Protein AF-0000000078040832 (afdb_homodimer)

Structure (mmCIF, N/CA/C/O backbone):
data_AF-0000000078040832-model_v1
#
loop_
_entity.id
_entity.type
_entity.pdbx_description
1 polymer 'Metal-dependent hydrolase'
#
loop_
_atom_site.group_PDB
_atom_site.id
_atom_site.type_symbol
_atom_site.label_atom_id
_atom_site.label_alt_id
_atom_site.label_comp_id
_atom_site.label_asym_id
_atom_site.label_entity_id
_atom_site.label_seq_id
_atom_site.pdbx_PDB_ins_code
_atom_site.Cartn_x
_atom_site.Cartn_y
_atom_site.Cartn_z
_atom_site.occupancy
_atom_site.B_iso_or_equiv
_atom_site.auth_seq_id
_atom_site.auth_comp_id
_atom_site.auth_asym_id
_atom_site.auth_atom_id
_atom_site.pdbx_PDB_model_num
ATOM 1 N N . MET A 1 1 ? -14.594 16.859 17 1 97.88 1 MET A N 1
ATOM 2 C CA . MET A 1 1 ? -13.758 16.312 15.93 1 97.88 1 MET A CA 1
ATOM 3 C C . MET A 1 1 ? -12.586 15.523 16.516 1 97.88 1 MET A C 1
ATOM 5 O O . MET A 1 1 ? -11.969 15.953 17.484 1 97.88 1 MET A O 1
ATOM 9 N N . LYS A 1 2 ? -12.367 14.258 15.984 1 98.75 2 LYS A N 1
ATOM 10 C CA . LYS A 1 2 ? -11.242 13.422 16.422 1 98.75 2 LYS A CA 1
ATOM 11 C C . LYS A 1 2 ? -10.328 13.078 15.258 1 98.75 2 LYS A C 1
ATOM 13 O O . LYS A 1 2 ? -10.797 12.672 14.188 1 98.75 2 LYS A O 1
ATOM 18 N N . LEU A 1 3 ? -9.039 13.305 15.453 1 98.94 3 LEU A N 1
ATOM 19 C CA . LEU A 1 3 ? -8.031 12.891 14.484 1 98.94 3 LEU A CA 1
ATOM 20 C C . LEU A 1 3 ? -7.305 11.641 14.961 1 98.94 3 LEU A C 1
ATOM 22 O O . LEU A 1 3 ? -6.785 11.609 16.078 1 98.94 3 LEU A O 1
ATOM 26 N N . THR A 1 4 ? -7.285 10.602 14.133 1 98.94 4 THR A N 1
ATOM 27 C CA . THR A 1 4 ? -6.57 9.359 14.438 1 98.94 4 THR A CA 1
ATOM 28 C C . THR A 1 4 ? -5.496 9.086 13.391 1 98.94 4 THR A C 1
ATOM 30 O O . THR A 1 4 ? -5.773 9.109 12.188 1 98.94 4 THR A O 1
ATOM 33 N N . THR A 1 5 ? -4.281 8.828 13.891 1 98.94 5 THR A N 1
ATOM 34 C CA . THR A 1 5 ? -3.176 8.508 13 1 98.94 5 THR A CA 1
ATOM 35 C C . THR A 1 5 ? -3.25 7.059 12.539 1 98.94 5 THR A C 1
ATOM 37 O O . THR A 1 5 ? -3.33 6.145 13.359 1 98.94 5 THR A O 1
ATOM 40 N N . LEU A 1 6 ? -3.234 6.852 11.258 1 98.94 6 LEU A N 1
ATOM 41 C CA . LEU A 1 6 ? -3.094 5.504 10.727 1 98.94 6 LEU A CA 1
ATOM 42 C C . LEU A 1 6 ? -1.659 5.238 10.281 1 98.94 6 LEU A C 1
ATOM 44 O O . LEU A 1 6 ? -1.121 4.156 10.523 1 98.94 6 LEU A O 1
ATOM 48 N N . GLY A 1 7 ? -1.072 6.156 9.664 1 98.88 7 GLY A N 1
ATOM 49 C CA . GLY A 1 7 ? 0.316 6.184 9.234 1 98.88 7 GLY A CA 1
ATOM 50 C C . GLY A 1 7 ? 0.909 7.582 9.219 1 98.88 7 GLY A C 1
ATOM 51 O O . GLY A 1 7 ? 0.211 8.555 8.93 1 98.88 7 GLY A O 1
ATOM 52 N N . CYS A 1 8 ? 2.258 7.648 9.453 1 98.88 8 CYS A N 1
ATOM 53 C CA . CYS A 1 8 ? 2.807 8.984 9.625 1 98.88 8 CYS A CA 1
ATOM 54 C C . CYS A 1 8 ? 4.211 9.078 9.039 1 98.88 8 CYS A C 1
ATOM 56 O O . CYS A 1 8 ? 4.863 10.125 9.133 1 98.88 8 CYS A O 1
ATOM 58 N N . TRP A 1 9 ? 4.73 7.953 8.438 1 98.94 9 TRP A N 1
ATOM 59 C CA . TRP A 1 9 ? 6.035 8.031 7.789 1 98.94 9 TRP A CA 1
ATOM 60 C C . TRP A 1 9 ? 5.949 8.844 6.5 1 98.94 9 TRP A C 1
ATOM 62 O O . TRP A 1 9 ? 4.945 8.789 5.785 1 98.94 9 TRP A O 1
ATOM 72 N N . GLY A 1 10 ? 6.961 9.586 6.254 1 98.75 10 GLY A N 1
ATOM 73 C CA . GLY A 1 10 ? 7.137 10.172 4.938 1 98.75 10 GLY A CA 1
ATOM 74 C C . GLY A 1 10 ? 7.863 9.258 3.969 1 98.75 10 GLY A C 1
ATOM 75 O O . GLY A 1 10 ? 8.727 8.477 4.375 1 98.75 10 GLY A O 1
ATOM 76 N N . ALA A 1 11 ? 7.547 9.289 2.787 1 98.12 11 ALA A N 1
ATOM 77 C CA . ALA A 1 11 ? 8.273 8.711 1.66 1 98.12 11 ALA A CA 1
ATOM 78 C C . ALA A 1 11 ? 7.977 7.219 1.527 1 98.12 11 ALA A C 1
ATOM 80 O O . ALA A 1 11 ? 7.406 6.781 0.526 1 98.12 11 ALA A O 1
ATOM 81 N N . TYR A 1 12 ? 8.359 6.441 2.561 1 98.88 12 TYR A N 1
ATOM 82 C CA . TYR A 1 12 ? 8.219 4.992 2.453 1 98.88 12 TYR A CA 1
ATOM 83 C C . TYR A 1 12 ? 7.898 4.371 3.807 1 98.88 12 TYR A C 1
ATOM 85 O O . TYR A 1 12 ? 8.219 4.945 4.852 1 98.88 12 TYR A O 1
ATOM 93 N N . PRO A 1 13 ? 7.125 3.256 3.77 1 98.88 13 PRO A N 1
ATOM 94 C CA . PRO A 1 13 ? 6.879 2.555 5.031 1 98.88 13 PRO A CA 1
ATOM 95 C C . PRO A 1 13 ? 8.148 1.964 5.637 1 98.88 13 PRO A C 1
ATOM 97 O O . PRO A 1 13 ? 9.117 1.695 4.918 1 98.88 13 PRO A O 1
ATOM 100 N N . TYR A 1 14 ? 8.117 1.817 6.902 1 98.69 14 TYR A N 1
ATOM 101 C CA . TYR A 1 14 ? 9.312 1.41 7.625 1 98.69 14 TYR A CA 1
ATOM 102 C C . TYR A 1 14 ? 8.961 0.733 8.945 1 98.69 14 TYR A C 1
ATOM 104 O O . TYR A 1 14 ? 8.156 1.253 9.719 1 98.69 14 TYR A O 1
ATOM 112 N N . GLN A 1 15 ? 9.492 -0.485 9.188 1 97.12 15 GLN A N 1
ATOM 113 C CA . GLN A 1 15 ? 9.352 -1.24 10.43 1 97.12 15 GLN A CA 1
ATOM 114 C C . GLN A 1 15 ? 7.891 -1.296 10.875 1 97.12 15 GLN A C 1
ATOM 116 O O . GLN A 1 15 ? 7.57 -0.928 12.008 1 97.12 15 GLN A O 1
ATOM 121 N N . ASP A 1 16 ? 7 -1.711 10.094 1 97.19 16 ASP A N 1
ATOM 122 C CA . ASP A 1 16 ? 5.594 -2.021 10.328 1 97.19 16 ASP A CA 1
ATOM 123 C C . ASP A 1 16 ? 4.762 -0.746 10.445 1 97.19 16 ASP A C 1
ATOM 125 O O . ASP A 1 16 ? 3.59 -0.795 10.836 1 97.19 16 ASP A O 1
ATOM 129 N N . GLY A 1 17 ? 5.398 0.371 10.195 1 98.62 17 GLY A N 1
ATOM 130 C CA . GLY A 1 17 ? 4.664 1.624 10.117 1 98.62 17 GLY A CA 1
ATOM 131 C C . GLY A 1 17 ? 4.379 2.055 8.688 1 98.62 17 GLY A C 1
ATOM 132 O O . GLY A 1 17 ? 5.219 1.88 7.805 1 98.62 17 GLY A O 1
ATOM 133 N N . GLY A 1 18 ? 3.213 2.547 8.461 1 98.81 18 GLY A N 1
ATOM 134 C CA . GLY A 1 18 ? 2.799 2.988 7.141 1 98.81 18 GLY A CA 1
ATOM 135 C C . GLY A 1 18 ? 3.059 4.465 6.895 1 98.81 18 GLY A C 1
ATOM 136 O O . GLY A 1 18 ? 3.59 5.156 7.766 1 98.81 18 GLY A O 1
ATOM 137 N N . THR A 1 19 ? 2.734 4.855 5.668 1 98.94 19 THR A N 1
ATOM 138 C CA . THR A 1 19 ? 2.934 6.25 5.285 1 98.94 19 THR A CA 1
ATOM 139 C C . THR A 1 19 ? 1.656 7.059 5.5 1 98.94 19 THR A C 1
ATOM 141 O O . THR A 1 19 ? 0.674 6.543 6.039 1 98.94 19 THR A O 1
ATOM 144 N N . THR A 1 20 ? 1.641 8.289 5.16 1 98.94 20 THR A N 1
ATOM 145 C CA . THR A 1 20 ? 0.707 9.328 5.578 1 98.94 20 THR A CA 1
ATOM 146 C C . THR A 1 20 ? -0.734 8.898 5.32 1 98.94 20 THR A C 1
ATOM 148 O O . THR A 1 20 ? -1.126 8.688 4.168 1 98.94 20 THR A O 1
ATOM 151 N N . SER A 1 21 ? -1.508 8.773 6.352 1 98.94 21 SER A N 1
ATOM 152 C CA . SER A 1 21 ? -2.938 8.477 6.352 1 98.94 21 SER A CA 1
ATOM 153 C C . SER A 1 21 ? -3.566 8.797 7.703 1 98.94 21 SER A C 1
ATOM 155 O O . SER A 1 21 ? -3.045 8.398 8.742 1 98.94 21 SER A O 1
ATOM 157 N N . TYR A 1 22 ? -4.688 9.484 7.734 1 98.94 22 TYR A N 1
ATOM 158 C CA . TYR A 1 22 ? -5.344 9.906 8.969 1 98.94 22 TYR A CA 1
ATOM 159 C C . TYR A 1 22 ? -6.855 9.75 8.859 1 98.94 22 TYR A C 1
ATOM 161 O O . TYR A 1 22 ? -7.434 9.984 7.797 1 98.94 22 TYR A O 1
ATOM 169 N N . LEU A 1 23 ? -7.484 9.375 9.898 1 99 23 LEU A N 1
ATOM 170 C CA . LEU A 1 23 ? -8.938 9.289 10.008 1 99 23 LEU A CA 1
ATOM 171 C C . LEU A 1 23 ? -9.492 10.445 10.828 1 99 23 LEU A C 1
ATOM 173 O O . LEU A 1 23 ? -9.078 10.656 11.977 1 99 23 LEU A O 1
ATOM 177 N N . VAL A 1 24 ? -10.305 11.258 10.234 1 98.94 24 VAL A N 1
ATOM 178 C CA . VAL A 1 24 ? -11.008 12.32 10.938 1 98.94 24 VAL A CA 1
ATOM 179 C C . VAL A 1 24 ? -12.438 11.883 11.242 1 98.94 24 VAL A C 1
ATOM 181 O O . VAL A 1 24 ? -13.195 11.539 10.336 1 98.94 24 VAL A O 1
ATOM 184 N N . THR A 1 25 ? -12.781 11.875 12.461 1 98.88 25 THR A N 1
ATOM 185 C CA . THR A 1 25 ? -14.133 11.531 12.891 1 98.88 25 THR A CA 1
ATOM 186 C C . THR A 1 25 ? -14.883 12.773 13.367 1 98.88 25 THR A C 1
ATOM 188 O O . THR A 1 25 ? -14.445 13.445 14.305 1 98.88 25 THR A O 1
ATOM 191 N N . GLY A 1 26 ? -15.984 13.094 12.711 1 98.69 26 GLY A N 1
ATOM 192 C CA . GLY A 1 26 ? -16.797 14.234 13.094 1 98.69 26 GLY A CA 1
ATOM 193 C C . GLY A 1 26 ? -17.578 14 14.375 1 98.69 26 GLY A C 1
ATOM 194 O O . GLY A 1 26 ? -17.703 12.859 14.836 1 98.69 26 GLY A O 1
ATOM 195 N N . HIS A 1 27 ? -18.156 15.086 14.906 1 97.38 27 HIS A N 1
ATOM 196 C CA . HIS A 1 27 ? -18.953 15.008 16.125 1 97.38 27 HIS A CA 1
ATOM 197 C C . HIS A 1 27 ? -20.156 14.094 15.938 1 97.38 27 HIS A C 1
ATOM 199 O O . HIS A 1 27 ? -20.641 13.5 16.906 1 97.38 27 HIS A O 1
ATOM 205 N N . ASP A 1 28 ? -20.609 13.938 14.727 1 98.25 28 ASP A N 1
ATOM 206 C CA . ASP A 1 28 ? -21.812 13.164 14.438 1 98.25 28 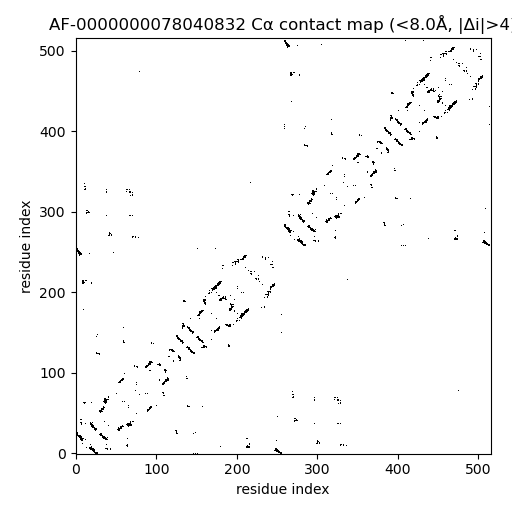ASP A CA 1
ATOM 207 C C . ASP A 1 28 ? -21.453 11.758 13.953 1 98.25 28 ASP A C 1
ATOM 209 O O . ASP A 1 28 ? -22.312 11.023 13.461 1 98.25 28 ASP A O 1
ATOM 213 N N . GLY A 1 29 ? -20.219 11.445 13.969 1 98.5 29 GLY A N 1
ATOM 214 C CA . GLY A 1 29 ? -19.797 10.102 13.594 1 98.5 29 GLY A CA 1
ATOM 215 C C . GLY A 1 29 ? -19.312 10.008 12.164 1 98.5 29 GLY A C 1
ATOM 216 O O . GLY A 1 29 ? -18.875 8.945 11.719 1 98.5 29 GLY A O 1
ATOM 217 N N . PHE A 1 30 ? -19.359 11.117 11.383 1 98.81 30 PHE A N 1
ATOM 218 C CA . PHE A 1 30 ? -18.859 11.148 10.008 1 98.81 30 PHE A CA 1
ATOM 219 C C . PHE A 1 30 ? -17.406 10.719 9.945 1 98.81 30 PHE A C 1
ATOM 221 O O . PHE A 1 30 ? -16.578 11.172 10.734 1 98.81 30 PHE A O 1
ATOM 228 N N . GLN A 1 31 ? -17.047 9.805 9.008 1 98.94 31 GLN A N 1
ATOM 229 C CA . GLN A 1 31 ? -15.703 9.258 8.875 1 98.94 31 GLN A CA 1
ATOM 230 C C . GLN A 1 31 ? -15.031 9.742 7.594 1 98.94 31 GLN A C 1
ATOM 232 O O . GLN A 1 31 ? -15.414 9.344 6.492 1 98.94 31 GLN A O 1
ATOM 237 N N . LEU A 1 32 ? -14.023 10.594 7.754 1 98.94 32 LEU A N 1
ATOM 238 C CA . LEU A 1 32 ? -13.258 11.141 6.637 1 98.94 32 LEU A CA 1
ATOM 239 C C . LEU A 1 32 ? -11.82 10.641 6.668 1 98.94 32 LEU A C 1
ATOM 241 O O . LEU A 1 32 ? -11.094 10.867 7.641 1 98.94 32 LEU A O 1
ATOM 245 N N . LEU A 1 33 ? -11.461 9.898 5.652 1 99 33 LEU A N 1
ATOM 246 C CA . LEU A 1 33 ? -10.062 9.492 5.512 1 99 33 LEU A CA 1
ATOM 247 C C . LEU A 1 33 ? -9.266 10.562 4.77 1 99 33 LEU A C 1
ATOM 249 O O . LEU A 1 33 ? -9.648 10.992 3.684 1 99 33 LEU A O 1
ATOM 253 N N . MET A 1 34 ? -8.203 11.047 5.367 1 98.94 34 MET A N 1
ATOM 254 C CA . MET A 1 34 ? -7.266 11.969 4.738 1 98.94 34 MET A CA 1
ATOM 255 C C . MET A 1 34 ? -6.012 11.242 4.27 1 98.94 34 MET A C 1
ATOM 257 O O . MET A 1 34 ? -5.262 10.703 5.082 1 98.94 34 MET A O 1
ATOM 261 N N . ASP A 1 35 ? -5.754 11.219 2.918 1 98.94 35 ASP A N 1
ATOM 262 C CA . ASP A 1 35 ? -4.711 10.445 2.262 1 98.94 35 ASP A CA 1
ATOM 263 C C . ASP A 1 35 ? -4.836 8.961 2.6 1 98.94 35 ASP A C 1
ATOM 265 O O . ASP A 1 35 ? -5.547 8.586 3.535 1 98.94 35 ASP A O 1
ATOM 269 N N . ALA A 1 36 ? -4.285 8.133 1.786 1 98.94 36 ALA A N 1
ATOM 270 C CA . ALA A 1 36 ? -4.344 6.676 1.899 1 98.94 36 ALA A CA 1
ATOM 271 C C . ALA A 1 36 ? -2.998 6.047 1.554 1 98.94 36 ALA A C 1
ATOM 273 O O . ALA A 1 36 ? -2.896 5.266 0.604 1 98.94 36 ALA A O 1
ATOM 274 N N . GLY A 1 37 ? -1.988 6.359 2.377 1 98.88 37 GLY A N 1
ATOM 275 C CA . GLY A 1 37 ? -0.644 5.859 2.137 1 98.88 37 GLY A CA 1
ATOM 276 C C . GLY A 1 37 ? -0.52 4.359 2.338 1 98.88 37 GLY A C 1
ATOM 277 O O . GLY A 1 37 ? -1.526 3.658 2.455 1 98.88 37 GLY A O 1
ATOM 278 N N . SER A 1 38 ? 0.698 3.871 2.311 1 98.88 38 SER A N 1
ATOM 279 C CA . SER A 1 38 ? 0.98 2.453 2.516 1 98.88 38 SER A CA 1
ATOM 280 C C . SER A 1 38 ? 0.481 1.982 3.877 1 98.88 38 SER A C 1
ATOM 282 O O . SER A 1 38 ? 0.633 2.686 4.879 1 98.88 38 SER A O 1
ATOM 284 N N . ARG A 1 39 ? -0.189 0.8 3.959 1 98.69 39 ARG A N 1
ATOM 285 C CA . ARG A 1 39 ? -0.707 0.109 5.137 1 98.69 39 ARG A CA 1
ATOM 286 C C . ARG A 1 39 ? -1.972 0.785 5.656 1 98.69 39 ARG A C 1
ATOM 288 O O . ARG A 1 39 ? -2.518 0.384 6.684 1 98.69 39 ARG A O 1
ATOM 295 N N . ALA A 1 40 ? -2.508 1.773 4.973 1 98.94 40 ALA A N 1
ATOM 296 C CA . ALA A 1 40 ? -3.627 2.574 5.465 1 98.94 40 ALA A CA 1
ATOM 297 C C . ALA A 1 40 ? -4.855 1.705 5.719 1 98.94 40 ALA A C 1
ATOM 299 O O . ALA A 1 40 ? -5.52 1.842 6.746 1 98.94 40 ALA A O 1
ATOM 300 N N . VAL A 1 41 ? -5.168 0.772 4.805 1 98.94 41 VAL A N 1
ATOM 301 C CA . VAL A 1 41 ? -6.426 0.035 4.855 1 98.94 41 VAL A CA 1
ATOM 302 C C . VAL A 1 41 ? -6.434 -0.89 6.07 1 98.94 41 VAL A C 1
ATOM 304 O O . VAL A 1 41 ? -7.406 -0.921 6.828 1 98.94 41 VAL A O 1
ATOM 307 N N . THR A 1 42 ? -5.332 -1.652 6.312 1 98.88 42 THR A N 1
ATOM 308 C CA . THR A 1 42 ? -5.309 -2.572 7.445 1 98.88 42 THR A CA 1
ATOM 309 C C . THR A 1 42 ? -5.246 -1.804 8.766 1 98.88 42 THR A C 1
ATOM 311 O O . THR A 1 42 ? -5.797 -2.248 9.773 1 98.88 42 THR A O 1
ATOM 314 N N . GLU A 1 43 ? -4.527 -0.657 8.766 1 98.88 43 GLU A N 1
ATOM 315 C CA . GLU A 1 43 ? -4.531 0.167 9.969 1 98.88 43 GLU A CA 1
ATOM 316 C C . GLU A 1 43 ? -5.918 0.75 10.234 1 98.88 43 GLU A C 1
ATOM 318 O O . GLU A 1 43 ? -6.34 0.866 11.383 1 98.88 43 GLU A O 1
ATOM 323 N N . LEU A 1 44 ? -6.625 1.147 9.172 1 98.94 44 LEU A N 1
ATOM 324 C CA . LEU A 1 44 ? -7.996 1.636 9.281 1 98.94 44 LEU A CA 1
ATOM 325 C C . LEU A 1 44 ? -8.906 0.573 9.891 1 98.94 44 LEU A C 1
ATOM 327 O O . LEU A 1 44 ? -9.75 0.882 10.734 1 98.94 44 LEU A O 1
ATOM 331 N N . GLU A 1 45 ? -8.734 -0.696 9.562 1 98.81 45 GLU A N 1
ATOM 332 C CA . GLU A 1 45 ? -9.523 -1.812 10.078 1 98.81 45 GLU A CA 1
ATOM 333 C C . GLU A 1 45 ? -9.461 -1.883 11.602 1 98.81 45 GLU A C 1
ATOM 335 O O . GLU A 1 45 ? -10.406 -2.342 12.242 1 98.81 45 GLU A O 1
ATOM 340 N N . LYS A 1 46 ? -8.32 -1.454 12.148 1 98.75 46 LYS A N 1
ATOM 341 C CA . LYS A 1 46 ? -8.148 -1.512 13.594 1 98.75 46 LYS A CA 1
ATOM 342 C C . LYS A 1 46 ? -8.969 -0.431 14.297 1 98.75 46 LYS A C 1
ATOM 344 O O . LYS A 1 46 ? -9.156 -0.477 15.508 1 98.75 46 LYS A O 1
ATOM 349 N N . GLU A 1 47 ? -9.398 0.533 13.555 1 98.81 47 GLU A N 1
ATOM 350 C CA . GLU A 1 47 ? -10.156 1.654 14.102 1 98.81 47 GLU A CA 1
ATOM 351 C C . GLU A 1 47 ? -11.633 1.554 13.75 1 98.81 47 GLU A C 1
ATOM 353 O O . GLU A 1 47 ? -12.5 1.726 14.609 1 98.81 47 GLU A O 1
ATOM 358 N N . ILE A 1 48 ? -11.953 1.3 12.477 1 98.81 48 ILE A N 1
ATOM 359 C CA . ILE A 1 48 ? -13.305 1.14 11.945 1 98.81 48 ILE A CA 1
ATOM 360 C C . ILE A 1 48 ? -13.281 0.172 10.758 1 98.81 48 ILE A C 1
ATOM 362 O O . ILE A 1 48 ? -12.219 -0.113 10.203 1 98.81 48 ILE A O 1
ATOM 366 N N . SER A 1 49 ? -14.516 -0.302 10.375 1 98.62 49 SER A N 1
ATOM 367 C CA . SER A 1 49 ? -14.594 -0.95 9.07 1 98.62 49 SER A CA 1
ATOM 368 C C . SER A 1 49 ? -14.305 0.037 7.945 1 98.62 49 SER A C 1
ATOM 370 O O . SER A 1 49 ? -14.852 1.142 7.922 1 98.62 49 SER A O 1
ATOM 372 N N . PRO A 1 50 ? -13.414 -0.347 7.023 1 98.88 50 PRO A N 1
ATOM 373 C CA . PRO A 1 50 ? -13.219 0.544 5.879 1 98.88 50 PRO A CA 1
ATOM 374 C C . PRO A 1 50 ? -14.531 0.91 5.184 1 98.88 50 PRO A C 1
ATOM 376 O O . PRO A 1 50 ? -14.648 1.998 4.617 1 98.88 50 PRO A O 1
ATOM 379 N N . LEU A 1 51 ? -15.484 0.043 5.309 1 98.75 51 LEU A N 1
ATOM 380 C CA . LEU A 1 51 ? -16.766 0.237 4.637 1 98.75 51 LEU A CA 1
ATOM 381 C C . LEU A 1 51 ? -17.578 1.33 5.32 1 98.75 51 LEU A C 1
ATOM 383 O O . LEU A 1 51 ? -18.578 1.804 4.77 1 98.75 51 LEU A O 1
ATOM 387 N N . ASP A 1 52 ? -17.141 1.729 6.473 1 98.75 52 ASP A N 1
ATOM 388 C CA . ASP A 1 52 ? -17.844 2.768 7.219 1 98.75 52 ASP A CA 1
ATOM 389 C C . ASP A 1 52 ? -17.359 4.16 6.816 1 98.75 52 ASP A C 1
ATOM 391 O O . ASP A 1 52 ? -17.922 5.168 7.246 1 98.75 52 ASP A O 1
ATOM 395 N N . LEU A 1 53 ? -16.359 4.25 5.953 1 98.94 53 LEU A N 1
ATOM 396 C CA . LEU A 1 53 ? -15.906 5.547 5.461 1 98.94 53 LEU A CA 1
ATOM 397 C C . LEU A 1 53 ? -17.031 6.281 4.738 1 98.94 53 LEU A C 1
ATOM 399 O O . LEU A 1 53 ? -17.766 5.676 3.951 1 98.94 53 LEU A O 1
ATOM 403 N N . ASP A 1 54 ? -17.125 7.543 5.062 1 98.94 54 ASP A N 1
ATOM 404 C CA . ASP A 1 54 ? -18.109 8.383 4.379 1 98.94 54 ASP A CA 1
ATOM 405 C C . ASP A 1 54 ? -17.469 9.117 3.201 1 98.94 54 ASP A C 1
ATOM 407 O O . ASP A 1 54 ? -18.156 9.422 2.217 1 98.94 54 ASP A O 1
ATOM 411 N N . ALA A 1 55 ? -16.203 9.438 3.301 1 98.94 55 ALA A N 1
ATOM 412 C CA . ALA A 1 55 ? -15.484 10.141 2.242 1 98.94 55 ALA A CA 1
ATOM 413 C C 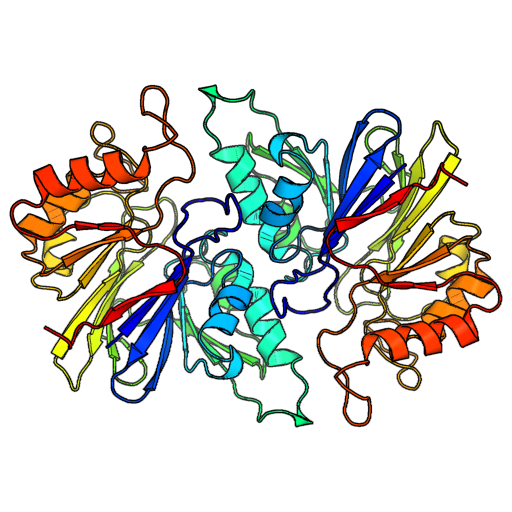. ALA A 1 55 ? -13.977 9.984 2.406 1 98.94 55 ALA A C 1
ATOM 415 O O . ALA A 1 55 ? -13.5 9.602 3.477 1 98.94 55 ALA A O 1
ATOM 416 N N . VAL A 1 56 ? -13.289 10.203 1.339 1 98.94 56 VAL A N 1
ATOM 417 C CA . VAL A 1 56 ? -11.836 10.297 1.305 1 98.94 56 VAL A CA 1
ATOM 418 C C . VAL A 1 56 ? -11.414 11.633 0.699 1 98.94 56 VAL A C 1
ATOM 420 O O . VAL A 1 56 ? -12.062 12.141 -0.219 1 98.94 56 VAL A O 1
ATOM 423 N N . ILE A 1 57 ? -10.391 12.258 1.236 1 98.94 57 ILE A N 1
ATOM 424 C CA . ILE A 1 57 ? -9.805 13.445 0.631 1 98.94 57 ILE A CA 1
ATOM 425 C C . ILE A 1 57 ? -8.297 13.273 0.503 1 98.94 57 ILE A C 1
ATOM 427 O O . ILE A 1 57 ? -7.629 12.852 1.45 1 98.94 57 ILE A O 1
ATOM 431 N N . ILE A 1 58 ? -7.742 13.508 -0.714 1 98.94 58 ILE A N 1
ATOM 432 C CA . ILE A 1 58 ? -6.348 13.258 -1.044 1 98.94 58 ILE A CA 1
ATOM 433 C C . ILE A 1 58 ? -5.609 14.578 -1.239 1 98.94 58 ILE A C 1
ATOM 435 O O . ILE A 1 58 ? -6.031 15.414 -2.041 1 98.94 58 ILE A O 1
ATOM 439 N N . SER A 1 59 ? -4.512 14.75 -0.519 1 98.88 59 SER A N 1
ATOM 440 C CA . SER A 1 59 ? -3.744 15.984 -0.627 1 98.88 59 SER A CA 1
ATOM 441 C C . SER A 1 59 ? -3.043 16.078 -1.979 1 98.88 59 SER A C 1
ATOM 443 O O . SER A 1 59 ? -3.041 17.141 -2.607 1 98.88 59 SER A O 1
ATOM 445 N N . HIS A 1 60 ? -2.385 14.984 -2.371 1 98.88 60 HIS A N 1
ATOM 446 C CA . HIS A 1 60 ? -1.723 14.859 -3.664 1 98.88 60 HIS A CA 1
ATOM 447 C C . HIS A 1 60 ? -1.442 13.398 -4.008 1 98.88 60 HIS A C 1
ATOM 449 O O . HIS A 1 60 ? -1.779 12.5 -3.234 1 98.88 60 HIS A O 1
ATOM 455 N N . TYR A 1 61 ? -0.856 13.195 -5.203 1 98.62 61 TYR A N 1
ATOM 456 C CA . TYR A 1 61 ? -0.945 11.852 -5.754 1 98.62 61 TYR A CA 1
ATOM 457 C C . TYR A 1 61 ? 0.403 11.141 -5.684 1 98.62 61 TYR A C 1
ATOM 459 O O . TYR A 1 61 ? 0.63 10.156 -6.391 1 98.62 61 TYR A O 1
ATOM 467 N N . HIS A 1 62 ? 1.398 11.625 -4.816 1 98.75 62 HIS A N 1
ATOM 468 C CA . HIS A 1 62 ? 2.59 10.82 -4.578 1 98.75 62 HIS A CA 1
ATOM 469 C C . HIS A 1 62 ? 2.229 9.469 -3.961 1 98.75 62 HIS A C 1
ATOM 471 O O . HIS A 1 62 ? 1.303 9.383 -3.152 1 98.75 62 HIS A O 1
ATOM 477 N N . PRO A 1 63 ? 3.006 8.445 -4.262 1 98.56 63 PRO A N 1
ATOM 478 C CA . PRO A 1 63 ? 2.688 7.082 -3.824 1 98.56 63 PRO A CA 1
ATOM 479 C C . PRO A 1 63 ? 2.531 6.969 -2.309 1 98.56 63 PRO A C 1
ATOM 481 O O . PRO A 1 63 ? 1.647 6.254 -1.827 1 98.56 63 PRO A O 1
ATOM 484 N N . ASP A 1 64 ? 3.355 7.648 -1.541 1 98.88 64 ASP A N 1
ATOM 485 C CA . ASP A 1 64 ? 3.307 7.504 -0.09 1 98.88 64 ASP A CA 1
ATOM 486 C C . ASP A 1 64 ? 2.061 8.172 0.487 1 98.88 64 ASP A C 1
ATOM 488 O O . ASP A 1 64 ? 1.797 8.07 1.688 1 98.88 64 ASP A O 1
ATOM 492 N N . HIS A 1 65 ? 1.203 8.797 -0.34 1 98.94 65 HIS A N 1
ATOM 493 C CA . HIS A 1 65 ? -0.067 9.367 0.095 1 98.94 65 HIS A CA 1
ATOM 494 C C . HIS A 1 65 ? -1.246 8.609 -0.509 1 98.94 65 HIS A C 1
ATOM 496 O O . HIS A 1 65 ? -2.391 8.797 -0.091 1 98.94 65 HIS A O 1
ATOM 502 N N . VAL A 1 66 ? -0.98 7.703 -1.513 1 98.94 66 VAL A N 1
ATOM 503 C CA . VAL A 1 66 ? -2.117 7.078 -2.184 1 98.94 66 VAL A CA 1
ATOM 504 C C . VAL A 1 66 ? -1.835 5.594 -2.406 1 98.94 66 VAL A C 1
ATOM 506 O O . VAL A 1 66 ? -2.553 4.926 -3.152 1 98.94 66 VAL A O 1
ATOM 509 N N . ALA A 1 67 ? -0.865 5.008 -1.794 1 98.88 67 ALA A N 1
ATOM 510 C CA . ALA A 1 67 ? -0.43 3.633 -2.025 1 98.88 67 ALA A CA 1
ATOM 511 C C . ALA A 1 67 ? -1.598 2.66 -1.896 1 98.88 67 ALA A C 1
ATOM 513 O O . ALA A 1 67 ? -1.757 1.758 -2.723 1 98.88 67 ALA A O 1
ATOM 514 N N . ASP A 1 68 ? -2.465 2.83 -0.886 1 98.94 68 ASP A N 1
ATOM 515 C CA . ASP A 1 68 ? -3.525 1.866 -0.609 1 98.94 68 ASP A CA 1
ATOM 516 C C . ASP A 1 68 ? -4.867 2.352 -1.159 1 98.94 68 ASP A C 1
ATOM 518 O O . ASP A 1 68 ? -5.906 1.737 -0.91 1 98.94 68 ASP A O 1
ATOM 522 N N . LEU A 1 69 ? -4.875 3.484 -1.92 1 98.94 69 LEU A N 1
ATOM 523 C CA . LEU A 1 69 ? -6.141 4.004 -2.424 1 98.94 69 LEU A CA 1
ATOM 524 C C . LEU A 1 69 ? -6.809 3.002 -3.361 1 98.94 69 LEU A C 1
ATOM 526 O O . LEU A 1 69 ? -8.016 2.779 -3.279 1 98.94 69 LEU A O 1
ATOM 530 N N . GLY A 1 70 ? -6.012 2.414 -4.242 1 98.81 70 GLY A N 1
ATOM 531 C CA . GLY A 1 70 ? -6.559 1.431 -5.168 1 98.81 70 GLY A CA 1
ATOM 532 C C . GLY A 1 70 ? -7.129 0.211 -4.469 1 98.81 70 GLY A C 1
ATOM 533 O O . GLY A 1 70 ? -8.211 -0.263 -4.824 1 98.81 70 GLY A O 1
ATOM 534 N N . VAL A 1 71 ? -6.43 -0.334 -3.486 1 98.94 71 VAL A N 1
ATOM 535 C CA . VAL A 1 71 ? -6.895 -1.539 -2.807 1 98.94 71 VAL A CA 1
ATOM 536 C C . VAL A 1 71 ? -8.055 -1.192 -1.88 1 98.94 71 VAL A C 1
ATOM 538 O O . VAL A 1 71 ? -8.898 -2.045 -1.583 1 98.94 71 VAL A O 1
ATOM 541 N N . LEU A 1 72 ? -8.141 0.068 -1.423 1 98.94 72 LEU A N 1
ATOM 542 C CA . LEU A 1 72 ? -9.336 0.516 -0.715 1 98.94 72 LEU A CA 1
ATOM 543 C C . LEU A 1 72 ? -10.562 0.454 -1.622 1 98.94 72 LEU A C 1
ATOM 545 O O . LEU A 1 72 ? -11.625 -0.008 -1.204 1 98.94 72 LEU A O 1
ATOM 549 N N . ARG A 1 73 ? -10.406 0.924 -2.85 1 98.88 73 ARG A N 1
ATOM 550 C CA . ARG A 1 73 ? -11.516 0.844 -3.795 1 98.88 73 ARG A CA 1
ATOM 551 C C . ARG A 1 73 ? -11.883 -0.608 -4.086 1 98.88 73 ARG A C 1
ATOM 553 O O . ARG A 1 73 ? -13.062 -0.939 -4.234 1 98.88 73 ARG A O 1
ATOM 560 N N . HIS A 1 74 ? -10.867 -1.495 -4.188 1 98.75 74 HIS A N 1
ATOM 561 C CA . HIS A 1 74 ? -11.133 -2.922 -4.34 1 98.75 74 HIS A CA 1
ATOM 562 C C . HIS A 1 74 ? -11.938 -3.459 -3.16 1 98.75 74 HIS A C 1
ATOM 564 O O . HIS A 1 74 ? -12.812 -4.305 -3.336 1 98.75 74 HIS A O 1
ATOM 570 N N . TYR A 1 75 ? -11.547 -2.971 -1.95 1 98.81 75 TYR A N 1
ATOM 571 C CA . TYR A 1 75 ? -12.281 -3.34 -0.747 1 98.81 75 TYR A CA 1
ATOM 572 C C . TYR A 1 75 ? -13.766 -3.045 -0.902 1 98.81 75 TYR A C 1
ATOM 574 O O . TYR A 1 75 ? -14.609 -3.928 -0.703 1 98.81 75 TYR A O 1
ATOM 582 N N . PHE A 1 76 ? -14.156 -1.861 -1.347 1 98.75 76 PHE A N 1
ATOM 583 C CA . PHE A 1 76 ? -15.531 -1.446 -1.581 1 98.75 76 PHE A CA 1
ATOM 584 C C . PHE A 1 76 ? -16.156 -2.248 -2.719 1 98.75 76 PHE A C 1
ATOM 586 O O . PHE A 1 76 ? -17.328 -2.6 -2.664 1 98.75 76 PHE A O 1
ATOM 593 N N . GLN A 1 77 ? -15.391 -2.531 -3.699 1 98.38 77 GLN A N 1
ATOM 594 C CA . GLN A 1 77 ? -15.875 -3.178 -4.918 1 98.38 77 GLN A CA 1
ATOM 595 C C . GLN A 1 77 ? -16.203 -4.648 -4.668 1 98.38 77 GLN A C 1
ATOM 597 O O . GLN A 1 77 ? -17.172 -5.172 -5.203 1 98.38 77 GLN A O 1
ATOM 602 N N . LEU A 1 78 ? -15.328 -5.344 -3.812 1 97.81 78 LEU A N 1
ATOM 603 C CA . LEU A 1 78 ? -15.32 -6.801 -3.885 1 97.81 78 LEU A CA 1
ATOM 604 C C . LEU A 1 78 ? -15.68 -7.414 -2.535 1 97.81 78 LEU A C 1
ATOM 606 O O . LEU A 1 78 ? -15.805 -8.633 -2.416 1 97.81 78 LEU A O 1
ATOM 610 N N . TYR A 1 79 ? -15.781 -6.555 -1.494 1 98 79 TYR A N 1
ATOM 611 C CA . TYR A 1 79 ? -16.312 -7.082 -0.242 1 98 79 TYR A CA 1
ATOM 612 C C . TYR A 1 79 ? -17.641 -7.785 -0.469 1 98 79 TYR A C 1
ATOM 614 O O . TYR A 1 79 ? -18.484 -7.305 -1.231 1 98 79 TYR A O 1
ATOM 622 N N . PRO A 1 80 ? -17.844 -8.961 0.16 1 96.94 80 PRO A N 1
ATOM 623 C CA . PRO A 1 80 ? -19.047 -9.734 -0.133 1 96.94 80 PRO A CA 1
ATOM 624 C C . PRO A 1 80 ? -20.328 -8.93 0.102 1 96.94 80 PRO A C 1
ATOM 626 O O . PRO A 1 80 ? -20.578 -8.469 1.218 1 96.94 80 PRO A O 1
ATOM 629 N N . LYS A 1 81 ? -21.172 -8.961 -0.829 1 94.19 81 LYS A N 1
ATOM 630 C CA . LYS A 1 81 ? -22.312 -8.055 -0.863 1 94.19 81 LYS A CA 1
ATOM 631 C C . LYS A 1 81 ? -23.391 -8.5 0.108 1 94.19 81 LYS A C 1
ATOM 633 O O . LYS A 1 81 ? -24.266 -7.711 0.486 1 94.19 81 LYS A O 1
ATOM 638 N N . HIS A 1 82 ? -23.391 -9.797 0.447 1 95 82 HIS A N 1
ATOM 639 C CA . HIS A 1 82 ? -24.391 -10.281 1.392 1 95 82 HIS A CA 1
ATOM 640 C C . HIS A 1 82 ? -24.078 -9.812 2.811 1 95 82 HIS A C 1
ATOM 642 O O . HIS A 1 82 ? -24.906 -9.961 3.713 1 95 82 HIS A O 1
ATOM 648 N N . LEU A 1 83 ? -22.875 -9.234 2.973 1 96.62 83 LEU A N 1
ATOM 649 C CA . LEU A 1 83 ? -22.453 -8.844 4.309 1 96.62 83 LEU A CA 1
ATOM 650 C C . LEU A 1 83 ? -22.609 -7.34 4.508 1 96.62 83 LEU A C 1
ATOM 652 O O . LEU A 1 83 ? -22.391 -6.828 5.613 1 96.62 83 LEU A O 1
ATOM 656 N N . TRP A 1 84 ? -22.922 -6.57 3.516 1 96.25 84 TRP A N 1
ATOM 657 C CA . TRP A 1 84 ? -23.047 -5.121 3.639 1 96.25 84 TRP A CA 1
ATOM 658 C C . TRP A 1 84 ? -23.828 -4.539 2.463 1 96.25 84 TRP A C 1
ATOM 660 O O . TRP A 1 84 ? -24.062 -5.223 1.462 1 96.25 84 TRP A O 1
ATOM 670 N N . GLU A 1 85 ? -24.297 -3.301 2.51 1 96.38 85 GLU A N 1
ATOM 671 C CA . GLU A 1 85 ? -24.938 -2.576 1.423 1 96.38 85 GLU A CA 1
ATOM 672 C C . GLU A 1 85 ? -23.953 -1.686 0.68 1 96.38 85 GLU A C 1
ATOM 674 O O . GLU A 1 85 ? -23.438 -0.723 1.246 1 96.38 85 GLU A O 1
ATOM 679 N N . PRO A 1 86 ? -23.766 -2.041 -0.57 1 96.69 86 PRO A N 1
ATOM 680 C CA . PRO A 1 86 ? -22.797 -1.268 -1.349 1 96.69 86 PRO A CA 1
ATOM 681 C C . PRO A 1 86 ? -23.172 0.212 -1.445 1 96.69 86 PRO A C 1
ATOM 683 O O . PRO A 1 86 ? -24.344 0.554 -1.548 1 96.69 86 PRO A O 1
ATOM 686 N N . LYS A 1 87 ? -22.203 1.031 -1.345 1 98.12 87 LYS A N 1
ATOM 687 C CA . LYS A 1 87 ? -22.328 2.469 -1.571 1 98.12 87 LYS A CA 1
ATOM 688 C C . LYS A 1 87 ? -21.156 3.002 -2.375 1 98.12 87 LYS A C 1
ATOM 690 O O . LYS A 1 87 ? -20.094 2.363 -2.441 1 98.12 87 LYS A O 1
ATOM 695 N N . VAL A 1 88 ? -21.391 4.102 -3.035 1 98.75 88 VAL A N 1
ATOM 696 C CA . VAL A 1 88 ? -20.328 4.766 -3.783 1 98.75 88 VAL A CA 1
ATOM 697 C C . VAL A 1 88 ? -19.531 5.684 -2.854 1 98.75 88 VAL A C 1
ATOM 699 O O . VAL A 1 88 ? -20.109 6.543 -2.182 1 98.75 88 VAL A O 1
ATOM 702 N N . LEU A 1 89 ? -18.266 5.473 -2.732 1 98.88 89 LEU A N 1
ATOM 703 C CA . LEU A 1 89 ? -17.375 6.246 -1.871 1 98.88 89 LEU A CA 1
ATOM 704 C C . LEU A 1 89 ? -16.938 7.531 -2.562 1 98.88 89 LEU A C 1
ATOM 706 O O . LEU A 1 89 ? -16.25 7.484 -3.584 1 98.88 89 LEU A O 1
ATOM 710 N N . PRO A 1 90 ? -17.344 8.727 -2.088 1 98.94 90 PRO A N 1
ATOM 711 C CA . PRO A 1 90 ? -16.781 9.953 -2.652 1 98.94 90 PRO A CA 1
ATOM 712 C C . PRO A 1 90 ? -15.305 10.125 -2.309 1 98.94 90 PRO A C 1
ATOM 714 O O . PRO A 1 90 ? -14.906 9.953 -1.153 1 98.94 90 PRO A O 1
ATOM 717 N N . ILE A 1 91 ? -14.523 10.391 -3.283 1 98.94 91 ILE A N 1
ATOM 718 C CA . ILE A 1 91 ? -13.102 10.656 -3.121 1 98.94 91 ILE A CA 1
ATOM 719 C C . ILE A 1 91 ? -12.758 12.023 -3.707 1 98.94 91 ILE A C 1
ATOM 721 O O . ILE A 1 91 ? -12.914 12.242 -4.91 1 98.94 91 ILE A O 1
ATOM 725 N N . TYR A 1 92 ? -12.312 12.914 -2.828 1 98.94 92 TYR A N 1
ATOM 726 C CA . TYR A 1 92 ? -11.984 14.273 -3.24 1 98.94 92 TYR A CA 1
ATOM 727 C C . TYR A 1 92 ? -10.492 14.422 -3.514 1 98.94 92 TYR A C 1
ATOM 729 O O . TYR A 1 92 ? -9.664 13.914 -2.752 1 98.94 92 TYR A O 1
ATOM 737 N N . GLY A 1 93 ? -10.094 15 -4.562 1 98.81 93 GLY A N 1
ATOM 738 C CA . GLY A 1 93 ? -8.719 15.297 -4.941 1 98.81 93 GLY A CA 1
ATOM 739 C C . GLY A 1 93 ? -8.617 16.438 -5.949 1 98.81 93 GLY A C 1
ATOM 740 O O . GLY A 1 93 ? -9.633 16.891 -6.477 1 98.81 93 GLY A O 1
ATOM 741 N N . HIS A 1 94 ? -7.395 16.969 -6.184 1 98.69 94 HIS A N 1
ATOM 742 C CA . HIS A 1 94 ? -7.25 18 -7.203 1 98.69 94 HIS A CA 1
ATOM 743 C C . HIS A 1 94 ? -7.297 17.406 -8.602 1 98.69 94 HIS A C 1
ATOM 745 O O . HIS A 1 94 ? -6.914 16.25 -8.805 1 98.69 94 HIS A O 1
ATOM 751 N N . ASP A 1 95 ? -7.715 18.156 -9.57 1 98.31 95 ASP A N 1
ATOM 752 C CA . ASP A 1 95 ? -7.836 17.656 -10.938 1 98.31 95 ASP A CA 1
ATOM 753 C C . ASP A 1 95 ? -6.715 18.203 -11.82 1 98.31 95 ASP A C 1
ATOM 755 O O . ASP A 1 95 ? -6.859 18.281 -13.039 1 98.31 95 ASP A O 1
ATOM 759 N N . GLU A 1 96 ? -5.617 18.609 -11.188 1 98.38 96 GLU A N 1
ATOM 760 C CA . GLU A 1 96 ? -4.48 19.172 -11.914 1 98.38 96 GLU A CA 1
ATOM 761 C C . GLU A 1 96 ? -3.617 18.062 -12.516 1 98.38 96 GLU A C 1
ATOM 763 O O . GLU A 1 96 ? -2.674 18.328 -13.258 1 98.38 96 GLU A O 1
ATOM 768 N N . ASP A 1 97 ? -3.824 16.859 -12.188 1 97.25 97 ASP A N 1
ATOM 769 C CA . ASP A 1 97 ? -3.33 15.633 -12.812 1 97.25 97 ASP A CA 1
ATOM 770 C C . ASP A 1 97 ? -4.484 14.766 -13.312 1 97.25 97 ASP A C 1
ATOM 772 O O . ASP A 1 97 ? -5.055 13.984 -12.547 1 97.25 97 ASP A O 1
ATOM 776 N N . SER A 1 98 ? -4.73 14.875 -14.547 1 97.06 98 SER A N 1
ATOM 777 C CA . SER A 1 98 ? -5.953 14.297 -15.094 1 97.06 98 SER A CA 1
ATOM 778 C C . SER A 1 98 ? -5.926 12.773 -15 1 97.06 98 SER A C 1
ATOM 780 O O . SER A 1 98 ? -6.957 12.141 -14.766 1 97.06 98 SER A O 1
ATOM 782 N N . TYR A 1 99 ? -4.793 12.227 -15.172 1 95.56 99 TYR A N 1
ATOM 783 C CA . TYR A 1 99 ? -4.684 10.773 -15.148 1 95.56 99 TYR A CA 1
ATOM 784 C C . TYR A 1 99 ? -4.938 10.227 -13.75 1 95.56 99 TYR A C 1
ATOM 786 O O . TYR A 1 99 ? -5.766 9.328 -13.562 1 95.56 99 TYR A O 1
ATOM 794 N N . GLU A 1 100 ? -4.203 10.789 -12.789 1 97.44 100 GLU A N 1
ATOM 795 C CA . GLU A 1 100 ? -4.383 10.328 -11.414 1 97.44 100 GLU A CA 1
ATOM 796 C C . GLU A 1 100 ? -5.789 10.641 -10.914 1 97.44 100 GLU A C 1
ATOM 798 O O . GLU A 1 100 ? -6.387 9.844 -10.195 1 97.44 100 GLU A O 1
ATOM 803 N N . PHE A 1 101 ? -6.305 11.828 -11.336 1 98.56 101 PHE A N 1
ATOM 804 C CA . PHE A 1 101 ? -7.648 12.211 -10.922 1 98.56 101 PHE A CA 1
ATOM 805 C C . PHE A 1 101 ? -8.68 11.219 -11.445 1 98.56 101 PHE A C 1
ATOM 807 O O . PHE A 1 101 ? -9.625 10.867 -10.742 1 98.56 101 PHE A O 1
ATOM 814 N N . ALA A 1 102 ? -8.508 10.758 -12.633 1 98 102 ALA A N 1
ATOM 815 C CA . ALA A 1 102 ? -9.453 9.828 -13.242 1 98 102 ALA A CA 1
ATOM 816 C C . ALA A 1 102 ? -9.508 8.516 -12.477 1 98 102 ALA A C 1
ATOM 818 O O . ALA A 1 102 ? -10.547 7.844 -12.445 1 98 102 ALA A O 1
ATOM 819 N N . LYS A 1 103 ? -8.492 8.148 -11.797 1 97.31 103 LYS A N 1
ATOM 820 C CA . LYS A 1 103 ? -8.414 6.898 -11.047 1 97.31 103 LYS A CA 1
ATOM 821 C C . LYS A 1 103 ? -9.289 6.949 -9.797 1 97.31 103 LYS A C 1
ATOM 823 O O . LYS A 1 103 ? -9.57 5.918 -9.188 1 97.31 103 LYS A O 1
ATOM 828 N N . LEU A 1 104 ? -9.656 8.133 -9.438 1 98.75 104 LEU A N 1
ATOM 829 C CA . LEU A 1 104 ? -10.477 8.273 -8.234 1 98.75 104 LEU A CA 1
ATOM 830 C C . LEU A 1 104 ? -11.883 7.734 -8.477 1 98.75 104 LEU A C 1
ATOM 832 O O . LEU A 1 104 ? -12.625 7.492 -7.52 1 98.75 104 LEU A O 1
ATOM 836 N N . THR A 1 105 ? -12.234 7.59 -9.766 1 98.69 105 THR A N 1
ATOM 837 C CA . THR A 1 105 ? -13.586 7.168 -10.117 1 98.69 105 THR A CA 1
ATOM 838 C C . THR A 1 105 ? -13.586 5.723 -10.602 1 98.69 105 THR A C 1
ATOM 840 O O . THR A 1 105 ? -12.75 5.332 -11.414 1 98.69 105 THR A O 1
ATOM 843 N N . MET A 1 106 ? -14.367 4.938 -10.055 1 97.81 106 MET A N 1
ATOM 844 C CA . MET A 1 106 ? -14.719 3.586 -10.492 1 97.81 106 MET A CA 1
ATOM 845 C C . MET A 1 106 ? -16.219 3.373 -10.453 1 97.81 106 MET A C 1
ATOM 847 O O . MET A 1 106 ? -16.844 3.48 -9.391 1 97.81 106 MET A O 1
ATOM 851 N N . ALA A 1 107 ? -16.781 3.078 -11.57 1 97.75 107 ALA A N 1
ATOM 852 C CA . ALA A 1 107 ? -18.234 2.992 -11.703 1 97.75 107 ALA A CA 1
ATOM 853 C C . ALA A 1 107 ? -18.828 2.078 -10.641 1 97.75 107 ALA A C 1
ATOM 855 O O . ALA A 1 107 ? -18.406 0.928 -10.492 1 97.75 107 ALA A O 1
ATOM 856 N N . GLY A 1 108 ? -19.766 2.629 -9.875 1 98 108 GLY A N 1
ATOM 857 C CA . GLY A 1 108 ? -20.484 1.878 -8.859 1 98 108 GLY A CA 1
ATOM 858 C C . GLY A 1 108 ? -19.688 1.678 -7.586 1 98 108 GLY A C 1
ATOM 859 O O . GLY A 1 108 ? -20.188 1.072 -6.629 1 98 108 GLY A O 1
ATOM 860 N N . VAL A 1 109 ? -18.5 2.213 -7.512 1 98.69 109 VAL A N 1
ATOM 861 C CA . VAL A 1 109 ? -17.625 1.917 -6.387 1 98.69 109 VAL A CA 1
ATOM 862 C C . VAL A 1 109 ? -17.188 3.219 -5.719 1 98.69 109 VAL A C 1
ATOM 864 O O . VAL A 1 109 ? -17.328 3.381 -4.508 1 98.69 109 VAL A O 1
ATOM 867 N N . SER A 1 110 ? -16.625 4.102 -6.461 1 98.88 110 SER A N 1
ATOM 868 C CA . SER A 1 110 ? -16.172 5.395 -5.973 1 98.88 110 SER A CA 1
ATOM 869 C C . SER A 1 110 ? -16.422 6.5 -6.992 1 98.88 110 SER A C 1
ATOM 871 O O . SER A 1 110 ? -16.578 6.227 -8.18 1 98.88 110 SER A O 1
ATOM 873 N N . ARG A 1 111 ? -16.531 7.707 -6.531 1 98.75 111 ARG A N 1
ATOM 874 C CA . ARG A 1 111 ? -16.719 8.883 -7.375 1 98.75 111 ARG A CA 1
ATOM 875 C C . ARG A 1 111 ? -15.703 9.969 -7.043 1 98.75 111 ARG A C 1
ATOM 877 O O . ARG A 1 111 ? -15.711 10.523 -5.945 1 98.75 111 ARG A O 1
ATOM 884 N N . GLY A 1 112 ? -14.781 10.203 -8.023 1 98.81 112 GLY A N 1
ATOM 885 C CA . GLY A 1 112 ? -13.828 11.297 -7.887 1 98.81 112 GLY A CA 1
ATOM 886 C C . GLY A 1 112 ? -14.461 12.664 -8.047 1 98.81 112 GLY A C 1
ATOM 887 O O . GLY A 1 112 ? -15.234 12.891 -8.969 1 98.81 112 GLY A O 1
ATOM 888 N N . GLN A 1 113 ? -14.195 13.516 -7.109 1 98.62 113 GLN A N 1
ATOM 889 C CA . GLN A 1 113 ? -14.656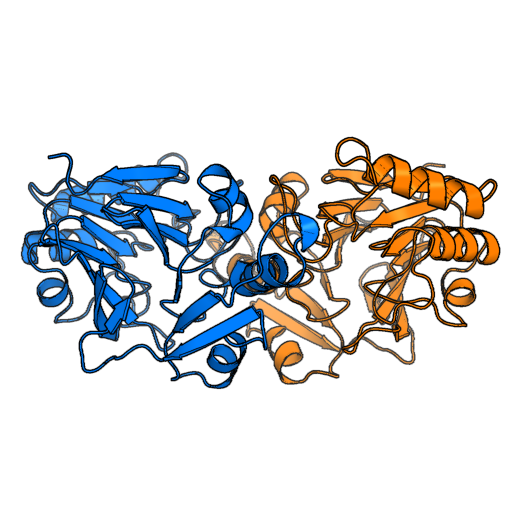 14.898 -7.16 1 98.62 113 GLN A CA 1
ATOM 890 C C . GLN A 1 113 ? -13.492 15.867 -6.973 1 98.62 113 GLN A C 1
ATOM 892 O O . GLN A 1 113 ? -12.695 15.727 -6.043 1 98.62 113 GLN A O 1
ATOM 897 N N . ALA A 1 114 ? -13.422 16.812 -7.898 1 98.56 114 ALA A N 1
ATOM 898 C CA . ALA A 1 114 ? -12.445 17.875 -7.664 1 98.56 114 ALA A CA 1
ATOM 899 C C . ALA A 1 114 ? -12.875 18.781 -6.508 1 98.56 114 ALA A C 1
ATOM 901 O O . ALA A 1 114 ? -14.031 19.203 -6.438 1 98.56 114 ALA A O 1
ATOM 902 N N . TYR A 1 115 ? -12 18.922 -5.523 1 96.94 115 TYR A N 1
ATOM 903 C CA . TYR A 1 115 ? -12.414 19.812 -4.445 1 96.94 115 TYR A CA 1
ATOM 904 C C . TYR A 1 115 ? -12.391 21.266 -4.898 1 96.94 115 TYR A C 1
ATOM 906 O O . TYR A 1 115 ? -11.711 21.609 -5.867 1 96.94 115 TYR A O 1
ATOM 914 N N . ASP A 1 116 ? -13.141 22.125 -4.27 1 96.69 116 ASP A N 1
ATOM 915 C CA . ASP A 1 116 ? -13.305 23.547 -4.574 1 96.69 116 ASP A CA 1
ATOM 916 C C . ASP A 1 116 ? -12.141 24.359 -4.027 1 96.69 116 ASP A C 1
ATOM 918 O O . ASP A 1 116 ? -12.211 24.875 -2.908 1 96.69 116 ASP A O 1
ATOM 922 N N . VAL A 1 117 ? -11.148 24.625 -4.883 1 95.75 117 VAL A N 1
ATOM 923 C CA . VAL A 1 117 ? -9.914 25.281 -4.445 1 95.75 117 VAL A CA 1
ATOM 924 C C . VAL A 1 117 ? -10.18 26.75 -4.172 1 95.75 117 VAL A C 1
ATOM 926 O O . VAL A 1 117 ? -9.469 27.375 -3.379 1 95.75 117 VAL A O 1
ATOM 929 N N . ALA A 1 118 ? -11.094 27.344 -4.816 1 93.62 118 ALA A N 1
ATOM 930 C CA . ALA A 1 118 ? -11.359 28.781 -4.75 1 93.62 118 ALA A CA 1
ATOM 931 C C . ALA A 1 118 ? -12.383 29.109 -3.668 1 93.62 118 ALA A C 1
ATOM 933 O O . ALA A 1 118 ? -12.602 30.266 -3.34 1 93.62 118 ALA A O 1
ATOM 934 N N . GLY A 1 119 ? -13.008 28.078 -3.158 1 94.5 119 GLY A N 1
ATOM 935 C CA . GLY A 1 119 ? -14.055 28.297 -2.172 1 94.5 119 GLY A CA 1
ATOM 936 C C . GLY A 1 119 ? -13.953 27.375 -0.974 1 94.5 119 GLY A C 1
ATOM 937 O O . GLY A 1 119 ? -12.852 27.047 -0.519 1 94.5 119 GLY A O 1
ATOM 938 N N . THR A 1 120 ? -15.117 27.188 -0.411 1 97.06 120 THR A N 1
ATOM 939 C CA . THR A 1 120 ? -15.242 26.297 0.729 1 97.06 120 THR A CA 1
ATOM 940 C C . THR A 1 120 ? -15.938 25 0.317 1 97.06 120 THR A C 1
ATOM 942 O O . THR A 1 120 ? -17.094 25.016 -0.115 1 97.06 120 THR A O 1
ATOM 945 N N . GLN A 1 121 ? -15.195 23.891 0.394 1 98.19 121 GLN A N 1
ATOM 946 C CA . GLN A 1 121 ? -15.742 22.562 0.095 1 98.19 121 GLN A CA 1
ATOM 947 C C . GLN A 1 121 ? -16.5 22 1.293 1 98.19 121 GLN A C 1
ATOM 949 O O . GLN A 1 121 ? -15.945 21.891 2.389 1 98.19 121 GLN A O 1
ATOM 954 N N . GLN A 1 122 ? -17.734 21.656 1.081 1 98.44 122 GLN A N 1
ATOM 955 C CA . GLN A 1 122 ? -18.5 21.016 2.148 1 98.44 122 GLN A CA 1
ATOM 956 C C . GLN A 1 122 ? -18.453 19.5 2.027 1 98.44 122 GLN A C 1
ATOM 958 O O . GLN A 1 122 ? -18.828 18.938 0.987 1 98.44 122 GLN A O 1
ATOM 963 N N . ILE A 1 123 ? -17.984 18.812 3.039 1 98.69 123 ILE A N 1
ATOM 964 C CA . ILE A 1 123 ? -17.953 17.359 3.141 1 98.69 123 ILE A CA 1
ATOM 965 C C . ILE A 1 123 ? -18.516 16.938 4.496 1 98.69 123 ILE A C 1
ATOM 967 O O . ILE A 1 123 ? -17.844 17.078 5.523 1 98.69 123 ILE A O 1
ATOM 971 N N . GLY A 1 124 ? -19.703 16.328 4.512 1 98.62 124 GLY A N 1
ATOM 972 C CA . GLY A 1 124 ? -20.344 16.031 5.789 1 98.62 124 GLY A CA 1
ATOM 973 C C . GLY A 1 124 ? -20.453 17.234 6.699 1 98.62 124 GLY A C 1
ATOM 974 O O . GLY A 1 124 ? -20.984 18.281 6.297 1 98.62 124 GLY A O 1
ATOM 975 N N . PRO A 1 125 ? -20.016 17.109 7.941 1 98.81 125 PRO A N 1
ATOM 976 C CA . PRO A 1 125 ? -20.109 18.219 8.891 1 98.81 125 PRO A CA 1
ATOM 977 C C . PRO A 1 125 ? -19 19.25 8.711 1 98.81 125 PRO A C 1
ATOM 979 O O . PRO A 1 125 ? -18.938 20.234 9.469 1 98.81 125 PRO A O 1
ATOM 982 N N . PHE A 1 126 ? -18.172 19.062 7.664 1 98.88 126 PHE A N 1
ATOM 983 C CA . PHE A 1 126 ? -16.953 19.859 7.586 1 98.88 126 PHE A CA 1
ATOM 984 C C . PHE A 1 126 ? -17.062 20.891 6.473 1 98.88 126 PHE A C 1
ATOM 986 O O . PHE A 1 126 ? -17.594 20.609 5.398 1 98.88 126 PHE A O 1
ATOM 993 N N . ASP A 1 127 ? -16.609 22.094 6.762 1 98.88 127 ASP A N 1
ATOM 994 C CA . ASP A 1 127 ? -16.219 23.078 5.758 1 98.88 127 ASP A CA 1
ATOM 995 C C . ASP A 1 127 ? -14.703 23.094 5.547 1 98.88 127 ASP A C 1
ATOM 997 O O . ASP A 1 127 ? -13.945 23.359 6.48 1 98.88 127 ASP A O 1
ATOM 1001 N N . ILE A 1 128 ? -14.281 22.812 4.34 1 98.94 128 ILE A N 1
ATOM 1002 C CA . ILE A 1 128 ? -12.859 22.641 4.086 1 98.94 128 ILE A CA 1
ATOM 1003 C C . ILE A 1 128 ? -12.383 23.688 3.076 1 98.94 128 ILE A C 1
ATOM 1005 O O . ILE A 1 128 ? -12.984 23.844 2.012 1 98.94 128 ILE A O 1
ATOM 1009 N N . SER A 1 129 ? -11.398 24.438 3.424 1 98.69 129 SER A N 1
ATOM 1010 C CA . SER A 1 129 ? -10.703 25.328 2.492 1 98.69 129 SER A CA 1
ATOM 1011 C C . SER A 1 129 ? -9.32 24.781 2.148 1 98.69 129 SER A C 1
ATOM 1013 O O . SER A 1 129 ? -8.766 23.969 2.879 1 98.69 129 SER A O 1
ATOM 1015 N N . PHE A 1 130 ? -8.836 25.25 1.032 1 98.69 130 PHE A N 1
ATOM 1016 C CA . PHE A 1 130 ? -7.586 24.719 0.504 1 98.69 130 PHE A CA 1
ATOM 1017 C C . PHE A 1 130 ? -6.602 25.844 0.197 1 98.69 130 PHE A C 1
ATOM 1019 O O . PHE A 1 130 ? -7.008 26.953 -0.133 1 98.69 130 PHE A O 1
ATOM 1026 N N . ILE A 1 131 ? -5.34 25.547 0.286 1 98.44 131 ILE A N 1
ATOM 1027 C CA . ILE A 1 131 ? -4.289 26.422 -0.242 1 98.44 131 ILE A CA 1
ATOM 1028 C C . ILE A 1 131 ? -3.205 25.578 -0.899 1 98.44 131 ILE A C 1
ATOM 1030 O O . ILE A 1 131 ? -2.828 24.516 -0.376 1 98.44 131 ILE A O 1
ATOM 1034 N N . LYS A 1 132 ? -2.795 25.953 -2.086 1 98 132 LYS A N 1
ATOM 1035 C CA . LYS A 1 132 ? -1.723 25.234 -2.783 1 98 132 LYS A CA 1
ATOM 1036 C C . LYS A 1 132 ? -0.405 25.359 -2.021 1 98 132 LYS A C 1
ATOM 1038 O O . LYS A 1 132 ? -0.057 26.422 -1.527 1 98 132 LYS A O 1
ATOM 1043 N N . THR A 1 133 ? 0.303 24.234 -1.927 1 98.5 133 THR A N 1
ATOM 1044 C CA . THR A 1 133 ? 1.529 24.203 -1.136 1 98.5 133 THR A CA 1
ATOM 1045 C C . THR A 1 133 ? 2.758 24.25 -2.041 1 98.5 133 THR A C 1
ATOM 1047 O O . THR A 1 133 ? 2.631 24.359 -3.262 1 98.5 133 THR A O 1
ATOM 1050 N N . VAL A 1 134 ? 3.994 24.375 -1.462 1 98.44 134 VAL A N 1
ATOM 1051 C CA . VAL A 1 134 ? 5.27 24.312 -2.168 1 98.44 134 VAL A CA 1
ATOM 1052 C C . VAL A 1 134 ? 5.758 22.859 -2.217 1 98.44 134 VAL A C 1
ATOM 1054 O O . VAL A 1 134 ? 6.25 22.328 -1.218 1 98.44 134 VAL A O 1
ATOM 1057 N N . HIS A 1 135 ? 5.625 22.234 -3.32 1 98.5 135 HIS A N 1
ATOM 1058 C CA . HIS A 1 135 ? 5.945 20.844 -3.574 1 98.5 135 HIS A CA 1
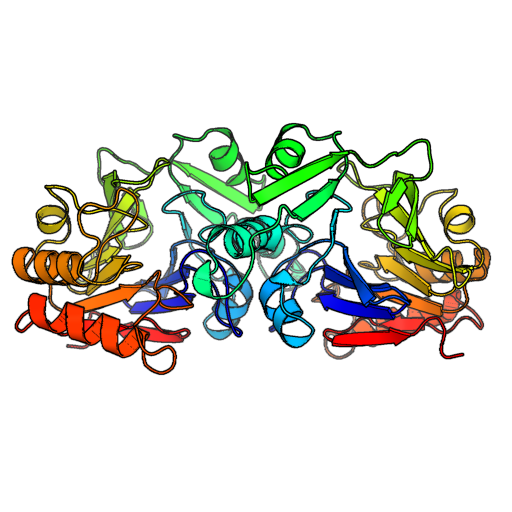ATOM 1059 C C . HIS A 1 135 ? 6.145 20.578 -5.062 1 98.5 135 HIS A C 1
ATOM 1061 O O . HIS A 1 135 ? 5.656 21.344 -5.902 1 98.5 135 HIS A O 1
ATOM 1067 N N . PRO A 1 136 ? 6.957 19.594 -5.438 1 97.19 136 PRO A N 1
ATOM 1068 C CA . PRO A 1 136 ? 7.312 19.391 -6.844 1 97.19 136 PRO A CA 1
ATOM 1069 C C . PRO A 1 136 ? 6.102 19.094 -7.723 1 97.19 136 PRO A C 1
ATOM 1071 O O . PRO A 1 136 ? 6.156 19.266 -8.945 1 97.19 136 PRO A O 1
ATOM 1074 N N . VAL A 1 137 ? 5.047 18.531 -7.207 1 98.06 137 VAL A N 1
ATOM 1075 C CA . VAL A 1 137 ? 3.785 18.297 -7.902 1 98.06 137 VAL A CA 1
ATOM 1076 C C . VAL A 1 137 ? 2.66 19.062 -7.199 1 98.06 137 VAL A C 1
ATOM 1078 O O . VAL A 1 137 ? 2.801 19.453 -6.039 1 98.06 137 VAL A O 1
ATOM 1081 N N . PRO A 1 138 ? 1.546 19.297 -7.914 1 98.62 138 PRO A N 1
ATOM 1082 C CA . PRO A 1 138 ? 0.428 19.953 -7.242 1 98.62 138 PRO A CA 1
ATOM 1083 C C . PRO A 1 138 ? 0.022 19.266 -5.945 1 98.62 138 PRO A C 1
ATOM 1085 O O . PRO A 1 138 ? -0.172 18.047 -5.93 1 98.62 138 PRO A O 1
ATOM 1088 N N . CYS A 1 139 ? -0.042 19.938 -4.914 1 98.69 139 CYS A N 1
ATOM 1089 C CA . CYS A 1 139 ? -0.379 19.5 -3.561 1 98.69 139 CYS A CA 1
ATOM 1090 C C . CYS A 1 139 ? -1.128 20.594 -2.807 1 98.69 139 CYS A C 1
ATOM 1092 O O . CYS A 1 139 ? -0.926 21.781 -3.064 1 98.69 139 CYS A O 1
ATOM 1094 N N . TYR A 1 140 ? -2.023 20.234 -1.93 1 98.81 140 TYR A N 1
ATOM 1095 C CA . TYR A 1 140 ? -2.834 21.219 -1.224 1 98.81 140 TYR A CA 1
ATOM 1096 C C . TYR A 1 140 ? -2.877 20.922 0.27 1 98.81 140 TYR A C 1
ATOM 1098 O O . TYR A 1 140 ? -2.953 19.766 0.675 1 98.81 140 TYR A O 1
ATOM 1106 N N . ALA A 1 141 ? -2.867 21.969 1.074 1 98.88 141 ALA A N 1
ATOM 1107 C CA . ALA A 1 141 ? -3.182 21.906 2.498 1 98.88 141 ALA A CA 1
ATOM 1108 C C . ALA A 1 141 ? -4.684 22.047 2.734 1 98.88 141 ALA A C 1
ATOM 1110 O O . ALA A 1 141 ? -5.387 22.688 1.949 1 98.88 141 ALA A O 1
ATOM 1111 N N . PHE A 1 142 ? -5.148 21.406 3.771 1 98.88 142 PHE A N 1
ATOM 1112 C CA . PHE A 1 142 ? -6.555 21.422 4.148 1 98.88 142 PHE A CA 1
ATOM 1113 C C . PHE A 1 142 ? -6.75 22.188 5.453 1 98.88 142 PHE A C 1
ATOM 1115 O O . PHE A 1 142 ? -6.051 21.938 6.438 1 98.88 142 PHE A O 1
ATOM 1122 N N . ARG A 1 143 ? -7.629 23.156 5.52 1 98.88 143 ARG A N 1
ATOM 1123 C CA . ARG A 1 143 ? -8.18 23.719 6.75 1 98.88 143 ARG A CA 1
ATOM 1124 C C . ARG A 1 143 ? -9.609 23.25 6.973 1 98.88 143 ARG A C 1
ATOM 1126 O O . ARG A 1 143 ? -10.523 23.641 6.242 1 98.88 143 ARG A O 1
ATOM 1133 N N . ILE A 1 144 ? -9.812 22.391 7.91 1 98.94 144 ILE A N 1
ATOM 1134 C CA . ILE A 1 144 ? -11.086 21.703 8.148 1 98.94 144 ILE A CA 1
ATOM 1135 C C . ILE A 1 144 ? -11.781 22.312 9.359 1 98.94 144 ILE A C 1
ATOM 1137 O O . ILE A 1 144 ? -11.281 22.219 10.484 1 98.94 144 ILE A O 1
ATOM 1141 N N . LEU A 1 145 ? -12.859 22.984 9.133 1 98.88 145 LEU A N 1
ATOM 1142 C CA . LEU A 1 145 ? -13.727 23.516 10.172 1 98.88 145 LEU A CA 1
ATOM 1143 C C . LEU A 1 145 ? -14.945 22.625 10.391 1 98.88 145 LEU A C 1
ATOM 1145 O O . LEU A 1 145 ? -15.656 22.297 9.438 1 98.88 145 LEU A O 1
ATOM 1149 N N . GLU A 1 146 ? -15.102 22.141 11.578 1 98.81 146 GLU A N 1
ATOM 1150 C CA . GLU A 1 146 ? -16.359 21.453 11.875 1 98.81 146 GLU A CA 1
ATOM 1151 C C . GLU A 1 146 ? -17.453 22.453 12.242 1 98.81 146 GLU A C 1
ATOM 1153 O O . GLU A 1 146 ? -17.344 23.156 13.25 1 98.81 146 GLU A O 1
ATOM 1158 N N . ARG A 1 147 ? -18.516 22.469 11.484 1 98.5 147 ARG A N 1
ATOM 1159 C CA . ARG A 1 147 ? -19.516 23.531 11.539 1 98.5 147 ARG A CA 1
ATOM 1160 C C . ARG A 1 147 ? -20.172 23.594 12.914 1 98.5 147 ARG A C 1
ATOM 1162 O O . ARG A 1 147 ? -20.359 24.688 13.461 1 98.5 147 ARG A O 1
ATOM 1169 N N . GLU A 1 148 ? -20.453 22.484 13.508 1 98.06 148 GLU A N 1
ATOM 1170 C CA . GLU A 1 148 ? -21.219 22.453 14.75 1 98.06 148 GLU A CA 1
ATOM 1171 C C . GLU A 1 148 ? -20.359 22.844 15.945 1 98.06 148 GLU A C 1
ATOM 1173 O O . GLU A 1 148 ? -20.828 23.516 16.875 1 98.06 148 GLU A O 1
ATOM 1178 N N . THR A 1 149 ? -19.141 22.469 15.961 1 98.25 149 THR A N 1
ATOM 1179 C CA . THR A 1 149 ? -18.312 22.609 17.156 1 98.25 149 THR A CA 1
ATOM 1180 C C . THR A 1 149 ? -17.344 23.781 17 1 98.25 149 THR A C 1
ATOM 1182 O O . THR A 1 149 ? -16.734 24.234 17.984 1 98.25 149 THR A O 1
ATOM 1185 N N . ASP A 1 150 ? -17.109 24.312 15.828 1 98.44 150 ASP A N 1
ATOM 1186 C CA . ASP A 1 150 ? -16.219 25.406 15.469 1 98.44 150 ASP A CA 1
ATOM 1187 C C . ASP A 1 150 ? -14.75 24.984 15.625 1 98.44 150 ASP A C 1
ATOM 1189 O O . ASP A 1 150 ? -13.852 25.828 15.617 1 98.44 150 ASP A O 1
ATOM 1193 N N . GLN A 1 151 ? -14.531 23.688 15.789 1 98.69 151 GLN A N 1
ATOM 1194 C CA . GLN A 1 151 ? -13.172 23.172 15.891 1 98.69 151 GLN A CA 1
ATOM 1195 C C . GLN A 1 151 ? -12.477 23.188 14.539 1 98.69 151 GLN A C 1
ATOM 1197 O O . GLN A 1 151 ? -13.109 22.969 13.5 1 98.69 151 GLN A O 1
ATOM 1202 N N . VAL A 1 152 ? -11.117 23.453 14.602 1 98.88 152 VAL A N 1
ATOM 1203 C CA . VAL A 1 152 ? -10.383 23.625 13.352 1 98.88 152 VAL A CA 1
ATOM 1204 C C . VAL A 1 152 ? -9.164 22.703 13.344 1 98.88 152 VAL A C 1
ATOM 1206 O O . VAL A 1 152 ? -8.352 22.719 14.273 1 98.88 152 VAL A O 1
ATOM 1209 N N . LEU A 1 153 ? -9.062 21.859 12.344 1 98.94 153 LEU A N 1
ATOM 1210 C CA . LEU A 1 153 ? -7.898 21.031 12.023 1 98.94 153 LEU A CA 1
ATOM 1211 C C . LEU A 1 153 ? -7.227 21.531 10.742 1 98.94 153 LEU A C 1
ATOM 1213 O O . LEU A 1 153 ? -7.891 21.703 9.719 1 98.94 153 LEU A O 1
ATOM 1217 N N . VAL A 1 154 ? -5.934 21.797 10.773 1 98.94 154 VAL A N 1
ATOM 1218 C CA . VAL A 1 154 ? -5.191 22.125 9.562 1 98.94 154 VAL A CA 1
ATOM 1219 C C . VAL A 1 154 ? -4.176 21.016 9.266 1 98.94 154 VAL A C 1
ATOM 1221 O O . VAL A 1 154 ? -3.4 20.625 10.141 1 98.94 154 VAL A O 1
ATOM 1224 N N . PHE A 1 155 ? -4.238 20.5 8.133 1 98.94 155 PHE A N 1
ATOM 1225 C CA . PHE A 1 155 ? -3.303 19.516 7.602 1 98.94 155 PHE A CA 1
ATOM 1226 C C . PHE A 1 155 ? -2.51 20.109 6.438 1 98.94 155 PHE A C 1
ATOM 1228 O O . PHE A 1 155 ? -3.084 20.484 5.414 1 98.94 155 PHE A O 1
ATOM 1235 N N . THR A 1 156 ? -1.232 20.078 6.496 1 98.88 156 THR A N 1
ATOM 1236 C CA . THR A 1 156 ? -0.429 20.797 5.52 1 98.88 156 THR A CA 1
ATOM 1237 C C . THR A 1 156 ? -0.295 20 4.227 1 98.88 156 THR A C 1
ATOM 1239 O O . THR A 1 156 ? 0.055 20.547 3.182 1 98.88 156 THR A O 1
ATOM 1242 N N . GLY A 1 157 ? -0.601 18.656 4.285 1 98.62 157 GLY A N 1
ATOM 1243 C CA . GLY A 1 157 ? -0.018 17.844 3.23 1 98.62 157 GLY A CA 1
ATOM 1244 C C . GLY A 1 157 ? 1.498 17.891 3.209 1 98.62 157 GLY A C 1
ATOM 1245 O O . GLY A 1 157 ? 2.141 17.875 4.262 1 98.62 157 GLY A O 1
ATOM 1246 N N . ASP A 1 158 ? 2.043 17.781 1.967 1 98.88 158 ASP A N 1
ATOM 1247 C CA . ASP A 1 158 ? 3.48 17.984 1.82 1 98.88 158 ASP A CA 1
ATOM 1248 C C . ASP A 1 158 ? 3.785 19.422 1.379 1 98.88 158 ASP A C 1
ATOM 1250 O O . ASP A 1 158 ? 3.158 19.938 0.451 1 98.88 158 ASP A O 1
ATOM 1254 N N . THR A 1 159 ? 4.77 20.031 2.098 1 98.88 159 THR A N 1
ATOM 1255 C CA . THR A 1 159 ? 5.055 21.406 1.681 1 98.88 159 THR A CA 1
ATOM 1256 C C . THR A 1 159 ? 6.41 21.859 2.209 1 98.88 159 THR A C 1
ATOM 1258 O O . THR A 1 159 ? 6.82 21.469 3.307 1 98.88 159 THR A O 1
ATOM 1261 N N . GLY A 1 160 ? 7.078 22.672 1.421 1 98.62 160 GLY A N 1
ATOM 1262 C CA . GLY A 1 160 ? 8.07 23.594 1.969 1 98.62 160 GLY A CA 1
ATOM 1263 C C . GLY A 1 160 ? 7.461 24.844 2.578 1 98.62 160 GLY A C 1
ATOM 1264 O O . GLY A 1 160 ? 6.242 25.031 2.52 1 98.62 160 GLY A O 1
ATOM 1265 N N . TYR A 1 161 ? 8.32 25.641 3.211 1 98.31 161 TYR A N 1
ATOM 1266 C CA . TYR A 1 161 ? 7.859 26.891 3.803 1 98.31 161 TYR A CA 1
ATOM 1267 C C . TYR A 1 161 ? 7.387 27.859 2.729 1 98.31 161 TYR A C 1
ATOM 1269 O O . TYR A 1 161 ? 7.98 27.953 1.653 1 98.31 161 TYR A O 1
ATOM 1277 N N . PHE A 1 162 ? 6.34 28.578 2.902 1 98.06 162 PHE A N 1
ATOM 1278 C CA . PHE A 1 162 ? 5.93 29.703 2.082 1 98.06 162 PHE A CA 1
ATOM 1279 C C . PHE A 1 162 ? 5.117 30.703 2.902 1 98.06 162 PHE A C 1
ATOM 1281 O O . PHE A 1 162 ? 4.488 30.328 3.895 1 98.06 162 PHE A O 1
ATOM 1288 N N . ASP A 1 163 ? 5.18 31.906 2.316 1 95.75 163 ASP A N 1
ATOM 1289 C CA . ASP A 1 163 ? 4.418 32.969 2.967 1 95.75 163 ASP A CA 1
ATOM 1290 C C . ASP A 1 163 ? 2.92 32.688 2.926 1 95.75 163 ASP A C 1
ATOM 1292 O O . ASP A 1 163 ? 2.393 32.25 1.895 1 95.75 163 ASP A O 1
ATOM 1296 N N . GLY A 1 164 ? 2.193 32.719 3.934 1 97.75 164 GLY A N 1
ATOM 1297 C CA . GLY A 1 164 ? 0.753 32.531 3.957 1 97.75 164 GLY A CA 1
ATOM 1298 C C . GLY A 1 164 ? 0.34 31.281 4.73 1 97.75 164 GLY A C 1
ATOM 1299 O O . GLY A 1 164 ? -0.821 31.141 5.121 1 97.75 164 GLY A O 1
ATOM 1300 N N . LEU A 1 165 ? 1.283 30.375 4.895 1 98.56 165 LEU A N 1
ATOM 1301 C CA . LEU A 1 165 ? 0.932 29.141 5.574 1 98.56 165 LEU A CA 1
ATOM 1302 C C . LEU A 1 165 ? 0.507 29.406 7.016 1 98.56 165 LEU A C 1
ATOM 1304 O O . LEU A 1 165 ? -0.455 28.812 7.508 1 98.56 165 LEU A O 1
ATOM 1308 N N . ALA A 1 166 ? 1.246 30.281 7.711 1 98.75 166 ALA A N 1
ATOM 1309 C CA . ALA A 1 166 ? 0.881 30.625 9.078 1 98.75 166 ALA A CA 1
ATOM 1310 C C . ALA A 1 166 ? -0.51 31.25 9.141 1 98.75 166 ALA A C 1
ATOM 1312 O O . ALA A 1 166 ? -1.302 30.938 10.031 1 98.75 166 ALA A O 1
ATOM 1313 N N . ASP A 1 167 ? -0.785 32.156 8.164 1 98.81 167 ASP A N 1
ATOM 1314 C CA . ASP A 1 167 ? -2.111 32.781 8.094 1 98.81 167 ASP A CA 1
ATOM 1315 C C . ASP A 1 167 ? -3.186 31.703 7.863 1 98.81 167 ASP A C 1
ATOM 1317 O O . ASP A 1 167 ? -4.266 31.766 8.453 1 98.81 167 ASP A O 1
ATOM 1321 N N . PHE A 1 168 ? -2.924 30.797 7.035 1 98.75 168 PHE A N 1
ATOM 1322 C CA . PHE A 1 168 ? -3.84 29.703 6.723 1 98.75 168 PHE A CA 1
ATOM 1323 C C . PHE A 1 168 ? -4.102 28.844 7.957 1 98.75 168 PHE A C 1
ATOM 1325 O O . PHE A 1 168 ? -5.219 28.359 8.156 1 98.75 168 PHE A O 1
ATOM 1332 N N . ALA A 1 169 ? -3.098 28.656 8.836 1 98.88 169 ALA A N 1
ATOM 1333 C CA . ALA A 1 169 ? -3.182 27.781 10.008 1 98.88 169 ALA A CA 1
ATOM 1334 C C . ALA A 1 169 ? -3.611 28.578 11.242 1 98.88 169 ALA A C 1
ATOM 1336 O O . ALA A 1 169 ? -3.656 28.031 12.352 1 98.88 169 ALA A O 1
ATOM 1337 N N . LYS A 1 170 ? -3.955 29.828 11.102 1 98.88 170 LYS A N 1
ATOM 1338 C CA . LYS A 1 170 ? -4.156 30.75 12.211 1 98.88 170 LYS A CA 1
ATOM 1339 C C . LYS A 1 170 ? -5.176 30.203 13.211 1 98.88 170 LYS A C 1
ATOM 1341 O O . LYS A 1 170 ? -6.281 29.812 12.82 1 98.88 170 LYS A O 1
ATOM 1346 N N . GLU A 1 171 ? -4.754 30.078 14.461 1 98.69 171 GLU A N 1
ATOM 1347 C CA . GLU A 1 171 ? -5.582 29.766 15.625 1 98.69 171 GLU A CA 1
ATOM 1348 C C . GLU A 1 171 ? -6.223 28.391 15.5 1 98.69 171 GLU A C 1
ATOM 1350 O O . GLU A 1 171 ? -7.266 28.125 16.094 1 98.69 171 GLU A O 1
ATOM 1355 N N . ALA A 1 172 ? -5.676 27.516 14.648 1 98.81 172 ALA A N 1
ATOM 1356 C CA . ALA A 1 172 ? -6.176 26.141 14.562 1 98.81 172 ALA A CA 1
ATOM 1357 C C . ALA A 1 172 ? -6.094 25.438 15.914 1 98.81 172 ALA A C 1
ATOM 1359 O O . ALA A 1 172 ? -5.172 25.703 16.703 1 98.81 172 ALA A O 1
ATOM 1360 N N . ASP A 1 173 ? -7.117 24.578 16.172 1 98.88 173 ASP A N 1
ATOM 1361 C CA . ASP A 1 173 ? -7.059 23.75 17.375 1 98.88 173 ASP A CA 1
ATOM 1362 C C . ASP A 1 173 ? -5.941 22.703 17.281 1 98.88 173 ASP A C 1
ATOM 1364 O O . ASP A 1 173 ? -5.27 22.406 18.266 1 98.88 173 ASP A O 1
ATOM 1368 N N . LEU A 1 174 ? -5.785 22.172 16.156 1 98.94 174 LEU A N 1
ATOM 1369 C CA . LEU A 1 174 ? -4.727 21.203 15.867 1 98.94 174 LEU A CA 1
ATOM 1370 C C . LEU A 1 174 ? -4.09 21.5 14.516 1 98.94 174 LEU A C 1
ATOM 1372 O O . LEU A 1 174 ? -4.789 21.625 13.508 1 98.94 174 LEU A O 1
ATOM 1376 N N . PHE A 1 175 ? -2.803 21.688 14.531 1 98.94 175 PHE A N 1
ATOM 1377 C CA . PHE A 1 175 ? -1.987 21.875 13.344 1 98.94 175 PHE A CA 1
ATOM 1378 C C . PHE A 1 175 ? -1.148 20.641 13.062 1 98.94 175 PHE A C 1
ATOM 1380 O O . PHE A 1 175 ? -0.18 20.359 13.773 1 98.94 175 PHE A O 1
ATOM 1387 N N . LEU A 1 176 ? -1.593 19.797 12.117 1 98.94 176 LEU A N 1
ATOM 1388 C CA . LEU A 1 176 ? -0.887 18.609 11.656 1 98.94 176 LEU A CA 1
ATOM 1389 C C . LEU A 1 176 ? 0.071 18.953 10.516 1 98.94 176 LEU A C 1
ATOM 1391 O O . LEU A 1 176 ? -0.359 19.172 9.383 1 98.94 176 LEU A O 1
ATOM 1395 N N . ALA A 1 177 ? 1.378 18.938 10.758 1 98.88 177 ALA A N 1
ATOM 1396 C CA . ALA A 1 177 ? 2.316 19.547 9.812 1 98.88 177 ALA A CA 1
ATOM 1397 C C . ALA A 1 177 ? 3.346 18.516 9.336 1 98.88 177 ALA A C 1
ATOM 1399 O O . ALA A 1 177 ? 3.863 17.734 10.133 1 98.88 177 ALA A O 1
ATOM 1400 N N . ASP A 1 178 ? 3.602 18.547 8.078 1 98.56 178 ASP A N 1
ATOM 1401 C CA . ASP A 1 178 ? 4.715 17.844 7.453 1 98.56 178 ASP A CA 1
ATOM 1402 C C . ASP A 1 178 ? 6.055 18.328 8 1 98.56 178 ASP A C 1
ATOM 1404 O O . ASP A 1 178 ? 6.43 19.484 7.797 1 98.56 178 ASP A O 1
ATOM 1408 N N . VAL A 1 179 ? 6.805 17.453 8.617 1 98.81 179 VAL A N 1
ATOM 1409 C CA . VAL A 1 179 ? 8.156 17.797 9.07 1 98.81 179 VAL A CA 1
ATOM 1410 C C . VAL A 1 179 ? 9.109 16.656 8.734 1 98.81 179 VAL A C 1
ATOM 1412 O O . VAL A 1 179 ? 9.461 15.852 9.602 1 98.81 179 VAL A O 1
ATOM 1415 N N . TYR A 1 180 ? 9.641 16.688 7.586 1 98.69 180 TYR A N 1
ATOM 1416 C CA . TYR A 1 180 ? 10.523 15.633 7.105 1 98.69 180 TYR A CA 1
ATOM 1417 C C . TYR A 1 180 ? 11.977 15.961 7.406 1 98.69 180 TYR A C 1
ATOM 1419 O O . TYR A 1 180 ? 12.828 15.062 7.445 1 98.69 180 TYR A O 1
ATOM 1427 N N . LEU A 1 181 ? 12.289 17.281 7.641 1 98.62 181 LEU A N 1
ATOM 1428 C CA . LEU A 1 181 ? 13.68 17.719 7.703 1 98.62 181 LEU A CA 1
ATOM 1429 C C . LEU A 1 181 ? 14 18.328 9.062 1 98.62 181 LEU A C 1
ATOM 1431 O O . LEU A 1 181 ? 13.125 18.922 9.703 1 98.62 181 LEU A O 1
ATOM 1435 N N . TYR A 1 182 ? 15.219 18.203 9.461 1 98.5 182 TYR A N 1
ATOM 1436 C CA . TYR A 1 182 ? 15.727 18.812 10.688 1 98.5 182 TYR A CA 1
ATOM 1437 C C . TYR A 1 182 ? 16.156 20.25 10.453 1 98.5 182 TYR A C 1
ATOM 1439 O O . TYR A 1 182 ? 16.328 20.672 9.305 1 98.5 182 TYR A O 1
ATOM 1447 N N . GLU A 1 183 ? 16.328 20.984 11.586 1 98.06 183 GLU A N 1
ATOM 1448 C CA . GLU A 1 183 ? 16.812 22.359 11.492 1 98.06 183 GLU A CA 1
ATOM 1449 C C . GLU A 1 183 ? 18.109 22.438 10.695 1 98.06 183 GLU A C 1
ATOM 1451 O O . GLU A 1 183 ? 18.953 21.562 10.805 1 98.06 183 GLU A O 1
ATOM 1456 N N . GLY A 1 184 ? 18.25 23.422 9.922 1 97.75 184 GLY A N 1
ATOM 1457 C CA . GLY A 1 184 ? 19.438 23.609 9.094 1 97.75 184 GLY A CA 1
ATOM 1458 C C . GLY A 1 184 ? 19.172 23.328 7.621 1 97.75 184 GLY A C 1
ATOM 1459 O O . GLY A 1 184 ? 20.016 23.641 6.773 1 97.75 184 GLY A O 1
ATOM 1460 N N . ASN A 1 185 ? 17.984 22.828 7.285 1 97.88 185 ASN A N 1
ATOM 1461 C CA . ASN A 1 185 ? 17.625 22.5 5.91 1 97.88 185 ASN A CA 1
ATOM 1462 C C . ASN A 1 185 ? 16.469 23.375 5.418 1 97.88 185 ASN A C 1
ATOM 1464 O O . ASN A 1 185 ? 15.68 22.938 4.582 1 97.88 185 ASN A O 1
ATOM 1468 N N . GLU A 1 186 ? 16.359 24.547 5.914 1 98.19 186 GLU A N 1
ATOM 1469 C CA . GLU A 1 186 ? 15.227 25.438 5.648 1 98.19 186 GLU A CA 1
ATOM 1470 C C . GLU A 1 186 ? 15.148 25.812 4.168 1 98.19 186 GLU A C 1
ATOM 1472 O O . GLU A 1 186 ? 16.141 25.719 3.449 1 98.19 186 GLU A O 1
ATOM 1477 N N . ASN A 1 187 ? 13.969 26.203 3.744 1 97.44 187 ASN A N 1
ATOM 1478 C CA . ASN A 1 187 ? 13.656 26.625 2.385 1 97.44 187 ASN A CA 1
ATOM 1479 C C . ASN A 1 187 ? 13.789 25.484 1.392 1 97.44 187 ASN A C 1
ATOM 1481 O O . ASN A 1 187 ? 14.219 25.688 0.253 1 97.44 187 ASN A O 1
ATOM 1485 N N . HIS A 1 188 ? 13.594 24.312 1.929 1 97.5 188 HIS A N 1
ATOM 1486 C CA . HIS A 1 188 ? 13.508 23.141 1.051 1 97.5 188 HIS A CA 1
ATOM 1487 C C . HIS A 1 188 ? 12.258 23.203 0.181 1 97.5 188 HIS A C 1
ATOM 1489 O O . HIS A 1 188 ? 11.188 23.594 0.651 1 97.5 188 HIS A O 1
ATOM 1495 N N . PRO A 1 189 ? 12.305 22.812 -0.992 1 97.06 189 PRO A N 1
ATOM 1496 C CA . PRO A 1 189 ? 11.188 23 -1.913 1 97.06 189 PRO A CA 1
ATOM 1497 C C . PRO A 1 189 ? 10.117 21.922 -1.778 1 97.06 189 PRO A C 1
ATOM 1499 O O . PRO A 1 189 ? 9.188 21.859 -2.59 1 97.06 189 PRO A O 1
ATOM 1502 N N . ALA A 1 190 ? 10.242 21.062 -0.754 1 98 190 ALA A N 1
ATOM 1503 C CA . ALA A 1 190 ? 9.289 19.953 -0.744 1 98 190 ALA A CA 1
ATOM 1504 C C . ALA A 1 190 ? 8.742 19.719 0.661 1 98 190 ALA A C 1
ATOM 1506 O O . ALA A 1 190 ? 7.625 19.219 0.823 1 98 190 ALA A O 1
ATOM 1507 N N . HIS A 1 191 ? 9.516 20.047 1.672 1 98.81 191 HIS A N 1
ATOM 1508 C CA . HIS A 1 191 ? 9.117 19.688 3.029 1 98.81 191 HIS A CA 1
ATOM 1509 C C . HIS A 1 191 ? 9.562 20.75 4.031 1 98.81 191 HIS A C 1
ATOM 1511 O O . HIS A 1 191 ? 10.547 21.453 3.801 1 98.81 191 HIS A O 1
ATOM 1517 N N . LEU A 1 192 ? 8.898 20.844 5.133 1 98.88 192 LEU A N 1
ATOM 1518 C CA . LEU A 1 192 ? 9.258 21.734 6.223 1 98.88 192 LEU A CA 1
ATOM 1519 C C . LEU A 1 192 ? 10.367 21.141 7.078 1 98.88 192 LEU A C 1
ATOM 1521 O O . LEU A 1 192 ? 10.523 19.922 7.145 1 98.88 192 LEU A O 1
ATOM 1525 N N . THR A 1 193 ? 11.102 22.062 7.719 1 98.81 193 THR A N 1
ATOM 1526 C CA . THR A 1 193 ? 12.023 21.672 8.781 1 98.81 193 THR A CA 1
ATOM 1527 C C . THR A 1 193 ? 11.359 21.781 10.148 1 98.81 193 THR A C 1
ATOM 1529 O O . THR A 1 193 ? 10.328 22.438 10.289 1 98.81 193 THR A O 1
ATOM 1532 N N . SER A 1 194 ? 11.969 21.094 11.117 1 98.81 194 SER A N 1
ATOM 1533 C CA . SER A 1 194 ? 11.555 21.234 12.508 1 98.81 194 SER A CA 1
ATOM 1534 C C . SER A 1 194 ? 11.461 22.703 12.914 1 98.81 194 SER A C 1
ATOM 1536 O O . SER A 1 194 ? 10.484 23.125 13.523 1 98.81 194 SER A O 1
ATOM 1538 N N . LYS A 1 195 ? 12.406 23.469 12.508 1 98.88 195 LYS A N 1
ATOM 1539 C CA . LYS A 1 195 ? 12.453 24.906 12.812 1 98.88 195 LYS A CA 1
ATOM 1540 C C . LYS A 1 195 ? 11.266 25.641 12.188 1 98.88 195 LYS A C 1
ATOM 1542 O O . LYS A 1 195 ? 10.539 26.344 12.883 1 98.88 195 LYS A O 1
ATOM 1547 N N . GLU A 1 196 ? 11.07 25.438 10.93 1 98.94 196 GLU A N 1
ATOM 1548 C CA . GLU A 1 196 ? 10.008 26.125 10.211 1 98.94 196 GLU A CA 1
ATOM 1549 C C . GLU A 1 196 ? 8.633 25.781 10.781 1 98.94 196 GLU A C 1
ATOM 1551 O O . GLU A 1 196 ? 7.793 26.672 10.961 1 98.94 196 GLU A O 1
ATOM 1556 N N . ALA A 1 197 ? 8.422 24.531 11.055 1 98.94 197 ALA A N 1
ATOM 1557 C CA . ALA A 1 197 ? 7.137 24.094 11.609 1 98.94 197 ALA A CA 1
ATOM 1558 C C . ALA A 1 197 ? 6.859 24.781 12.945 1 98.94 197 ALA A C 1
ATOM 1560 O O . ALA A 1 197 ? 5.742 25.234 13.195 1 98.94 197 ALA A O 1
ATOM 1561 N N . GLY A 1 198 ? 7.875 24.812 13.805 1 98.94 198 GLY A N 1
ATOM 1562 C CA . GLY A 1 198 ? 7.723 25.5 15.078 1 98.94 198 GLY A CA 1
ATOM 1563 C C . GLY A 1 198 ? 7.41 26.969 14.93 1 98.94 198 GLY A C 1
ATOM 1564 O O . GLY A 1 198 ? 6.516 27.5 15.602 1 98.94 198 GLY A O 1
ATOM 1565 N N . GLN A 1 199 ? 8.141 27.625 14.039 1 98.88 199 GLN A N 1
ATOM 1566 C CA . GLN A 1 199 ? 7.938 29.047 13.805 1 98.88 199 GLN A CA 1
ATOM 1567 C C . GLN A 1 199 ? 6.539 29.328 13.258 1 98.88 199 GLN A C 1
ATOM 1569 O O . GLN A 1 199 ? 5.883 30.281 13.68 1 98.88 199 GLN A O 1
ATOM 1574 N N . ILE A 1 200 ? 6.074 28.484 12.344 1 98.88 200 ILE A N 1
ATOM 1575 C CA . ILE A 1 200 ? 4.742 28.625 11.773 1 98.88 200 ILE A CA 1
ATOM 1576 C C . ILE A 1 200 ? 3.689 28.469 12.867 1 98.88 200 ILE A C 1
ATOM 1578 O O . ILE A 1 200 ? 2.732 29.234 12.938 1 98.88 200 ILE A O 1
ATOM 1582 N N . ALA A 1 201 ? 3.867 27.438 13.695 1 98.88 201 ALA A N 1
ATOM 1583 C CA . ALA A 1 201 ? 2.922 27.172 14.781 1 98.88 201 ALA A CA 1
ATOM 1584 C C . ALA A 1 201 ? 2.807 28.375 15.711 1 98.88 201 ALA A C 1
ATOM 1586 O O . ALA A 1 201 ? 1.702 28.781 16.094 1 98.88 201 ALA A O 1
ATOM 1587 N N . GLN A 1 202 ? 3.955 28.922 16.094 1 98.69 202 GLN A N 1
ATOM 1588 C CA . GLN A 1 202 ? 3.984 30.078 16.969 1 98.69 202 GLN A CA 1
ATOM 1589 C C . GLN A 1 202 ? 3.299 31.281 16.328 1 98.69 202 GLN A C 1
ATOM 1591 O O . GLN A 1 202 ? 2.445 31.922 16.938 1 98.69 202 GLN A O 1
ATOM 1596 N N . GLU A 1 203 ? 3.721 31.594 15.078 1 98.75 203 GLU A N 1
ATOM 1597 C CA . GLU A 1 203 ? 3.16 32.719 14.336 1 98.75 203 GLU A CA 1
ATOM 1598 C C . GLU A 1 203 ? 1.653 32.562 14.156 1 98.75 203 GLU A C 1
ATOM 1600 O O . GLU A 1 203 ? 0.912 33.562 14.242 1 98.75 203 GLU A O 1
ATOM 1605 N N . ALA A 1 204 ? 1.176 31.359 13.883 1 98.88 204 ALA A N 1
ATOM 1606 C CA . ALA A 1 204 ? -0.23 31.062 13.617 1 98.88 204 ALA A CA 1
ATOM 1607 C C . ALA A 1 204 ? -1.025 31 14.922 1 98.88 204 ALA A C 1
ATOM 1609 O O . ALA A 1 204 ? -2.258 30.969 14.906 1 98.88 204 ALA A O 1
ATOM 1610 N N . ALA A 1 205 ? -0.317 30.938 16.062 1 98.75 205 ALA A N 1
ATOM 1611 C CA . ALA A 1 205 ? -0.941 30.812 17.375 1 98.75 205 ALA A CA 1
ATOM 1612 C C . ALA A 1 205 ? -1.87 29.609 17.438 1 98.75 205 ALA A C 1
ATOM 1614 O O . ALA A 1 205 ? -3.021 29.719 17.859 1 98.75 205 ALA A O 1
ATOM 1615 N N . VAL A 1 206 ? -1.43 28.469 16.922 1 98.88 206 VAL A N 1
ATOM 1616 C CA . VAL A 1 206 ? -2.215 27.25 17 1 98.88 206 VAL A CA 1
ATOM 1617 C C . VAL A 1 206 ? -2.246 26.75 18.438 1 98.88 206 VAL A C 1
ATOM 1619 O O . VAL A 1 206 ? -1.434 27.172 19.266 1 98.88 206 VAL A O 1
ATOM 1622 N N . LYS A 1 207 ? -3.217 25.906 18.75 1 98.69 207 LYS A N 1
ATOM 1623 C CA . LYS A 1 207 ? -3.299 25.391 20.125 1 98.69 207 LYS A CA 1
ATOM 1624 C C . LYS A 1 207 ? -2.33 24.234 20.328 1 98.69 207 LYS A C 1
ATOM 1626 O O . LYS A 1 207 ? -1.734 24.109 21.406 1 98.69 207 LYS A O 1
ATOM 1631 N N . LYS A 1 208 ? -2.141 23.359 19.344 1 98.81 208 LYS A N 1
ATOM 1632 C CA . LYS A 1 208 ? -1.263 22.203 19.391 1 98.81 208 LYS A CA 1
ATOM 1633 C C . LYS A 1 208 ? -0.68 21.906 18.016 1 98.81 208 LYS A C 1
ATOM 1635 O O . LYS A 1 208 ? -1.381 22 17 1 98.81 208 LYS A O 1
ATOM 1640 N N . LEU A 1 209 ? 0.598 21.594 18 1 98.94 209 LEU A N 1
ATOM 1641 C CA . LEU A 1 209 ? 1.304 21.188 16.797 1 98.94 209 LEU A CA 1
ATOM 1642 C C . LEU A 1 209 ? 1.635 19.703 16.828 1 98.94 209 LEU A C 1
ATOM 1644 O O . LEU A 1 209 ? 2.203 19.203 17.797 1 98.94 209 LEU A O 1
ATOM 1648 N N . VAL A 1 210 ? 1.229 18.938 15.828 1 98.94 210 VAL A N 1
ATOM 1649 C CA . VAL A 1 210 ? 1.587 17.531 15.672 1 98.94 210 VAL A CA 1
ATOM 1650 C C . VAL A 1 210 ? 2.439 17.359 14.414 1 98.94 210 VAL A C 1
ATOM 1652 O O . VAL A 1 210 ? 2.051 17.781 13.328 1 98.94 210 VAL A O 1
ATOM 1655 N N . LEU A 1 211 ? 3.605 16.766 14.594 1 98.94 211 LEU A N 1
ATOM 1656 C CA . LEU A 1 211 ? 4.5 16.484 13.477 1 98.94 211 LEU A CA 1
ATOM 1657 C C . LEU A 1 211 ? 4.121 15.18 12.789 1 98.94 211 LEU A C 1
ATOM 1659 O O . LEU A 1 211 ? 3.941 14.156 13.453 1 98.94 211 LEU A O 1
ATOM 1663 N N . THR A 1 212 ? 3.945 15.227 11.461 1 98.88 212 THR A N 1
ATOM 1664 C CA . THR A 1 212 ? 3.654 14.055 10.648 1 98.88 212 THR A CA 1
ATOM 1665 C C . THR A 1 212 ? 4.574 14 9.43 1 98.88 212 THR A C 1
ATOM 1667 O O . THR A 1 212 ? 5.43 14.867 9.25 1 98.88 212 THR A O 1
ATOM 1670 N N . HIS A 1 213 ? 4.395 12.891 8.594 1 98.88 213 HIS A N 1
ATOM 1671 C CA . HIS A 1 213 ? 5.262 12.703 7.434 1 98.88 213 HIS A CA 1
ATOM 1672 C C . HIS A 1 213 ? 6.734 12.805 7.824 1 98.88 213 HIS A C 1
ATOM 1674 O O . HIS A 1 213 ? 7.508 13.508 7.172 1 98.88 213 HIS A O 1
ATOM 1680 N N . VAL A 1 214 ? 7.066 12.258 9.023 1 98.88 214 VAL A N 1
ATOM 1681 C CA . VAL A 1 214 ? 8.406 12.328 9.586 1 98.88 214 VAL A CA 1
ATOM 1682 C C . VAL A 1 214 ? 9.312 11.312 8.898 1 98.88 214 VAL A C 1
ATOM 1684 O O . VAL A 1 214 ? 8.828 10.32 8.352 1 98.88 214 VAL A O 1
ATOM 1687 N N . PRO A 1 215 ? 10.602 11.586 8.867 1 98.62 215 PRO A N 1
ATOM 1688 C CA . PRO A 1 215 ? 11.5 10.664 8.172 1 98.62 215 PRO A CA 1
ATOM 1689 C C . PRO A 1 215 ? 11.703 9.359 8.938 1 98.62 215 PRO A C 1
ATOM 1691 O O . PRO A 1 215 ? 11.969 9.383 10.141 1 98.62 215 PRO A O 1
ATOM 1694 N N . PRO A 1 216 ? 11.664 8.219 8.266 1 98.31 216 PRO A N 1
ATOM 1695 C CA . PRO A 1 216 ? 11.93 6.949 8.953 1 98.31 216 PRO A CA 1
ATOM 1696 C C . PRO A 1 216 ? 13.328 6.883 9.547 1 98.31 216 PRO A C 1
ATOM 1698 O O . PRO A 1 216 ? 13.516 6.324 10.633 1 98.31 216 PRO A O 1
ATOM 1701 N N . LEU A 1 217 ? 14.32 7.426 8.883 1 98.25 217 LEU A N 1
ATOM 1702 C CA . LEU A 1 217 ? 15.711 7.441 9.312 1 98.25 217 LEU A CA 1
ATOM 1703 C C . LEU A 1 217 ? 16.281 8.859 9.266 1 98.25 217 LEU A C 1
ATOM 1705 O O . LEU A 1 217 ? 15.938 9.641 8.375 1 98.25 217 LEU A O 1
ATOM 1709 N N . PRO A 1 218 ? 17.172 9.18 10.18 1 96.94 218 PRO A N 1
ATOM 1710 C CA . PRO A 1 218 ? 17.766 10.523 10.219 1 96.94 218 PRO A CA 1
ATOM 1711 C C . PRO A 1 218 ? 18.938 10.695 9.258 1 96.94 218 PRO A C 1
ATOM 1713 O O . PRO A 1 218 ? 19.469 9.703 8.75 1 96.94 218 PRO A O 1
ATOM 1716 N N . PRO A 1 219 ? 19.203 11.961 8.977 1 95.62 219 PRO A N 1
ATOM 1717 C CA . PRO A 1 219 ? 20.469 12.203 8.289 1 95.62 219 PRO A CA 1
ATOM 1718 C C . PRO A 1 219 ? 21.688 11.875 9.148 1 95.62 219 PRO A C 1
ATOM 1720 O O . PRO A 1 219 ? 21.547 11.547 10.328 1 95.62 219 PRO A O 1
ATOM 1723 N N . GLN A 1 220 ? 22.875 11.938 8.477 1 95 220 GLN A N 1
ATOM 1724 C CA . GLN A 1 220 ? 24.125 11.688 9.195 1 95 220 GLN A CA 1
ATOM 1725 C C . GLN A 1 220 ? 24.281 12.648 10.367 1 95 220 GLN A C 1
ATOM 1727 O O . GLN A 1 220 ? 24 13.836 10.242 1 95 220 GLN A O 1
ATOM 1732 N N . GLY A 1 221 ? 24.75 12.18 11.516 1 94.75 221 GLY A N 1
ATOM 1733 C CA . GLY A 1 221 ? 25.062 13.031 12.648 1 94.75 221 GLY A CA 1
ATOM 1734 C C . GLY A 1 221 ? 23.953 13.086 13.68 1 94.75 221 GLY A C 1
ATOM 1735 O O . GLY A 1 221 ? 24.141 13.633 14.773 1 94.75 221 GLY A O 1
ATOM 1736 N N . ILE A 1 222 ? 22.812 12.656 13.281 1 96.25 222 ILE A N 1
ATOM 1737 C CA . ILE A 1 222 ? 21.688 12.602 14.219 1 96.25 222 ILE A CA 1
ATOM 1738 C C . ILE A 1 222 ? 21.531 11.172 14.75 1 96.25 222 ILE A C 1
ATOM 1740 O O . ILE A 1 222 ? 21.547 10.211 13.969 1 96.25 222 ILE A O 1
ATOM 1744 N N . ASP A 1 223 ? 21.391 11.047 16.078 1 95.62 223 ASP A N 1
ATOM 1745 C CA . ASP A 1 223 ? 21.266 9.742 16.719 1 95.62 223 ASP A CA 1
ATOM 1746 C C . ASP A 1 223 ? 20.016 9 16.219 1 95.62 223 ASP A C 1
ATOM 1748 O O . ASP A 1 223 ? 18.891 9.445 16.438 1 95.62 223 ASP A O 1
ATOM 1752 N N . SER A 1 224 ? 20.188 7.82 15.664 1 94.5 224 SER A N 1
ATOM 1753 C CA . SER A 1 224 ? 19.125 7.086 14.992 1 94.5 224 SER A CA 1
ATOM 1754 C C . SER A 1 224 ? 18.094 6.566 16 1 94.5 224 SER A C 1
ATOM 1756 O O . SER A 1 224 ? 16.922 6.441 15.672 1 94.5 224 SER A O 1
ATOM 1758 N N . ASP A 1 225 ? 18.469 6.32 17.188 1 95.5 225 ASP A N 1
ATOM 1759 C CA . ASP A 1 225 ? 17.578 5.723 18.188 1 95.5 225 ASP A CA 1
ATOM 1760 C C . ASP A 1 225 ? 16.625 6.758 18.75 1 95.5 225 ASP A C 1
ATOM 1762 O O . ASP A 1 225 ? 15.562 6.406 19.281 1 95.5 225 ASP A O 1
ATOM 1766 N N . HIS A 1 226 ? 16.953 8.055 18.625 1 97.38 226 HIS A N 1
ATOM 1767 C CA . HIS A 1 226 ? 16.156 9.109 19.234 1 97.38 226 HIS A CA 1
ATOM 1768 C C . HIS A 1 226 ? 15.836 10.203 18.219 1 97.38 226 HIS A C 1
ATOM 1770 O O . HIS A 1 226 ? 15.539 11.344 18.609 1 97.38 226 HIS A O 1
ATOM 1776 N N . HIS A 1 227 ? 15.969 9.836 17.016 1 98.19 227 HIS A N 1
ATOM 1777 C CA . HIS A 1 227 ? 15.977 10.883 16 1 98.19 227 HIS A CA 1
ATOM 1778 C C . HIS A 1 227 ? 14.641 11.617 15.945 1 98.19 227 HIS A C 1
ATOM 1780 O O . HIS A 1 227 ? 14.609 12.828 15.727 1 98.19 227 HIS A O 1
ATOM 1786 N N . LEU A 1 228 ? 13.539 10.93 16.203 1 98.62 228 LEU A N 1
ATOM 1787 C CA . LEU A 1 228 ? 12.242 11.594 16.172 1 98.62 228 LEU A CA 1
ATOM 1788 C C . LEU A 1 228 ? 12.078 12.516 17.375 1 98.62 228 LEU A C 1
ATOM 1790 O O . LEU A 1 228 ? 11.469 13.586 17.25 1 98.62 228 LEU A O 1
ATOM 1794 N N . GLU A 1 229 ? 12.555 12.102 18.516 1 98.62 229 GLU A N 1
ATOM 1795 C CA . GLU A 1 229 ? 12.508 12.977 19.688 1 98.62 229 GLU A CA 1
ATOM 1796 C C . GLU A 1 229 ? 13.367 14.219 19.484 1 98.62 229 GLU A C 1
ATOM 1798 O O . GLU A 1 229 ? 13 15.312 19.938 1 98.62 229 GLU A O 1
ATOM 1803 N N . ILE A 1 230 ? 14.477 14.023 18.859 1 98.62 230 ILE A N 1
ATOM 1804 C CA . ILE A 1 230 ? 15.312 15.172 18.516 1 98.62 230 ILE A CA 1
ATOM 1805 C C . ILE A 1 230 ? 14.547 16.125 17.609 1 98.62 230 ILE A C 1
ATOM 1807 O O . ILE A 1 230 ? 14.547 17.328 17.812 1 98.62 230 ILE A O 1
ATOM 1811 N N . LEU A 1 231 ? 13.875 15.57 16.625 1 98.81 231 LEU A N 1
ATOM 1812 C CA . LEU A 1 231 ? 13.047 16.344 15.711 1 98.81 231 LEU A CA 1
ATOM 1813 C C . LEU A 1 231 ? 11.984 17.141 16.469 1 98.81 231 LEU A C 1
ATOM 1815 O O . LEU A 1 231 ? 11.789 18.328 16.234 1 98.81 231 LEU A O 1
ATOM 1819 N N . ARG A 1 232 ? 11.289 16.484 17.359 1 98.88 232 ARG A N 1
ATOM 1820 C CA . ARG A 1 232 ? 10.234 17.094 18.172 1 98.88 232 ARG A CA 1
ATOM 1821 C C . ARG A 1 232 ? 10.797 18.203 19.047 1 98.88 232 ARG A C 1
ATOM 1823 O O . ARG A 1 232 ? 10.203 19.281 19.141 1 98.88 232 ARG A O 1
ATOM 1830 N N . GLU A 1 233 ? 11.914 17.953 19.688 1 98.75 233 GLU A N 1
ATOM 1831 C CA . GLU A 1 233 ? 12.531 18.922 20.609 1 98.75 233 GLU A CA 1
ATOM 1832 C C . GLU A 1 233 ? 12.984 20.172 19.859 1 98.75 233 GLU A C 1
ATOM 1834 O O . GLU A 1 233 ? 12.812 21.281 20.344 1 98.75 233 GLU A O 1
ATOM 1839 N N . GLN A 1 234 ? 13.641 19.922 18.719 1 98.62 234 GLN A N 1
ATOM 1840 C CA . GLN A 1 234 ? 13.984 21.062 17.875 1 98.62 234 GLN A CA 1
ATOM 1841 C C . GLN A 1 234 ? 12.758 21.922 17.594 1 98.62 234 GLN A C 1
ATOM 1843 O O . GLN A 1 234 ? 12.805 23.141 17.734 1 98.62 234 GLN A O 1
ATOM 1848 N N . THR A 1 235 ? 11.695 21.297 17.172 1 98.94 235 THR A N 1
ATOM 1849 C CA . THR A 1 235 ? 10.461 21.984 16.828 1 98.94 235 THR A CA 1
ATOM 1850 C C . THR A 1 235 ? 9.906 22.75 18.031 1 98.94 235 THR A C 1
ATOM 1852 O O . THR A 1 235 ? 9.492 23.906 17.906 1 98.94 235 THR A O 1
ATOM 1855 N N . GLN A 1 236 ? 9.867 22.078 19.188 1 98.88 236 GLN A N 1
ATOM 1856 C CA . GLN A 1 236 ? 9.359 22.672 20.406 1 98.88 236 GLN A CA 1
ATOM 1857 C C . GLN A 1 236 ? 10.109 23.953 20.75 1 98.88 236 GLN A C 1
ATOM 1859 O O . GLN A 1 236 ? 9.516 24.938 21.203 1 98.88 236 GLN A O 1
ATOM 1864 N N . GLY A 1 237 ? 11.391 23.953 20.562 1 98.75 237 GLY A N 1
ATOM 1865 C CA . GLY A 1 237 ? 12.211 25.125 20.812 1 98.75 237 GLY A CA 1
ATOM 1866 C C . GLY A 1 237 ? 11.742 26.344 20.062 1 98.75 237 GLY A C 1
ATOM 1867 O O . GLY A 1 237 ? 11.836 27.469 20.562 1 98.75 237 GLY A O 1
ATOM 1868 N N . TYR A 1 238 ? 11.203 26.141 18.859 1 98.81 238 TYR A N 1
ATOM 1869 C CA . TYR A 1 238 ? 10.789 27.25 18 1 98.81 238 TYR A CA 1
ATOM 1870 C C . TYR A 1 238 ? 9.305 27.531 18.156 1 98.81 238 TYR A C 1
ATOM 1872 O O . TYR A 1 238 ? 8.82 28.594 17.734 1 98.81 238 TYR A O 1
ATOM 1880 N N . ALA A 1 239 ? 8.562 26.578 18.734 1 98.81 239 ALA A N 1
ATOM 1881 C CA . ALA A 1 239 ? 7.113 26.703 18.859 1 98.81 239 ALA A CA 1
ATOM 1882 C C . ALA A 1 239 ? 6.738 27.484 20.109 1 98.81 239 ALA A C 1
ATOM 1884 O O . ALA A 1 239 ? 5.574 27.844 20.297 1 98.81 239 ALA A O 1
ATOM 1885 N N . GLY A 1 240 ? 7.723 27.797 21.016 1 97.75 240 GLY A N 1
ATOM 1886 C CA . GLY A 1 240 ? 7.43 28.484 22.266 1 97.75 240 GLY A CA 1
ATOM 1887 C C . GLY A 1 240 ? 6.539 27.688 23.203 1 97.75 240 GLY A C 1
ATOM 1888 O O . GLY A 1 240 ? 6.832 26.531 23.5 1 97.75 240 GLY A O 1
ATOM 1889 N N . ALA A 1 241 ? 5.391 28.281 23.578 1 98 241 ALA A N 1
ATOM 1890 C CA . ALA A 1 241 ? 4.52 27.641 24.562 1 98 241 ALA A CA 1
ATOM 1891 C C . ALA A 1 241 ? 3.578 26.641 23.906 1 98 241 ALA A C 1
ATOM 1893 O O . ALA A 1 241 ? 2.879 25.891 24.594 1 98 241 ALA A O 1
ATOM 1894 N N . ILE A 1 242 ? 3.496 26.594 22.609 1 98.69 242 ILE A N 1
ATOM 1895 C CA . ILE A 1 242 ? 2.613 25.688 21.891 1 98.69 242 ILE A CA 1
ATOM 1896 C C . ILE A 1 242 ? 3.115 24.25 22.047 1 98.69 242 ILE A C 1
ATOM 1898 O O . ILE A 1 242 ? 4.25 23.953 21.672 1 98.69 242 ILE A O 1
ATOM 1902 N N . PRO A 1 243 ? 2.342 23.375 22.625 1 98.81 243 PRO A N 1
ATOM 1903 C CA . PRO A 1 243 ? 2.789 21.984 22.766 1 98.81 243 PRO A CA 1
ATOM 1904 C C . PRO A 1 243 ? 3.021 21.312 21.406 1 98.81 243 PRO A C 1
ATOM 1906 O O . PRO A 1 243 ? 2.219 21.484 20.484 1 98.81 243 PRO A O 1
ATOM 1909 N N . VAL A 1 244 ? 4.121 20.547 21.281 1 98.94 244 VAL A N 1
ATOM 1910 C CA . VAL A 1 244 ? 4.492 19.812 20.078 1 98.94 244 VAL A CA 1
ATOM 1911 C C . VAL A 1 244 ? 4.477 18.312 20.359 1 98.94 244 VAL A C 1
ATOM 1913 O O . VAL A 1 244 ? 5.086 17.844 21.328 1 98.94 244 VAL A O 1
ATOM 1916 N N . GLU A 1 245 ? 3.789 17.562 19.547 1 98.94 245 GLU A N 1
ATOM 1917 C CA . GLU A 1 245 ? 3.744 16.109 19.672 1 98.94 245 GLU A CA 1
ATOM 1918 C C . GLU A 1 245 ? 4.09 15.438 18.344 1 98.94 245 GLU A C 1
ATOM 1920 O O . GLU A 1 245 ? 4.137 16.094 17.297 1 98.94 245 GLU A O 1
ATOM 1925 N N . LEU A 1 246 ? 4.406 14.156 18.406 1 98.88 246 LEU A N 1
ATOM 1926 C CA . LEU A 1 246 ? 4.641 13.312 17.234 1 98.88 246 LEU A CA 1
ATOM 1927 C C . LEU A 1 246 ? 3.408 12.477 16.906 1 98.88 246 LEU A C 1
ATOM 1929 O O . LEU A 1 246 ? 2.754 11.953 17.812 1 98.88 246 LEU A O 1
ATOM 1933 N N . ALA A 1 247 ? 3.086 12.43 15.602 1 98.81 247 ALA A N 1
ATOM 1934 C CA . ALA A 1 247 ? 2.117 11.414 15.188 1 98.81 247 ALA A CA 1
ATOM 1935 C C . ALA A 1 247 ? 2.686 10.016 15.359 1 98.81 247 ALA A C 1
ATOM 1937 O O . ALA A 1 247 ? 3.893 9.805 15.211 1 98.81 247 ALA A O 1
ATOM 1938 N N . GLN A 1 248 ? 1.888 9.148 15.719 1 98.25 248 GLN A N 1
ATOM 1939 C CA . GLN A 1 248 ? 2.174 7.723 15.844 1 98.25 248 GLN A CA 1
ATOM 1940 C C . GLN A 1 248 ? 0.954 6.879 15.477 1 98.25 248 GLN A C 1
ATOM 1942 O O . GLN A 1 248 ? -0.178 7.25 15.797 1 98.25 248 GLN A O 1
ATOM 1947 N N . PRO A 1 249 ? 1.218 5.766 14.812 1 98.5 249 PRO A N 1
ATOM 1948 C CA . PRO A 1 249 ? 0.06 4.941 14.461 1 98.5 249 PRO A CA 1
ATOM 1949 C C . PRO A 1 249 ? -0.877 4.703 15.641 1 98.5 249 PRO A C 1
ATOM 1951 O O . PRO A 1 249 ? -0.432 4.273 16.703 1 98.5 249 PRO A O 1
ATOM 1954 N N . HIS A 1 250 ? -2.158 5.098 15.508 1 98.69 250 HIS A N 1
ATOM 1955 C CA . HIS A 1 250 ? -3.305 4.863 16.375 1 98.69 250 HIS A CA 1
ATOM 1956 C C . HIS A 1 250 ? -3.305 5.828 17.562 1 98.69 250 HIS A C 1
ATOM 1958 O O . HIS A 1 250 ? -4.145 5.719 18.453 1 98.69 250 HIS A O 1
ATOM 1964 N N . LYS A 1 251 ? -2.297 6.68 17.609 1 98.75 251 LYS A N 1
ATOM 1965 C CA . LYS A 1 251 ? -2.459 7.836 18.484 1 98.75 251 LYS A CA 1
ATOM 1966 C C . LYS A 1 251 ? -3.535 8.781 17.969 1 98.75 251 LYS A C 1
ATOM 1968 O O . LYS A 1 251 ? -3.607 9.039 16.766 1 98.75 251 LYS A O 1
ATOM 1973 N N . SER A 1 252 ? -4.367 9.32 18.875 1 98.81 252 SER A N 1
ATOM 1974 C CA . SER A 1 252 ? -5.477 10.18 18.469 1 98.81 252 SER A CA 1
ATOM 1975 C C . SER A 1 252 ? -5.52 11.453 19.297 1 98.81 252 SER A C 1
ATOM 1977 O O . SER A 1 252 ? -4.938 11.516 20.391 1 98.81 252 SER A O 1
ATOM 1979 N N . TRP A 1 253 ? -6.129 12.477 18.781 1 98.75 253 TRP A N 1
ATOM 1980 C CA . TRP A 1 253 ? -6.387 13.75 19.438 1 98.75 253 TRP A CA 1
ATOM 1981 C C . TRP A 1 253 ? -7.859 14.133 19.312 1 98.75 253 TRP A C 1
ATOM 1983 O O . TRP A 1 253 ? -8.391 14.219 18.203 1 98.75 253 TRP A O 1
ATOM 1993 N N . ASN A 1 254 ? -8.5 14.312 20.438 1 98.25 254 ASN A N 1
ATOM 1994 C CA . ASN A 1 254 ? -9.844 14.883 20.484 1 98.25 254 ASN A CA 1
ATOM 1995 C C . ASN A 1 254 ? -9.805 16.406 20.609 1 98.25 254 ASN A C 1
ATOM 1997 O O . ASN A 1 254 ? -9.32 16.938 21.625 1 98.25 254 ASN A O 1
ATOM 2001 N N . LEU A 1 255 ? -10.266 17.109 19.578 1 97.5 255 LEU A N 1
ATOM 2002 C CA . LEU A 1 255 ? -10.133 18.562 19.562 1 97.5 255 LEU A CA 1
ATOM 2003 C C . LEU A 1 255 ? -11.141 19.219 20.484 1 97.5 255 LEU A C 1
ATOM 2005 O O . LEU A 1 255 ? -11.008 20.406 20.828 1 97.5 255 LEU A O 1
ATOM 2009 N N . GLY A 1 256 ? -12.242 18.547 20.891 1 85.81 256 GLY A N 1
ATOM 2010 C CA . GLY A 1 256 ? -13.188 19.078 21.859 1 85.81 256 GLY A CA 1
ATOM 2011 C C . GLY A 1 256 ? -12.75 18.875 23.297 1 85.81 256 GLY A C 1
ATOM 2012 O O . GLY A 1 256 ? -13.281 19.5 24.219 1 85.81 256 GLY A O 1
ATOM 2013 N N . ALA A 1 257 ? -12.023 17.859 23.594 1 68.31 257 ALA A N 1
ATOM 2014 C CA . ALA A 1 257 ? -11.727 17.484 24.969 1 68.31 257 ALA A CA 1
ATOM 2015 C C . ALA A 1 257 ? -10.602 18.359 25.547 1 68.31 257 ALA A C 1
ATOM 2017 O O . ALA A 1 257 ? -9.461 18.281 25.078 1 68.31 257 ALA A O 1
ATOM 2018 N N . ASN A 1 258 ? -10.922 19.812 25.594 1 47.81 258 ASN A N 1
ATOM 2019 C CA . ASN A 1 258 ? -9.938 20.531 26.391 1 47.81 258 ASN A CA 1
ATOM 2020 C C . ASN A 1 258 ? -9.875 20 27.828 1 47.81 258 ASN A C 1
ATOM 2022 O O . ASN A 1 258 ? -10.891 19.562 28.375 1 47.81 258 ASN A O 1
ATOM 2026 N N . MET B 1 1 ? 16.438 -22.719 -5.219 1 97.88 1 MET B N 1
ATOM 2027 C CA . MET B 1 1 ? 15.469 -21.641 -5.309 1 97.88 1 MET B CA 1
ATOM 2028 C C . MET B 1 1 ? 14.492 -21.688 -4.137 1 97.88 1 MET B C 1
ATOM 2030 O O . MET B 1 1 ? 14.039 -22.766 -3.742 1 97.88 1 MET B O 1
ATOM 2034 N N . LYS B 1 2 ? 14.297 -20.484 -3.453 1 98.75 2 LYS B N 1
ATOM 2035 C CA . LYS B 1 2 ? 13.352 -20.391 -2.338 1 98.75 2 LYS B CA 1
ATOM 2036 C C . LYS B 1 2 ? 12.273 -19.359 -2.623 1 98.75 2 LYS B C 1
ATOM 2038 O O . LYS B 1 2 ? 12.562 -18.25 -3.066 1 98.75 2 LYS B O 1
ATOM 2043 N N . LEU B 1 3 ? 11.023 -19.766 -2.434 1 98.88 3 LEU B N 1
ATOM 2044 C CA . LEU B 1 3 ? 9.891 -18.844 -2.525 1 98.88 3 LEU B CA 1
ATOM 2045 C C . LEU B 1 3 ? 9.383 -18.469 -1.137 1 98.88 3 LEU B C 1
ATOM 2047 O O . LEU B 1 3 ? 9.094 -19.359 -0.322 1 98.88 3 LEU B O 1
ATOM 2051 N N . THR B 1 4 ? 9.312 -17.172 -0.854 1 98.94 4 THR B N 1
ATOM 2052 C CA . THR B 1 4 ? 8.781 -16.672 0.411 1 98.94 4 THR B CA 1
ATOM 2053 C C . THR B 1 4 ? 7.559 -15.789 0.176 1 98.94 4 THR B C 1
ATOM 2055 O O . THR B 1 4 ? 7.598 -14.875 -0.646 1 98.94 4 THR B O 1
ATOM 2058 N N . THR B 1 5 ? 6.48 -16.109 0.912 1 98.94 5 THR B N 1
ATOM 2059 C CA . THR B 1 5 ? 5.254 -15.32 0.807 1 98.94 5 THR B CA 1
ATOM 2060 C C . THR B 1 5 ? 5.371 -14.031 1.613 1 98.94 5 THR B C 1
ATOM 2062 O O . THR B 1 5 ? 5.684 -14.062 2.805 1 98.94 5 THR B O 1
ATOM 2065 N N . LEU B 1 6 ? 5.145 -12.922 0.973 1 98.94 6 LEU B N 1
ATOM 2066 C CA . LEU B 1 6 ? 5.027 -11.664 1.696 1 98.94 6 LEU B CA 1
ATOM 2067 C C . LEU B 1 6 ? 3.566 -11.281 1.895 1 98.94 6 LEU B C 1
ATOM 2069 O O . LEU B 1 6 ? 3.182 -10.812 2.969 1 98.94 6 LEU B O 1
ATOM 2073 N N . GLY B 1 7 ? 2.795 -11.461 0.922 1 98.88 7 GLY B N 1
ATOM 2074 C CA . GLY B 1 7 ? 1.353 -11.273 0.896 1 98.88 7 GLY B CA 1
ATOM 2075 C C . GLY B 1 7 ? 0.647 -12.219 -0.063 1 98.88 7 GLY B C 1
ATOM 2076 O O . GLY B 1 7 ? 1.19 -12.562 -1.113 1 98.88 7 GLY B O 1
ATOM 2077 N N . CYS B 1 8 ? -0.639 -12.547 0.286 1 98.88 8 CYS B N 1
ATOM 2078 C CA . CYS B 1 8 ? -1.264 -13.586 -0.524 1 98.88 8 CYS B CA 1
ATOM 2079 C C . CYS B 1 8 ? -2.756 -13.328 -0.69 1 98.88 8 CYS B C 1
ATOM 2081 O O . CYS B 1 8 ? -3.467 -14.125 -1.301 1 98.88 8 CYS B O 1
ATOM 2083 N N . TRP B 1 9 ? -3.275 -12.188 -0.115 1 98.94 9 TRP B N 1
ATOM 2084 C CA . TRP B 1 9 ? -4.68 -11.867 -0.339 1 98.94 9 TRP B CA 1
ATOM 2085 C C . TRP B 1 9 ? -4.91 -11.398 -1.772 1 98.94 9 TRP B C 1
ATOM 2087 O O . TRP B 1 9 ? -4.055 -10.734 -2.361 1 98.94 9 TRP B O 1
ATOM 2097 N N . GLY B 1 10 ? -6.012 -11.766 -2.295 1 98.75 10 GLY B N 1
ATOM 2098 C CA . GLY B 1 10 ? -6.484 -11.148 -3.525 1 98.75 10 GLY B CA 1
ATOM 2099 C C . GLY B 1 10 ? -7.297 -9.891 -3.293 1 98.75 10 GLY B C 1
ATOM 2100 O O . GLY B 1 10 ? -8 -9.773 -2.287 1 98.75 10 GLY B O 1
ATOM 2101 N N . ALA B 1 11 ? -7.203 -8.984 -4.102 1 98.19 11 ALA B N 1
ATOM 2102 C CA . ALA B 1 11 ? -8.07 -7.812 -4.223 1 98.19 11 ALA B CA 1
ATOM 2103 C C . ALA B 1 11 ? -7.676 -6.734 -3.219 1 98.19 11 ALA B C 1
ATOM 2105 O O . ALA B 1 11 ? -7.266 -5.637 -3.605 1 98.19 11 ALA B O 1
ATOM 2106 N N . TYR B 1 12 ? -7.789 -7.051 -1.914 1 98.88 12 TYR B N 1
ATOM 2107 C CA . TYR B 1 12 ? -7.551 -6.027 -0.901 1 98.88 12 TYR B CA 1
ATOM 2108 C C . TYR B 1 12 ? -6.93 -6.637 0.35 1 98.88 12 TYR B C 1
ATOM 2110 O O . TYR B 1 12 ? -7.098 -7.828 0.62 1 98.88 12 TYR B O 1
ATOM 2118 N N . PRO B 1 13 ? -6.082 -5.828 1.032 1 98.88 13 PRO B N 1
ATOM 2119 C CA . PRO B 1 13 ? -5.539 -6.32 2.301 1 98.88 13 PRO B CA 1
ATOM 2120 C C . PRO B 1 13 ? -6.617 -6.516 3.365 1 98.88 13 PRO B C 1
ATOM 2122 O O . PRO B 1 13 ? -7.672 -5.883 3.305 1 98.88 13 PRO B O 1
ATOM 2125 N N . TYR B 1 14 ? -6.336 -7.379 4.254 1 98.69 14 TYR B N 1
ATOM 2126 C CA . TYR B 1 14 ? -7.34 -7.777 5.238 1 98.69 14 TYR B CA 1
ATOM 2127 C C . TYR B 1 14 ? -6.68 -8.312 6.5 1 98.69 14 TYR B C 1
ATOM 2129 O O . TYR B 1 14 ? -5.793 -9.172 6.43 1 98.69 14 TYR B O 1
ATOM 2137 N N . GLN B 1 15 ? -7.035 -7.766 7.684 1 97.19 15 GLN B N 1
ATOM 2138 C CA . GLN B 1 15 ? -6.594 -8.219 9 1 97.19 15 GLN B CA 1
ATOM 2139 C C . GLN B 1 15 ? -5.078 -8.391 9.047 1 97.19 15 GLN B C 1
ATOM 2141 O O . GLN B 1 15 ? -4.582 -9.461 9.398 1 97.19 15 GLN B O 1
ATOM 2146 N N . ASP B 1 16 ? -4.324 -7.453 8.703 1 97.31 16 ASP B N 1
ATOM 2147 C CA . ASP B 1 16 ? -2.875 -7.301 8.82 1 97.31 16 ASP B CA 1
ATOM 2148 C C . ASP B 1 16 ? -2.152 -8.141 7.77 1 97.31 16 ASP B C 1
ATOM 2150 O O . ASP B 1 16 ? -0.93 -8.289 7.816 1 97.31 16 ASP B O 1
ATOM 2154 N N . GLY B 1 17 ? -2.932 -8.734 6.891 1 98.62 17 GLY B N 1
ATOM 2155 C CA . GLY B 1 17 ? -2.342 -9.414 5.746 1 98.62 17 GLY B CA 1
ATOM 2156 C C . GLY B 1 17 ? -2.361 -8.578 4.48 1 98.62 17 GLY B C 1
ATOM 2157 O O . GLY B 1 17 ? -3.326 -7.852 4.223 1 98.62 17 GLY B O 1
ATOM 2158 N N . GLY B 1 18 ? -1.308 -8.625 3.75 1 98.81 18 GLY B N 1
ATOM 2159 C CA . GLY B 1 18 ? -1.185 -7.863 2.518 1 98.81 18 GLY B CA 1
ATOM 2160 C C . GLY B 1 18 ? -1.616 -8.641 1.289 1 98.81 18 GLY B C 1
ATOM 2161 O O . GLY B 1 18 ? -2.027 -9.797 1.393 1 98.81 18 GLY B O 1
ATOM 2162 N N . THR B 1 19 ? -1.573 -7.906 0.168 1 98.94 19 THR B N 1
ATOM 2163 C CA . THR B 1 19 ? -1.963 -8.523 -1.095 1 98.94 19 THR B CA 1
ATOM 2164 C C . THR B 1 19 ? -0.746 -9.094 -1.815 1 98.94 19 THR B C 1
ATOM 2166 O O . THR B 1 19 ? 0.359 -9.109 -1.269 1 98.94 19 THR B O 1
ATOM 2169 N N . THR B 1 20 ? -0.901 -9.625 -2.973 1 98.94 20 THR B N 1
ATOM 2170 C CA . THR B 1 20 ? -0.006 -10.531 -3.68 1 98.94 20 THR B CA 1
ATOM 2171 C C . THR B 1 20 ? 1.395 -9.938 -3.789 1 98.94 20 THR B C 1
ATOM 2173 O O . THR B 1 20 ? 1.583 -8.891 -4.422 1 98.94 20 THR B O 1
ATOM 2176 N N . SER B 1 21 ? 2.357 -10.578 -3.207 1 98.94 21 SER B N 1
ATOM 2177 C CA . SER B 1 21 ? 3.781 -10.266 -3.254 1 98.94 21 SER B CA 1
ATOM 2178 C C . SER B 1 21 ? 4.625 -11.438 -2.773 1 98.94 21 SER B C 1
ATOM 2180 O O . SER B 1 21 ? 4.34 -12.023 -1.728 1 98.94 21 SER B O 1
ATOM 2182 N N . TYR B 1 22 ? 5.664 -11.805 -3.488 1 98.94 22 TYR B N 1
ATOM 2183 C CA . TYR B 1 22 ? 6.504 -12.953 -3.164 1 98.94 22 TYR B CA 1
ATOM 2184 C C . TYR B 1 22 ? 7.977 -12.641 -3.398 1 98.94 22 TYR B C 1
ATOM 2186 O O . TYR B 1 22 ? 8.32 -11.922 -4.344 1 98.94 22 TYR B O 1
ATOM 2194 N N . LEU B 1 23 ? 8.812 -13.141 -2.584 1 99 23 LEU B N 1
ATOM 2195 C CA . LEU B 1 23 ? 10.266 -13.039 -2.729 1 99 23 LEU B CA 1
ATOM 2196 C C . LEU B 1 23 ? 10.852 -14.367 -3.203 1 99 23 LEU B C 1
ATOM 2198 O O . LEU B 1 23 ? 10.648 -15.406 -2.572 1 99 23 LEU B O 1
ATOM 2202 N N . VAL B 1 24 ? 11.469 -14.359 -4.34 1 98.94 24 VAL B N 1
ATOM 2203 C CA . VAL B 1 24 ? 12.195 -15.516 -4.852 1 98.94 24 VAL B CA 1
ATOM 2204 C C . VAL B 1 24 ? 13.688 -15.344 -4.594 1 98.94 24 VAL B C 1
ATOM 2206 O O . VAL B 1 24 ? 14.289 -14.359 -5.031 1 98.94 24 VAL B O 1
ATOM 2209 N N . THR B 1 25 ? 14.258 -16.234 -3.902 1 98.88 25 THR B N 1
ATOM 2210 C CA . THR B 1 25 ? 15.688 -16.219 -3.623 1 98.88 25 THR B CA 1
ATOM 221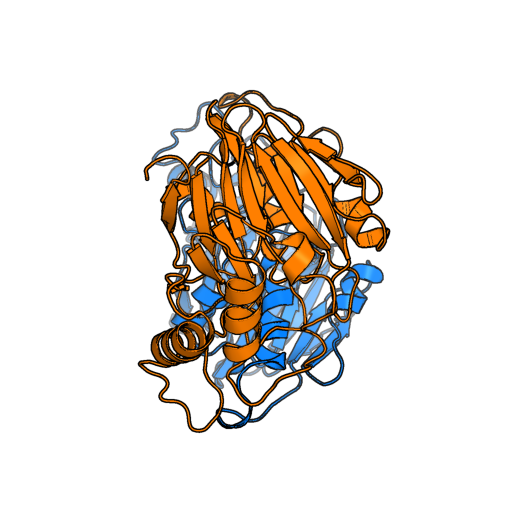1 C C . THR B 1 25 ? 16.391 -17.312 -4.414 1 98.88 25 THR B C 1
ATOM 2213 O O . THR B 1 25 ? 16.094 -18.5 -4.262 1 98.88 25 THR B O 1
ATOM 2216 N N . GLY B 1 26 ? 17.328 -16.938 -5.266 1 98.69 26 GLY B N 1
ATOM 2217 C CA . GLY B 1 26 ? 18.094 -17.891 -6.051 1 98.69 26 GLY B CA 1
ATOM 2218 C C . GLY B 1 26 ? 19.109 -18.641 -5.23 1 98.69 26 GLY B C 1
ATOM 2219 O O . GLY B 1 26 ? 19.422 -18.25 -4.102 1 98.69 26 GLY B O 1
ATOM 2220 N N . HIS B 1 27 ? 19.672 -19.703 -5.836 1 97.38 27 HIS B N 1
ATOM 2221 C CA . HIS B 1 27 ? 20.688 -20.516 -5.176 1 97.38 27 HIS B CA 1
ATOM 2222 C C . HIS B 1 27 ? 21.906 -19.672 -4.82 1 97.38 27 HIS B C 1
ATOM 2224 O O . HIS B 1 27 ? 22.625 -19.984 -3.863 1 97.38 27 HIS B O 1
ATOM 2230 N N . ASP B 1 28 ? 22.141 -18.609 -5.535 1 98.25 28 ASP B N 1
ATOM 2231 C CA . ASP B 1 28 ? 23.328 -17.781 -5.352 1 98.25 28 ASP B CA 1
ATOM 2232 C C . ASP B 1 28 ? 23.016 -16.547 -4.516 1 98.25 28 ASP B C 1
ATOM 2234 O O . ASP B 1 28 ? 23.828 -15.625 -4.43 1 98.25 28 ASP B O 1
ATOM 2238 N N . GLY B 1 29 ? 21.844 -16.469 -4.031 1 98.5 29 GLY B N 1
ATOM 2239 C CA . GLY B 1 29 ? 21.484 -15.359 -3.162 1 98.5 29 GLY B CA 1
ATOM 2240 C C . GLY B 1 29 ? 20.75 -14.25 -3.887 1 98.5 29 GLY B C 1
ATOM 2241 O O . GLY B 1 29 ? 20.328 -13.266 -3.268 1 98.5 29 GLY B O 1
ATOM 2242 N N . PHE B 1 30 ? 20.547 -14.352 -5.223 1 98.81 30 PHE B N 1
ATOM 2243 C CA . PHE B 1 30 ? 19.812 -13.367 -6.004 1 98.81 30 PHE B CA 1
ATOM 2244 C C . PHE B 1 30 ? 18.406 -13.172 -5.441 1 98.81 30 PHE B C 1
ATOM 2246 O O . PHE B 1 30 ? 17.703 -14.141 -5.141 1 98.81 30 PHE B O 1
ATOM 2253 N N . GLN B 1 31 ? 17.969 -11.906 -5.262 1 98.94 31 GLN B N 1
ATOM 2254 C CA . GLN B 1 31 ? 16.672 -11.57 -4.676 1 98.94 31 GLN B CA 1
ATOM 2255 C C . GLN B 1 31 ? 15.734 -10.969 -5.715 1 98.94 31 GLN B C 1
ATOM 2257 O O . GLN B 1 31 ? 15.938 -9.836 -6.164 1 98.94 31 GLN B O 1
ATOM 2262 N N . LEU B 1 32 ? 14.703 -11.719 -6.078 1 98.94 32 LEU B N 1
ATOM 2263 C CA . LEU B 1 32 ? 13.695 -11.289 -7.039 1 98.94 32 LEU B CA 1
ATOM 2264 C C . LEU B 1 32 ? 12.336 -11.109 -6.367 1 98.94 32 LEU B C 1
ATOM 2266 O O . LEU B 1 32 ? 11.797 -12.062 -5.801 1 98.94 32 LEU B O 1
ATOM 2270 N N . LEU B 1 33 ? 11.867 -9.906 -6.375 1 99 33 LEU B N 1
ATOM 2271 C CA . LEU B 1 33 ? 10.508 -9.656 -5.891 1 99 33 LEU B CA 1
ATOM 2272 C C . LEU B 1 33 ? 9.492 -9.844 -7.008 1 99 33 LEU B C 1
ATOM 2274 O O . LEU B 1 33 ? 9.633 -9.266 -8.086 1 99 33 LEU B O 1
ATOM 2278 N N . MET B 1 34 ? 8.523 -10.695 -6.809 1 98.94 34 MET B N 1
ATOM 2279 C CA . MET B 1 34 ? 7.402 -10.891 -7.727 1 98.94 34 MET B CA 1
ATOM 2280 C C . MET B 1 34 ? 6.156 -10.172 -7.219 1 98.94 34 MET B C 1
ATOM 2282 O O . MET B 1 34 ? 5.625 -10.508 -6.16 1 98.94 34 MET B O 1
ATOM 2286 N N . ASP B 1 35 ? 5.652 -9.156 -8 1 98.94 35 ASP B N 1
ATOM 2287 C CA . ASP B 1 35 ? 4.578 -8.25 -7.613 1 98.94 35 ASP B CA 1
ATOM 2288 C C . ASP B 1 35 ? 4.898 -7.543 -6.301 1 98.94 35 ASP B C 1
ATOM 2290 O O . ASP B 1 35 ? 5.801 -7.961 -5.57 1 98.94 35 ASP B O 1
ATOM 2294 N N . ALA B 1 36 ? 4.285 -6.434 -6.066 1 98.94 36 ALA B N 1
ATOM 2295 C CA . ALA B 1 36 ? 4.492 -5.582 -4.898 1 98.94 36 ALA B CA 1
ATOM 2296 C C . ALA B 1 36 ? 3.166 -5.031 -4.379 1 98.94 36 ALA B C 1
ATOM 2298 O O . ALA B 1 36 ? 2.959 -3.816 -4.352 1 98.94 36 ALA B O 1
ATOM 2299 N N . GLY B 1 37 ? 2.303 -5.949 -3.912 1 98.88 37 GLY B N 1
ATOM 2300 C CA . GLY B 1 37 ? 0.987 -5.562 -3.432 1 98.88 37 GLY B CA 1
ATOM 2301 C C . GLY B 1 37 ? 1.034 -4.766 -2.141 1 98.88 37 GLY B C 1
ATOM 2302 O O . GLY B 1 37 ? 2.102 -4.312 -1.722 1 98.88 37 GLY B O 1
ATOM 2303 N N . SER B 1 38 ? -0.121 -4.539 -1.56 1 98.81 38 SER B N 1
ATOM 2304 C CA . SER B 1 38 ? -0.236 -3.809 -0.302 1 98.81 38 SER B CA 1
ATOM 2305 C C . SER B 1 38 ? 0.551 -4.496 0.81 1 98.81 38 SER B C 1
ATOM 2307 O O . SER B 1 38 ? 0.53 -5.723 0.925 1 98.81 38 SER B O 1
ATOM 2309 N N . ARG B 1 39 ? 1.322 -3.734 1.636 1 98.69 39 ARG B N 1
ATOM 2310 C CA . ARG B 1 39 ? 2.109 -4.137 2.797 1 98.69 39 ARG B CA 1
ATOM 2311 C C . ARG B 1 39 ? 3.383 -4.859 2.371 1 98.69 39 ARG B C 1
ATOM 2313 O O . ARG B 1 39 ? 4.141 -5.34 3.215 1 98.69 39 ARG B O 1
ATOM 2320 N N . ALA B 1 40 ? 3.699 -4.934 1.095 1 98.94 40 ALA B N 1
ATOM 2321 C CA . ALA B 1 40 ? 4.812 -5.727 0.582 1 98.94 40 ALA B CA 1
ATOM 2322 C C . ALA B 1 40 ? 6.141 -5.254 1.166 1 98.94 40 ALA B C 1
ATOM 2324 O O . ALA B 1 40 ? 6.973 -6.07 1.571 1 98.94 40 ALA B O 1
ATOM 2325 N N . VAL B 1 41 ? 6.355 -3.934 1.251 1 98.94 41 VAL B N 1
ATOM 2326 C CA . VAL B 1 41 ? 7.664 -3.387 1.604 1 98.94 41 VAL B CA 1
ATOM 2327 C C . VAL B 1 41 ? 7.984 -3.719 3.061 1 98.94 41 VAL B C 1
ATOM 2329 O O . VAL B 1 41 ? 9.078 -4.195 3.365 1 98.94 41 VAL B O 1
ATOM 2332 N N . THR B 1 42 ? 7.023 -3.514 4 1 98.88 42 THR B N 1
ATOM 2333 C CA . THR B 1 42 ? 7.297 -3.791 5.406 1 98.88 42 THR B CA 1
ATOM 2334 C C . THR B 1 42 ? 7.414 -5.293 5.648 1 98.88 42 THR B C 1
ATOM 2336 O O . THR B 1 42 ? 8.18 -5.734 6.504 1 98.88 42 THR B O 1
ATOM 2339 N N . GLU B 1 43 ? 6.609 -6.09 4.906 1 98.88 43 GLU B N 1
ATOM 2340 C CA . GLU B 1 43 ? 6.766 -7.535 5.02 1 98.88 43 GLU B CA 1
ATOM 2341 C C . GLU B 1 43 ? 8.117 -7.988 4.48 1 98.88 43 GLU B C 1
ATOM 2343 O O . GLU B 1 43 ? 8.734 -8.906 5.027 1 98.88 43 GLU B O 1
ATOM 2348 N N . LEU B 1 44 ? 8.57 -7.375 3.387 1 98.94 44 LEU B N 1
ATOM 2349 C CA . LEU B 1 44 ? 9.891 -7.648 2.826 1 98.94 44 LEU B CA 1
ATOM 2350 C C . LEU B 1 44 ? 10.984 -7.355 3.842 1 98.94 44 LEU B C 1
ATOM 2352 O O . LEU B 1 44 ? 11.945 -8.117 3.969 1 98.94 44 LEU B O 1
ATOM 2356 N N . GLU B 1 45 ? 10.867 -6.309 4.641 1 98.88 45 GLU B N 1
ATOM 2357 C CA . GLU B 1 45 ? 11.836 -5.91 5.66 1 98.88 45 GLU B CA 1
ATOM 2358 C C . GLU B 1 45 ? 12.062 -7.035 6.668 1 98.88 45 GLU B C 1
ATOM 2360 O O . GLU B 1 45 ? 13.148 -7.148 7.242 1 98.88 45 GLU B O 1
ATOM 2365 N N . LYS B 1 46 ? 11.016 -7.824 6.895 1 98.75 46 LYS B N 1
ATOM 2366 C CA . LYS B 1 46 ? 11.125 -8.906 7.871 1 98.75 46 LYS B CA 1
ATOM 2367 C C . LYS B 1 46 ? 11.961 -10.055 7.328 1 98.75 46 LYS B C 1
ATOM 2369 O O . LYS B 1 46 ? 12.375 -10.938 8.078 1 98.75 46 LYS B O 1
ATOM 2374 N N . GLU B 1 47 ? 12.164 -10.078 6.051 1 98.81 47 GLU B N 1
ATOM 2375 C CA . GLU B 1 47 ? 12.906 -11.156 5.398 1 98.81 47 GLU B CA 1
ATOM 2376 C C . GLU B 1 47 ? 14.297 -10.688 4.98 1 98.81 47 GLU B C 1
ATOM 2378 O O . GLU B 1 47 ? 15.289 -11.375 5.223 1 98.81 47 GLU B O 1
ATOM 2383 N N . ILE B 1 48 ? 14.391 -9.523 4.324 1 98.81 48 ILE B N 1
ATOM 2384 C CA . ILE B 1 48 ? 15.625 -8.898 3.861 1 98.81 48 ILE B CA 1
ATOM 2385 C C . ILE B 1 48 ? 15.469 -7.379 3.871 1 98.81 48 ILE B C 1
ATOM 2387 O O . ILE B 1 48 ? 14.352 -6.863 3.947 1 98.81 48 ILE B O 1
ATOM 2391 N N . SER B 1 49 ? 16.641 -6.672 3.756 1 98.62 49 SER B N 1
ATOM 2392 C CA . SER B 1 49 ? 16.547 -5.254 3.424 1 98.62 49 SER B CA 1
ATOM 2393 C C . SER B 1 49 ? 15.953 -5.059 2.027 1 98.62 49 SER B C 1
ATOM 2395 O O . SER B 1 49 ? 16.391 -5.703 1.07 1 98.62 49 SER B O 1
ATOM 2397 N N . PRO B 1 50 ? 14.945 -4.191 1.917 1 98.88 50 PRO B N 1
ATOM 2398 C CA . PRO B 1 50 ? 14.461 -3.906 0.563 1 98.88 50 PRO B CA 1
ATOM 2399 C C . PRO B 1 50 ? 15.586 -3.496 -0.388 1 98.88 50 PRO B C 1
ATOM 2401 O O . PRO B 1 50 ? 15.5 -3.752 -1.593 1 98.88 50 PRO B O 1
ATOM 2404 N N . LEU B 1 51 ? 16.609 -2.941 0.183 1 98.75 51 LEU B N 1
ATOM 2405 C CA . LEU B 1 51 ? 17.719 -2.439 -0.618 1 98.75 51 LEU B CA 1
ATOM 2406 C C . LEU B 1 51 ? 18.547 -3.588 -1.182 1 98.75 51 LEU B C 1
ATOM 2408 O O . LEU B 1 51 ? 19.391 -3.383 -2.068 1 98.75 51 LEU B O 1
ATOM 2412 N N . ASP B 1 52 ? 18.281 -4.766 -0.706 1 98.75 52 ASP B N 1
ATOM 2413 C CA . ASP B 1 52 ? 19.031 -5.934 -1.166 1 98.75 52 ASP B CA 1
ATOM 2414 C C . ASP B 1 52 ? 18.359 -6.566 -2.383 1 98.75 52 ASP B C 1
ATOM 2416 O O . ASP B 1 52 ? 18.906 -7.492 -2.988 1 98.75 52 ASP B O 1
ATOM 2420 N N . LEU B 1 53 ? 17.219 -6.059 -2.805 1 98.94 53 LEU B N 1
ATOM 2421 C CA . LEU B 1 53 ? 16.562 -6.562 -4.008 1 98.94 53 LEU B CA 1
ATOM 2422 C C . LEU B 1 53 ? 17.469 -6.383 -5.227 1 98.94 53 LEU B C 1
ATOM 2424 O O . LEU B 1 53 ? 18.078 -5.332 -5.398 1 98.94 53 LEU B O 1
ATOM 2428 N N . ASP B 1 54 ? 17.516 -7.441 -6.004 1 98.94 54 ASP B N 1
ATOM 2429 C CA . ASP B 1 54 ? 18.266 -7.371 -7.25 1 98.94 54 ASP B CA 1
ATOM 2430 C C . ASP B 1 54 ? 17.359 -7.004 -8.422 1 98.94 54 ASP B C 1
ATOM 2432 O O . ASP B 1 54 ? 17.812 -6.387 -9.391 1 98.94 54 ASP B O 1
ATOM 2436 N N . ALA B 1 55 ? 16.109 -7.395 -8.367 1 98.94 55 ALA B N 1
ATOM 2437 C CA . ALA B 1 55 ? 15.141 -7.098 -9.422 1 98.94 55 ALA B CA 1
ATOM 2438 C C . ALA B 1 55 ? 13.711 -7.254 -8.914 1 98.94 55 ALA B C 1
ATOM 2440 O O . ALA B 1 55 ? 13.477 -7.871 -7.871 1 98.94 55 ALA B O 1
ATOM 2441 N N . VAL B 1 56 ? 12.82 -6.641 -9.609 1 98.94 56 VAL B N 1
ATOM 2442 C CA . VAL B 1 56 ? 11.383 -6.801 -9.43 1 98.94 56 VAL B CA 1
ATOM 2443 C C . VAL B 1 56 ? 10.742 -7.234 -10.75 1 98.94 56 VAL B C 1
ATOM 2445 O O . VAL B 1 56 ? 11.156 -6.797 -11.82 1 98.94 56 VAL B O 1
ATOM 2448 N N . ILE B 1 57 ? 9.781 -8.133 -10.695 1 98.94 57 ILE B N 1
ATOM 2449 C CA . ILE B 1 57 ? 8.992 -8.484 -11.875 1 98.94 57 ILE B CA 1
ATOM 2450 C C . ILE B 1 57 ? 7.5 -8.406 -11.531 1 98.94 57 ILE B C 1
ATOM 2452 O O . ILE B 1 57 ? 7.066 -8.922 -10.5 1 98.94 57 ILE B O 1
ATOM 2456 N N . ILE B 1 58 ? 6.719 -7.684 -12.367 1 98.94 58 ILE B N 1
ATOM 2457 C CA . ILE B 1 58 ? 5.312 -7.391 -12.117 1 98.94 58 ILE B CA 1
ATOM 2458 C C . ILE B 1 58 ? 4.438 -8.156 -13.102 1 98.94 58 ILE B C 1
ATOM 2460 O O . ILE B 1 58 ? 4.621 -8.047 -14.32 1 98.94 58 ILE B O 1
ATOM 2464 N N . SER B 1 59 ? 3.48 -8.906 -12.586 1 98.88 59 SER B N 1
ATOM 2465 C CA . SER B 1 59 ? 2.596 -9.68 -13.445 1 98.88 59 SER B CA 1
ATOM 2466 C C . SER B 1 59 ? 1.648 -8.773 -14.227 1 98.88 59 SER B C 1
ATOM 2468 O O . SER B 1 59 ? 1.435 -8.969 -15.422 1 98.88 59 SER B O 1
ATOM 2470 N N . HIS B 1 60 ? 1.031 -7.828 -13.5 1 98.88 60 HIS B N 1
ATOM 2471 C CA . HIS B 1 60 ? 0.153 -6.82 -14.086 1 98.88 60 HIS B CA 1
ATOM 2472 C C . HIS B 1 60 ? -0.059 -5.652 -13.125 1 98.88 60 HIS B C 1
ATOM 2474 O O . HIS B 1 60 ? 0.492 -5.641 -12.023 1 98.88 60 HIS B O 1
ATOM 2480 N N . TYR B 1 61 ? -0.841 -4.66 -13.602 1 98.62 61 TYR B N 1
ATOM 2481 C CA . TYR B 1 61 ? -0.735 -3.367 -12.93 1 98.62 61 TYR B CA 1
ATOM 2482 C C . TYR B 1 61 ? -1.975 -3.086 -12.086 1 98.62 61 TYR B C 1
ATOM 2484 O O . TYR B 1 61 ? -2.238 -1.937 -11.727 1 98.62 61 TYR B O 1
ATOM 2492 N N . HIS B 1 62 ? -2.826 -4.145 -11.734 1 98.75 62 HIS B N 1
ATOM 2493 C CA . HIS B 1 62 ? -3.877 -3.918 -10.75 1 98.75 62 HIS B CA 1
ATOM 2494 C C . HIS B 1 62 ? -3.289 -3.494 -9.406 1 98.75 62 HIS B C 1
ATOM 2496 O O . HIS B 1 62 ? -2.225 -3.973 -9.008 1 98.75 62 HIS B O 1
ATOM 2502 N N . PRO B 1 63 ? -4.016 -2.676 -8.664 1 98.56 63 PRO B N 1
ATOM 2503 C CA . PRO B 1 63 ? -3.5 -2.111 -7.41 1 98.56 63 PRO B CA 1
ATOM 2504 C C . PRO B 1 63 ? -3.055 -3.184 -6.422 1 98.56 63 PRO B C 1
ATOM 2506 O O . PRO B 1 63 ? -2.035 -3.02 -5.742 1 98.56 63 PRO B O 1
ATOM 2509 N N . ASP B 1 64 ? -3.781 -4.277 -6.309 1 98.88 64 ASP B N 1
ATOM 2510 C CA . ASP B 1 64 ? -3.449 -5.289 -5.312 1 98.88 64 ASP B CA 1
ATOM 2511 C C . ASP B 1 64 ? -2.182 -6.051 -5.699 1 98.88 64 ASP B C 1
ATOM 2513 O O . ASP B 1 64 ? -1.69 -6.879 -4.934 1 98.88 64 ASP B O 1
ATOM 2517 N N . HIS B 1 65 ? -1.549 -5.734 -6.848 1 98.94 65 HIS B N 1
ATOM 2518 C CA . HIS B 1 65 ? -0.275 -6.32 -7.254 1 98.94 65 HIS B CA 1
ATOM 2519 C C . HIS B 1 65 ? 0.831 -5.27 -7.27 1 98.94 65 HIS B C 1
ATOM 2521 O O . HIS B 1 65 ? 2.012 -5.609 -7.371 1 98.94 65 HIS B O 1
ATOM 2527 N N . VAL B 1 66 ? 0.467 -3.943 -7.152 1 98.94 66 VAL B N 1
ATOM 2528 C CA . VAL B 1 66 ? 1.506 -2.93 -7.305 1 98.94 66 VAL B CA 1
ATOM 2529 C C . VAL B 1 66 ? 1.315 -1.834 -6.258 1 98.94 66 VAL B C 1
ATOM 2531 O O . VAL B 1 66 ? 1.936 -0.771 -6.344 1 98.94 66 VAL B O 1
ATOM 2534 N N . ALA B 1 67 ? 0.532 -2.006 -5.254 1 98.88 67 ALA B N 1
ATOM 2535 C CA . ALA B 1 67 ? 0.183 -0.986 -4.266 1 98.88 67 ALA B CA 1
ATOM 2536 C C . ALA B 1 67 ? 1.436 -0.356 -3.662 1 98.88 67 ALA B C 1
ATOM 2538 O O . ALA B 1 67 ? 1.514 0.865 -3.514 1 98.88 67 ALA B O 1
ATOM 2539 N N . ASP B 1 68 ? 2.455 -1.16 -3.334 1 98.94 68 ASP B N 1
ATOM 2540 C CA . ASP B 1 68 ? 3.631 -0.659 -2.627 1 98.94 68 ASP B CA 1
ATOM 2541 C C . ASP B 1 68 ? 4.793 -0.43 -3.59 1 98.94 68 ASP B C 1
ATOM 2543 O O . ASP B 1 68 ? 5.91 -0.13 -3.162 1 98.94 68 ASP B O 1
ATOM 2547 N N . LEU B 1 69 ? 4.566 -0.574 -4.93 1 98.94 69 LEU B N 1
ATOM 2548 C CA . LEU B 1 69 ? 5.664 -0.412 -5.879 1 98.94 69 LEU B CA 1
ATOM 2549 C C . LEU B 1 69 ? 6.23 1.003 -5.816 1 98.94 69 LEU B C 1
ATOM 2551 O O . LEU B 1 69 ? 7.449 1.19 -5.828 1 98.94 69 LEU B O 1
ATOM 2555 N N . GLY B 1 70 ? 5.34 1.985 -5.77 1 98.81 70 GLY B N 1
ATOM 2556 C CA . GLY B 1 70 ? 5.785 3.367 -5.691 1 98.81 70 GLY B CA 1
ATOM 2557 C C . GLY B 1 70 ? 6.586 3.666 -4.438 1 98.81 70 GLY B C 1
ATOM 2558 O O . GLY B 1 70 ? 7.621 4.332 -4.5 1 98.81 70 GLY B O 1
ATOM 2559 N N . VAL B 1 71 ? 6.141 3.203 -3.281 1 98.94 71 VAL B N 1
ATOM 2560 C CA . VAL B 1 71 ? 6.832 3.498 -2.029 1 98.94 71 VAL B CA 1
ATOM 2561 C C . VAL B 1 71 ? 8.109 2.666 -1.938 1 98.94 71 VAL B C 1
ATOM 2563 O O . VAL B 1 71 ? 9.062 3.057 -1.259 1 98.94 71 VAL B O 1
ATOM 2566 N N . LEU B 1 72 ? 8.156 1.522 -2.633 1 98.94 72 LEU B N 1
ATOM 2567 C CA . LEU B 1 72 ? 9.422 0.799 -2.762 1 98.94 72 LEU B CA 1
ATOM 2568 C C . LEU B 1 72 ? 10.453 1.637 -3.506 1 98.94 72 LEU B C 1
ATOM 2570 O O . LEU B 1 72 ? 11.617 1.708 -3.096 1 98.94 72 LEU B O 1
ATOM 2574 N N . ARG B 1 73 ? 10.031 2.258 -4.59 1 98.88 73 ARG B N 1
ATOM 2575 C CA . ARG B 1 73 ? 10.945 3.127 -5.324 1 98.88 73 ARG B CA 1
ATOM 2576 C C . ARG B 1 73 ? 11.383 4.312 -4.465 1 98.88 73 ARG B C 1
ATOM 2578 O O . ARG B 1 73 ? 12.539 4.738 -4.523 1 98.88 73 ARG B O 1
ATOM 2585 N N . HIS B 1 74 ? 10.445 4.871 -3.668 1 98.75 74 HIS B N 1
ATOM 2586 C CA . HIS B 1 74 ? 10.805 5.922 -2.723 1 98.75 74 HIS B CA 1
ATOM 2587 C C . HIS B 1 74 ? 11.859 5.438 -1.737 1 98.75 74 HIS B C 1
ATOM 2589 O O . HIS B 1 74 ? 12.766 6.191 -1.37 1 98.75 74 HIS B O 1
ATOM 2595 N N . TYR B 1 75 ? 11.672 4.164 -1.291 1 98.81 75 TYR B N 1
ATOM 2596 C CA . TYR B 1 75 ? 12.648 3.549 -0.401 1 98.81 75 TYR B CA 1
ATOM 2597 C C . TYR B 1 75 ? 14.047 3.607 -1.001 1 98.81 75 TYR B C 1
ATOM 2599 O O . TYR B 1 75 ? 14.984 4.09 -0.361 1 98.81 75 TYR B O 1
ATOM 2607 N N . PHE B 1 76 ? 14.227 3.229 -2.252 1 98.75 76 PHE B N 1
ATOM 2608 C CA . PHE B 1 76 ? 15.5 3.262 -2.971 1 98.75 76 PHE B CA 1
ATOM 2609 C C . PHE B 1 76 ? 15.961 4.699 -3.184 1 98.75 76 PHE B C 1
ATOM 2611 O O . PHE B 1 76 ? 17.156 4.988 -3.107 1 98.75 76 PHE B O 1
ATOM 2618 N N . GLN B 1 77 ? 15.055 5.555 -3.432 1 98.38 77 GLN B N 1
ATOM 2619 C CA . GLN B 1 77 ? 15.352 6.938 -3.785 1 98.38 77 GLN B CA 1
ATOM 2620 C C . GLN B 1 77 ? 15.844 7.723 -2.572 1 98.38 77 GLN B C 1
ATOM 2622 O O . GLN B 1 77 ? 16.75 8.555 -2.691 1 98.38 77 GLN B O 1
ATOM 2627 N N . LEU B 1 78 ? 15.211 7.445 -1.348 1 97.88 78 LEU B N 1
ATOM 2628 C CA . LEU B 1 78 ? 15.32 8.438 -0.282 1 97.88 78 LEU B CA 1
ATOM 2629 C C . LEU B 1 78 ? 15.969 7.836 0.957 1 97.88 78 LEU B C 1
ATOM 2631 O O . LEU B 1 78 ? 16.219 8.539 1.939 1 97.88 78 LEU B O 1
ATOM 2635 N N . TYR B 1 79 ? 16.203 6.496 0.925 1 98 79 TYR B N 1
ATOM 2636 C CA . TYR B 1 79 ? 17 5.93 2.002 1 98 79 TYR B CA 1
ATOM 2637 C C . TYR B 1 79 ? 18.328 6.672 2.148 1 98 79 TYR B C 1
ATOM 2639 O O . TYR B 1 79 ? 18.969 7.02 1.151 1 98 79 TYR B O 1
ATOM 2647 N N . PRO B 1 80 ? 18.734 6.969 3.408 1 97 80 PRO B N 1
ATOM 2648 C CA . PRO B 1 80 ? 19.922 7.797 3.586 1 97 80 PRO B CA 1
ATOM 2649 C C . PRO B 1 80 ? 21.156 7.215 2.883 1 97 80 PRO B C 1
ATOM 2651 O O . PRO B 1 80 ? 21.562 6.09 3.176 1 97 80 PRO B O 1
ATOM 2654 N N . LYS B 1 81 ? 21.797 8 2.156 1 94.38 81 LYS B N 1
ATOM 2655 C CA . LYS B 1 81 ? 22.828 7.547 1.232 1 94.38 81 LYS B CA 1
ATOM 2656 C C . LYS B 1 81 ? 24.125 7.195 1.975 1 94.38 81 LYS B C 1
ATOM 2658 O O . LYS B 1 81 ? 24.969 6.48 1.447 1 94.38 81 LYS B O 1
ATOM 2663 N N . HIS B 1 82 ? 24.281 7.785 3.18 1 95.06 82 HIS B N 1
ATOM 2664 C CA . HIS B 1 82 ? 25.484 7.469 3.951 1 95.06 82 HIS B CA 1
ATOM 2665 C C . HIS B 1 82 ? 25.406 6.062 4.535 1 95.06 82 HIS B C 1
ATOM 2667 O O . HIS B 1 82 ? 26.391 5.543 5.051 1 95.06 82 HIS B O 1
ATOM 2673 N N . LEU B 1 83 ? 24.219 5.457 4.41 1 96.69 83 LEU B N 1
ATOM 2674 C CA . LEU B 1 83 ? 24.016 4.145 5.023 1 96.69 83 LEU B CA 1
ATOM 2675 C C . LEU B 1 83 ? 24.078 3.043 3.973 1 96.69 83 LEU B C 1
ATOM 2677 O O . LEU B 1 83 ? 24.031 1.856 4.309 1 96.69 83 LEU B O 1
ATOM 2681 N N . TRP B 1 84 ? 24.141 3.334 2.713 1 96.38 84 TRP B N 1
ATOM 2682 C CA . TRP B 1 84 ? 24.156 2.316 1.665 1 96.38 84 TRP B CA 1
ATOM 2683 C C . TRP B 1 84 ? 24.656 2.904 0.345 1 96.38 84 TRP B C 1
ATOM 2685 O O . TRP B 1 84 ? 24.75 4.125 0.2 1 96.38 84 TRP B O 1
ATOM 2695 N N . GLU B 1 85 ? 24.984 2.105 -0.664 1 96.44 85 GLU B N 1
ATOM 2696 C CA . GLU B 1 85 ? 25.359 2.523 -2.012 1 96.44 85 GLU B CA 1
ATOM 2697 C C . GLU B 1 85 ? 24.172 2.432 -2.967 1 96.44 85 GLU B C 1
ATOM 2699 O O . GLU B 1 85 ? 23.688 1.338 -3.254 1 96.44 85 GLU B O 1
ATOM 2704 N N . PRO B 1 86 ? 23.797 3.598 -3.434 1 96.69 86 PRO B N 1
ATOM 2705 C CA . PRO B 1 86 ? 22.641 3.609 -4.324 1 96.69 86 PRO B CA 1
ATOM 2706 C C . PRO B 1 86 ? 22.844 2.766 -5.578 1 96.69 86 PRO B C 1
ATOM 2708 O O . PRO B 1 86 ? 23.953 2.73 -6.125 1 96.69 86 PRO B O 1
ATOM 2711 N N . LYS B 1 87 ? 21.859 2.08 -5.957 1 98.12 87 LYS B N 1
ATOM 2712 C CA . LYS B 1 87 ? 21.812 1.341 -7.215 1 98.12 87 LYS B CA 1
ATOM 2713 C C . LYS B 1 87 ? 20.453 1.508 -7.898 1 98.12 87 LYS B C 1
ATOM 2715 O O . LYS B 1 87 ? 19.469 1.882 -7.258 1 98.12 87 LYS B O 1
ATOM 2720 N N . VAL B 1 88 ? 20.469 1.318 -9.188 1 98.75 88 VAL B N 1
ATOM 2721 C CA . VAL B 1 88 ? 19.219 1.372 -9.961 1 98.75 88 VAL B CA 1
ATOM 2722 C C . VAL B 1 88 ? 18.547 0.005 -9.945 1 98.75 88 VAL B C 1
ATOM 2724 O O . VAL B 1 88 ? 19.156 -1.006 -10.297 1 98.75 88 VAL B O 1
ATOM 2727 N N . LEU B 1 89 ? 17.344 -0.068 -9.469 1 98.88 89 LEU B N 1
ATOM 2728 C CA . LEU B 1 89 ? 16.578 -1.3 -9.359 1 98.88 89 LEU B CA 1
ATOM 2729 C C . LEU B 1 89 ? 15.891 -1.635 -10.688 1 98.88 89 LEU B C 1
ATOM 2731 O O . LEU B 1 89 ? 15.031 -0.887 -11.156 1 98.88 89 LEU B O 1
ATOM 2735 N N . PRO B 1 90 ? 16.281 -2.727 -11.375 1 98.94 90 PRO B N 1
ATOM 2736 C CA . PRO B 1 90 ? 15.5 -3.131 -12.555 1 98.94 90 PRO B CA 1
ATOM 2737 C C . PRO B 1 90 ? 14.109 -3.637 -12.195 1 98.94 90 PRO B C 1
ATOM 2739 O O . PRO B 1 90 ? 13.953 -4.441 -11.273 1 98.94 90 PRO B O 1
ATOM 2742 N N . ILE B 1 91 ? 13.141 -3.129 -12.844 1 98.94 91 ILE B N 1
ATOM 2743 C CA . ILE B 1 91 ? 11.758 -3.549 -12.68 1 98.94 91 ILE B CA 1
ATOM 2744 C C . ILE B 1 91 ? 11.188 -4.008 -14.023 1 98.94 91 ILE B C 1
ATOM 2746 O O . ILE B 1 91 ? 11.094 -3.217 -14.969 1 98.94 91 ILE B O 1
ATOM 2750 N N . TYR B 1 92 ? 10.836 -5.285 -14.078 1 98.94 92 TYR B N 1
ATOM 2751 C CA . TYR B 1 92 ? 10.32 -5.871 -15.305 1 98.94 92 TYR B CA 1
ATOM 2752 C C . TYR B 1 92 ? 8.797 -5.887 -15.305 1 98.94 92 TYR B C 1
ATOM 2754 O O . TYR B 1 92 ? 8.172 -6.211 -14.289 1 98.94 92 TYR B O 1
ATOM 2762 N N . GLY B 1 93 ? 8.156 -5.496 -16.312 1 98.81 93 GLY B N 1
ATOM 2763 C CA . GLY B 1 93 ? 6.719 -5.52 -16.531 1 98.81 93 GLY B CA 1
ATOM 2764 C C . GLY B 1 93 ? 6.328 -5.5 -17.984 1 98.81 93 GLY B C 1
ATOM 2765 O O . GLY B 1 93 ? 7.176 -5.312 -18.859 1 98.81 93 GLY B O 1
ATOM 2766 N N . HIS B 1 94 ? 5.035 -5.777 -18.328 1 98.69 94 HIS B N 1
ATOM 2767 C CA . HIS B 1 94 ? 4.605 -5.68 -19.719 1 98.69 94 HIS B CA 1
ATOM 2768 C C . HIS B 1 94 ? 4.438 -4.227 -20.141 1 98.69 94 HIS B C 1
ATOM 2770 O O . HIS B 1 94 ? 4.121 -3.367 -19.312 1 98.69 94 HIS B O 1
ATOM 2776 N N . ASP B 1 95 ? 4.605 -3.934 -21.391 1 98.31 95 ASP B N 1
ATOM 2777 C CA . ASP B 1 95 ? 4.512 -2.564 -21.891 1 98.31 95 ASP B CA 1
ATOM 2778 C C . ASP B 1 95 ? 3.201 -2.342 -22.641 1 98.31 95 ASP B C 1
ATOM 2780 O O . ASP B 1 95 ? 3.105 -1.445 -23.469 1 98.31 95 ASP B O 1
ATOM 2784 N N . GLU B 1 96 ? 2.211 -3.189 -22.344 1 98.44 96 GLU B N 1
ATOM 2785 C CA . GLU B 1 96 ? 0.911 -3.088 -23 1 98.44 96 GLU B CA 1
ATOM 2786 C C . GLU B 1 96 ? 0.055 -1.994 -22.375 1 98.44 96 GLU B C 1
ATOM 2788 O O . GLU B 1 96 ? -1.027 -1.68 -22.875 1 98.44 96 GLU B O 1
ATOM 2793 N N . ASP B 1 97 ? 0.421 -1.456 -21.297 1 97.31 97 ASP B N 1
ATOM 2794 C CA . ASP B 1 97 ? -0.07 -0.24 -20.656 1 97.31 97 ASP B CA 1
ATOM 2795 C C . ASP B 1 97 ? 1.042 0.797 -20.516 1 97.31 97 ASP B C 1
ATOM 2797 O O . ASP B 1 97 ? 1.804 0.776 -19.547 1 97.31 97 ASP B O 1
ATOM 2801 N N . SER B 1 98 ? 1.056 1.683 -21.422 1 97.06 98 SER B N 1
ATOM 2802 C CA . SER B 1 98 ? 2.201 2.578 -21.547 1 97.06 98 SER B CA 1
ATOM 2803 C C . SER B 1 98 ? 2.324 3.486 -20.328 1 97.06 98 SER B C 1
ATOM 2805 O O . SER B 1 98 ? 3.434 3.809 -19.891 1 97.06 98 SER B O 1
ATOM 2807 N N . TYR B 1 99 ? 1.224 3.873 -19.797 1 95.62 99 TYR B N 1
ATOM 2808 C CA . TYR B 1 99 ? 1.245 4.781 -18.656 1 95.62 99 TYR B CA 1
ATOM 2809 C C . TYR B 1 99 ? 1.806 4.09 -17.422 1 95.62 99 TYR B C 1
ATOM 2811 O O . TYR B 1 99 ? 2.723 4.605 -16.781 1 95.62 99 TYR B O 1
ATOM 2819 N N . GLU B 1 100 ? 1.222 2.941 -17.125 1 97.44 100 GLU B N 1
ATOM 2820 C CA . GLU B 1 100 ? 1.695 2.207 -15.945 1 97.44 100 GLU B CA 1
ATOM 2821 C C . GLU B 1 100 ? 3.137 1.743 -16.141 1 97.44 100 GLU B C 1
ATOM 2823 O O . GLU B 1 100 ? 3.93 1.768 -15.188 1 97.44 100 GLU B O 1
ATOM 2828 N N . PHE B 1 101 ? 3.459 1.348 -17.391 1 98.56 101 PHE B N 1
ATOM 2829 C CA . PHE B 1 101 ? 4.82 0.906 -17.688 1 98.56 101 PHE B CA 1
ATOM 2830 C C . PHE B 1 101 ? 5.816 2.035 -17.453 1 98.56 101 PHE B C 1
ATOM 2832 O O . PHE B 1 101 ? 6.902 1.809 -16.906 1 98.56 101 PHE B O 1
ATOM 2839 N N . ALA B 1 102 ? 5.469 3.215 -17.797 1 98 102 ALA B N 1
ATOM 2840 C CA . ALA B 1 102 ? 6.359 4.363 -17.656 1 98 102 ALA B CA 1
ATOM 2841 C C . ALA B 1 102 ? 6.676 4.629 -16.188 1 98 102 ALA B C 1
ATOM 2843 O O . ALA B 1 102 ? 7.754 5.133 -15.852 1 98 102 ALA B O 1
ATOM 2844 N N . LYS B 1 103 ? 5.836 4.25 -15.297 1 97.31 103 LYS B N 1
ATOM 2845 C CA . LYS B 1 103 ? 6.016 4.484 -13.859 1 97.31 103 LYS B CA 1
ATOM 2846 C C . LYS B 1 103 ? 7.098 3.578 -13.289 1 97.31 103 LYS B C 1
ATOM 2848 O O . LYS B 1 103 ? 7.578 3.803 -12.172 1 97.31 103 LYS B O 1
ATOM 2853 N N . LEU B 1 104 ? 7.426 2.576 -14.031 1 98.75 104 LEU B N 1
ATOM 2854 C CA . LEU B 1 104 ? 8.438 1.649 -13.547 1 98.75 104 LEU B CA 1
ATOM 2855 C C . LEU B 1 104 ? 9.82 2.301 -13.547 1 98.75 104 LEU B C 1
ATOM 2857 O O . LEU B 1 104 ? 10.75 1.795 -12.914 1 98.75 104 LEU B O 1
ATOM 2861 N N . THR B 1 105 ? 9.93 3.406 -14.297 1 98.69 105 THR B N 1
ATOM 2862 C CA . THR B 1 105 ? 11.219 4.066 -14.453 1 98.69 105 THR B CA 1
ATOM 2863 C C . THR B 1 105 ? 11.266 5.363 -13.648 1 98.69 105 THR B C 1
ATOM 2865 O O . THR B 1 105 ? 10.32 6.16 -13.695 1 98.69 105 THR B O 1
ATOM 2868 N N . MET B 1 106 ? 12.195 5.523 -12.859 1 97.81 106 MET B N 1
ATOM 2869 C CA . MET B 1 106 ? 12.57 6.754 -12.172 1 97.81 106 MET B CA 1
ATOM 2870 C C . MET B 1 106 ? 14.07 6.992 -12.266 1 97.81 106 MET B C 1
ATOM 2872 O O . MET B 1 106 ? 14.867 6.168 -11.812 1 97.81 106 MET B O 1
ATOM 2876 N N . ALA B 1 107 ? 14.43 8.086 -12.836 1 97.75 107 ALA B N 1
ATOM 2877 C CA . ALA B 1 107 ? 15.836 8.375 -13.125 1 97.75 107 ALA B CA 1
ATOM 2878 C C . ALA B 1 107 ? 16.703 8.195 -11.883 1 97.75 107 ALA B C 1
ATOM 2880 O O . ALA B 1 107 ? 16.422 8.781 -10.836 1 97.75 107 ALA B O 1
ATOM 2881 N N . GLY B 1 108 ? 17.703 7.344 -12.008 1 98 108 GLY B N 1
ATOM 2882 C CA . GLY B 1 108 ? 18.672 7.113 -10.945 1 98 108 GLY B CA 1
ATOM 2883 C C . GLY B 1 108 ? 18.156 6.195 -9.852 1 98 108 GLY B C 1
ATOM 2884 O O . GLY B 1 108 ? 18.875 5.902 -8.898 1 98 108 GLY B O 1
ATOM 2885 N N . VAL B 1 109 ? 16.969 5.699 -9.992 1 98.69 109 VAL B N 1
ATOM 2886 C CA . VAL B 1 109 ? 16.344 4.953 -8.906 1 98.69 109 VAL B CA 1
ATOM 2887 C C . VAL B 1 109 ? 15.93 3.57 -9.398 1 98.69 109 VAL B C 1
ATOM 2889 O O . VAL B 1 109 ? 16.297 2.555 -8.797 1 98.69 109 VAL B O 1
ATOM 2892 N N . SER B 1 110 ? 15.172 3.521 -10.43 1 98.88 110 SER B N 1
ATOM 2893 C CA . SER B 1 110 ? 14.695 2.277 -11.016 1 98.88 110 SER B CA 1
ATOM 2894 C C . SER B 1 110 ? 14.648 2.369 -12.539 1 98.88 110 SER B C 1
ATOM 2896 O O . SER B 1 110 ? 14.602 3.465 -13.102 1 98.88 110 SER B O 1
ATOM 2898 N N . ARG B 1 111 ? 14.742 1.247 -13.203 1 98.75 111 ARG B N 1
ATOM 2899 C CA . ARG B 1 111 ? 14.672 1.149 -14.656 1 98.75 111 ARG B CA 1
ATOM 2900 C C . ARG B 1 111 ? 13.633 0.114 -15.078 1 98.75 111 ARG B C 1
ATOM 2902 O O . ARG B 1 111 ? 13.805 -1.08 -14.828 1 98.75 111 ARG B O 1
ATOM 2909 N N . GLY B 1 112 ? 12.523 0.627 -15.695 1 98.81 112 GLY B N 1
ATOM 2910 C CA . GLY B 1 112 ? 11.516 -0.257 -16.266 1 98.81 112 GLY B CA 1
ATOM 2911 C C . GLY B 1 112 ? 11.984 -0.959 -17.516 1 98.81 112 GLY B C 1
ATOM 2912 O O . GLY B 1 112 ? 12.547 -0.328 -18.422 1 98.81 112 GLY B O 1
ATOM 2913 N N . GLN B 1 113 ? 11.82 -2.238 -17.547 1 98.62 113 GLN B N 1
ATOM 2914 C CA . GLN B 1 113 ? 12.141 -3.045 -18.719 1 98.62 113 GLN B CA 1
ATOM 2915 C C . GLN B 1 113 ? 10.953 -3.916 -19.125 1 98.62 113 GLN B C 1
ATOM 2917 O O . GLN B 1 113 ? 10.359 -4.602 -18.281 1 98.62 113 GLN B O 1
ATOM 2922 N N . ALA B 1 114 ? 10.625 -3.828 -20.406 1 98.56 114 ALA B N 1
ATOM 2923 C CA . ALA B 1 114 ? 9.633 -4.777 -20.891 1 98.56 114 ALA B CA 1
ATOM 2924 C C . ALA B 1 114 ? 10.195 -6.195 -20.922 1 98.56 114 ALA B C 1
ATOM 2926 O O . ALA B 1 114 ? 11.297 -6.414 -21.438 1 98.56 114 ALA B O 1
ATOM 2927 N N . TYR B 1 115 ? 9.508 -7.121 -20.266 1 97 115 TYR B N 1
ATOM 2928 C CA . TYR B 1 115 ? 10.047 -8.477 -20.359 1 97 115 TYR B CA 1
ATOM 2929 C C . TYR B 1 115 ? 9.797 -9.07 -21.734 1 97 115 TYR B C 1
ATOM 2931 O O . TYR B 1 115 ? 8.914 -8.609 -22.469 1 97 115 TYR B O 1
ATOM 2939 N N . ASP B 1 116 ? 10.57 -10.031 -22.141 1 96.81 116 ASP B N 1
ATOM 2940 C CA . ASP B 1 116 ? 10.539 -10.695 -23.453 1 96.81 116 ASP B CA 1
ATOM 2941 C C . ASP B 1 116 ? 9.43 -11.734 -23.516 1 96.81 116 ASP B C 1
ATOM 2943 O O . ASP B 1 116 ? 9.656 -12.914 -23.234 1 96.81 116 ASP B O 1
ATOM 2947 N N . VAL B 1 117 ? 8.273 -11.336 -24.047 1 95.81 117 VAL B N 1
ATOM 2948 C CA . VAL B 1 117 ? 7.09 -12.188 -24.047 1 95.81 117 VAL B CA 1
ATOM 2949 C C . VAL B 1 117 ? 7.27 -13.32 -25.047 1 95.81 117 VAL B C 1
ATOM 2951 O O . VAL B 1 117 ? 6.664 -14.391 -24.906 1 95.81 117 VAL B O 1
ATOM 2954 N N . ALA B 1 118 ? 7.988 -13.125 -26.078 1 93.81 118 ALA B N 1
ATOM 2955 C CA . ALA B 1 118 ? 8.125 -14.07 -27.172 1 93.81 118 ALA B CA 1
ATOM 2956 C C . ALA B 1 118 ? 9.297 -15.023 -26.953 1 93.81 118 ALA B C 1
ATOM 2958 O O . ALA B 1 118 ? 9.461 -16 -27.672 1 93.81 118 ALA B O 1
ATOM 2959 N N . GLY B 1 119 ? 10.102 -14.688 -25.969 1 94.62 119 GLY B N 1
ATOM 2960 C CA . GLY B 1 119 ? 11.289 -15.492 -25.719 1 94.62 119 GLY B CA 1
ATOM 2961 C C . GLY B 1 119 ? 11.492 -15.82 -24.25 1 94.62 119 GLY B C 1
ATOM 2962 O O . GLY B 1 119 ? 10.531 -16.047 -23.516 1 94.62 119 GLY B O 1
ATOM 2963 N N . THR B 1 120 ? 12.75 -16.031 -23.984 1 97.12 120 THR B N 1
ATOM 2964 C CA . THR B 1 120 ? 13.172 -16.312 -22.625 1 97.12 120 THR B CA 1
ATOM 2965 C C . THR B 1 120 ? 13.883 -15.109 -22.016 1 97.12 120 THR B C 1
ATOM 2967 O O . THR B 1 120 ? 14.922 -14.68 -22.516 1 97.12 120 THR B O 1
ATOM 2970 N N . GLN B 1 121 ? 13.273 -14.523 -20.984 1 98.19 121 GLN B N 1
ATOM 2971 C CA . GLN B 1 121 ? 13.875 -13.398 -20.266 1 98.19 121 GLN B CA 1
ATOM 2972 C C . GLN B 1 121 ? 14.891 -13.891 -19.234 1 98.19 121 GLN B C 1
ATOM 2974 O O . GLN B 1 121 ? 14.562 -14.703 -18.359 1 98.19 121 GLN B O 1
ATOM 2979 N N . GLN B 1 122 ? 16.094 -13.398 -19.328 1 98.44 122 GLN B N 1
ATOM 2980 C CA . GLN B 1 122 ? 17.094 -13.742 -18.328 1 98.44 122 GLN B CA 1
ATOM 2981 C C . GLN B 1 122 ? 17.172 -12.68 -17.234 1 98.44 122 GLN B C 1
ATOM 2983 O O . GLN B 1 122 ? 17.391 -11.5 -17.531 1 98.44 122 GLN B O 1
ATOM 2988 N N . ILE B 1 123 ? 16.953 -13.055 -16 1 98.69 123 ILE B N 1
ATOM 2989 C CA . ILE B 1 123 ? 17.094 -12.203 -14.828 1 98.69 123 ILE B CA 1
ATOM 2990 C C . ILE B 1 123 ? 17.922 -12.906 -13.766 1 98.69 123 ILE B C 1
ATOM 2992 O O . ILE B 1 123 ? 17.453 -13.852 -13.125 1 98.69 123 ILE B O 1
ATOM 2996 N N . GLY B 1 124 ? 19.156 -12.43 -13.523 1 98.62 124 GLY B N 1
ATOM 2997 C CA . GLY B 1 124 ? 20.031 -13.156 -12.617 1 98.62 124 GLY B CA 1
ATOM 2998 C C . GLY B 1 124 ? 20.203 -14.617 -12.992 1 98.62 124 GLY B C 1
ATOM 2999 O O . GLY B 1 124 ? 20.547 -14.93 -14.133 1 98.62 124 GLY B O 1
ATOM 3000 N N . PRO B 1 125 ? 20.016 -15.516 -12.039 1 98.81 125 PRO B N 1
ATOM 3001 C CA . PRO B 1 125 ? 20.188 -16.938 -12.312 1 98.81 125 PRO B CA 1
ATOM 3002 C C . PRO B 1 125 ? 18.984 -17.562 -13.008 1 98.81 125 PRO B C 1
ATOM 3004 O O . PRO B 1 125 ? 18.969 -18.766 -13.273 1 98.81 125 PRO B O 1
ATOM 3007 N N . PHE B 1 126 ? 17.984 -16.719 -13.359 1 98.88 126 PHE B N 1
ATOM 3008 C CA . PHE B 1 126 ? 16.703 -17.266 -13.781 1 98.88 126 PHE B CA 1
ATOM 3009 C C . PHE B 1 126 ? 16.5 -17.078 -15.281 1 98.88 126 PHE B C 1
ATOM 3011 O O . PHE B 1 126 ? 16.859 -16.031 -15.836 1 98.88 126 PHE B O 1
ATOM 3018 N N . ASP B 1 127 ? 16 -18.109 -15.93 1 98.88 127 ASP B N 1
ATOM 3019 C CA . ASP B 1 127 ? 15.352 -18.016 -17.234 1 98.88 127 ASP B CA 1
ATOM 3020 C C . ASP B 1 127 ? 13.828 -17.984 -17.078 1 98.88 127 ASP B C 1
ATOM 3022 O O . ASP B 1 127 ? 13.234 -18.953 -16.578 1 98.88 127 ASP B O 1
ATOM 3026 N N . ILE B 1 128 ? 13.219 -16.938 -17.547 1 98.94 128 ILE B N 1
ATOM 3027 C CA . ILE B 1 128 ? 11.789 -16.75 -17.297 1 98.94 128 ILE B CA 1
ATOM 3028 C C . ILE B 1 128 ? 11.047 -16.688 -18.641 1 98.94 128 ILE B C 1
ATOM 3030 O O . ILE B 1 128 ? 11.414 -15.93 -19.531 1 98.94 128 ILE B O 1
ATOM 3034 N N . SER B 1 129 ? 10.078 -17.531 -18.812 1 98.75 129 SER B N 1
ATOM 3035 C CA . SER B 1 129 ? 9.148 -17.453 -19.938 1 98.75 129 SER B CA 1
ATOM 3036 C C . SER B 1 129 ? 7.777 -16.969 -19.484 1 98.75 129 SER B C 1
ATOM 3038 O O . SER B 1 129 ? 7.445 -17.047 -18.297 1 98.75 129 SER B O 1
ATOM 3040 N N . PHE B 1 130 ? 7.055 -16.469 -20.438 1 98.69 130 PHE B N 1
ATOM 3041 C CA . PHE B 1 130 ? 5.781 -15.828 -20.125 1 98.69 130 PHE B CA 1
ATOM 3042 C C . PHE B 1 130 ? 4.66 -16.406 -20.984 1 98.69 130 PHE B C 1
ATOM 3044 O O . PHE B 1 130 ? 4.895 -16.828 -22.109 1 98.69 130 PHE B O 1
ATOM 3051 N N . ILE B 1 131 ? 3.461 -16.391 -20.469 1 98.44 131 ILE B N 1
ATOM 3052 C CA . ILE B 1 131 ? 2.258 -16.641 -21.266 1 98.44 131 ILE B CA 1
ATOM 3053 C C . ILE B 1 131 ? 1.149 -15.68 -20.812 1 98.44 131 ILE B C 1
ATOM 3055 O O . ILE B 1 131 ? 0.974 -15.438 -19.625 1 98.44 131 ILE B O 1
ATOM 3059 N N . LYS B 1 132 ? 0.499 -15.055 -21.75 1 98 132 LYS B N 1
ATOM 3060 C CA . LYS B 1 132 ? -0.617 -14.164 -21.453 1 98 132 LYS B CA 1
ATOM 3061 C C . LYS B 1 132 ? -1.772 -14.938 -20.812 1 98 132 LYS B C 1
ATOM 3063 O O . LYS B 1 132 ? -2.117 -16.031 -21.25 1 98 132 LYS B O 1
ATOM 3068 N N . THR B 1 133 ? -2.344 -14.352 -19.766 1 98.44 133 THR B N 1
ATOM 3069 C CA . THR B 1 133 ? -3.393 -15.039 -19.031 1 98.44 133 THR B CA 1
ATOM 3070 C C . THR B 1 133 ? -4.77 -14.492 -19.391 1 98.44 133 THR B C 1
ATOM 3072 O O . THR B 1 133 ? -4.883 -13.617 -20.266 1 98.44 133 THR B O 1
ATOM 3075 N N . VAL B 1 134 ? -5.883 -15.109 -18.891 1 98.44 134 VAL B N 1
ATOM 3076 C CA . VAL B 1 134 ? -7.254 -14.641 -19.031 1 98.44 134 VAL B CA 1
ATOM 3077 C C . VAL B 1 134 ? -7.609 -13.719 -17.875 1 98.44 134 VAL B C 1
ATOM 3079 O O . VAL B 1 134 ? -7.855 -14.18 -16.75 1 98.44 134 VAL B O 1
ATOM 3082 N N . HIS B 1 135 ? -7.637 -12.469 -18.109 1 98.5 135 HIS B N 1
ATOM 3083 C CA . HIS B 1 135 ? -7.875 -11.406 -17.141 1 98.5 135 HIS B CA 1
ATOM 3084 C C . HIS B 1 135 ? -8.328 -10.125 -17.828 1 98.5 135 HIS B C 1
ATOM 3086 O O . HIS B 1 135 ? -8.07 -9.93 -19.016 1 98.5 135 HIS B O 1
ATOM 3092 N N . PRO B 1 136 ? -9.109 -9.273 -17.156 1 97.12 136 PRO B N 1
ATOM 3093 C CA . PRO B 1 136 ? -9.703 -8.102 -17.812 1 97.12 136 PRO B CA 1
ATOM 3094 C C . PRO B 1 136 ? -8.656 -7.137 -18.359 1 97.12 136 PRO B C 1
ATOM 3096 O O . PRO B 1 136 ? -8.953 -6.324 -19.234 1 97.12 136 PRO B O 1
ATOM 3099 N N . VAL B 1 137 ? -7.473 -7.078 -17.812 1 98.06 137 VAL B N 1
ATOM 3100 C CA . VAL B 1 137 ? -6.348 -6.289 -18.297 1 98.06 137 VAL B CA 1
ATOM 3101 C C . VAL B 1 137 ? -5.184 -7.211 -18.656 1 98.06 137 VAL B C 1
ATOM 3103 O O . VAL B 1 137 ? -5.141 -8.359 -18.203 1 98.06 137 VAL B O 1
ATOM 3106 N N . PRO B 1 138 ? -4.242 -6.719 -19.469 1 98.62 138 PRO B N 1
ATOM 3107 C CA . PRO B 1 138 ? -3.084 -7.559 -19.781 1 98.62 138 PRO B CA 1
ATOM 3108 C C . PRO B 1 138 ? -2.381 -8.062 -18.516 1 98.62 138 PRO B C 1
ATOM 3110 O O . PRO B 1 138 ? -2.078 -7.281 -17.609 1 98.62 138 PRO B O 1
ATOM 3113 N N . CYS B 1 139 ? -2.189 -9.281 -18.406 1 98.69 139 CYS B N 1
ATOM 3114 C CA . CYS B 1 139 ? -1.563 -10 -17.297 1 98.69 139 CYS B CA 1
ATOM 3115 C C . CYS B 1 139 ? -0.788 -11.211 -17.812 1 98.69 139 CYS B C 1
ATOM 3117 O O . CYS B 1 139 ? -1.143 -11.789 -18.828 1 98.69 139 CYS B O 1
ATOM 3119 N N . TYR B 1 140 ? 0.294 -11.57 -17.172 1 98.81 140 TYR B N 1
ATOM 3120 C CA . TYR B 1 140 ? 1.132 -12.664 -17.625 1 98.81 140 TYR B CA 1
ATOM 3121 C C . TYR B 1 140 ? 1.48 -13.609 -16.484 1 98.81 140 TYR B C 1
ATOM 3123 O O . TYR B 1 140 ? 1.735 -13.164 -15.359 1 98.81 140 TYR B O 1
ATOM 3131 N N . ALA B 1 141 ? 1.527 -14.898 -16.781 1 98.88 141 ALA B N 1
ATOM 3132 C CA . ALA B 1 141 ? 2.107 -15.922 -15.914 1 98.88 141 ALA B CA 1
ATOM 3133 C C . ALA B 1 141 ? 3.607 -16.062 -16.156 1 98.88 141 ALA B C 1
ATOM 3135 O O . ALA B 1 141 ? 4.09 -15.812 -17.266 1 98.88 141 ALA B O 1
ATOM 3136 N N . PHE B 1 142 ? 4.32 -16.391 -15.109 1 98.88 142 PHE B N 1
ATOM 3137 C CA . PHE B 1 142 ? 5.766 -16.562 -15.164 1 98.88 142 PHE B CA 1
ATOM 3138 C C . PHE B 1 142 ? 6.133 -18.031 -14.977 1 98.88 142 PHE B C 1
ATOM 3140 O O . PHE B 1 142 ? 5.664 -18.688 -14.039 1 98.88 142 PHE B O 1
ATOM 3147 N N . ARG B 1 143 ? 6.902 -18.641 -15.828 1 98.88 143 ARG B N 1
ATOM 3148 C CA . ARG B 1 143 ? 7.621 -19.891 -15.602 1 98.88 143 ARG B CA 1
ATOM 3149 C C . ARG B 1 143 ? 9.109 -19.625 -15.375 1 98.88 143 ARG B C 1
ATOM 3151 O O . ARG B 1 143 ? 9.82 -19.25 -16.297 1 98.88 143 ARG B O 1
ATOM 3158 N N . ILE B 1 144 ? 9.562 -19.766 -14.172 1 98.94 144 ILE B N 1
ATOM 3159 C CA . ILE B 1 144 ? 10.906 -19.406 -13.75 1 98.94 144 ILE B CA 1
ATOM 3160 C C . ILE B 1 144 ? 11.758 -20.656 -13.594 1 98.94 144 ILE B C 1
ATOM 3162 O O . ILE B 1 144 ? 11.492 -21.5 -12.727 1 98.94 144 ILE B O 1
ATOM 3166 N N . LEU B 1 145 ? 12.711 -20.812 -14.438 1 98.88 145 LEU B N 1
ATOM 3167 C CA . LEU B 1 145 ? 13.711 -21.875 -14.367 1 98.88 145 LEU B CA 1
ATOM 3168 C C . LEU B 1 145 ? 15.016 -21.359 -13.781 1 98.88 145 LEU B C 1
ATOM 3170 O O . LEU B 1 145 ? 15.562 -20.359 -14.258 1 98.88 145 LEU B O 1
ATOM 3174 N N . GLU B 1 146 ? 15.445 -21.953 -12.711 1 98.81 146 GLU B N 1
ATOM 3175 C CA . GLU B 1 146 ? 16.797 -21.625 -12.25 1 98.81 146 GLU B CA 1
ATOM 3176 C C . GLU B 1 146 ? 17.844 -22.453 -12.992 1 98.81 146 GLU B C 1
ATOM 3178 O O . GLU B 1 146 ? 17.859 -23.672 -12.883 1 98.81 146 GLU B O 1
ATOM 3183 N N . ARG B 1 147 ? 18.734 -21.781 -13.656 1 98.5 147 ARG B N 1
ATOM 3184 C CA . ARG B 1 147 ? 19.625 -22.422 -14.625 1 98.5 147 ARG B CA 1
ATOM 3185 C C . ARG B 1 147 ? 20.516 -23.453 -13.945 1 98.5 147 ARG B C 1
ATOM 3187 O O . ARG B 1 147 ? 20.719 -24.547 -14.477 1 98.5 147 ARG B O 1
ATOM 3194 N N . GLU B 1 148 ? 21 -23.172 -12.781 1 98.12 148 GLU B N 1
ATOM 3195 C CA . GLU B 1 148 ? 21.984 -24.031 -12.133 1 98.12 148 GLU B CA 1
ATOM 3196 C C . GLU B 1 148 ? 21.328 -25.266 -11.531 1 98.12 148 GLU B C 1
ATOM 3198 O O . GLU B 1 148 ? 21.906 -26.359 -11.547 1 98.12 148 GLU B O 1
ATOM 3203 N N . THR B 1 149 ? 20.172 -25.141 -11 1 98.31 149 THR B N 1
ATOM 3204 C CA . THR B 1 149 ? 19.562 -26.219 -10.211 1 98.31 149 THR B CA 1
ATOM 3205 C C . THR B 1 149 ? 18.484 -26.938 -11.016 1 98.31 149 THR B C 1
ATOM 3207 O O . THR B 1 149 ? 18.047 -28.016 -10.633 1 98.31 149 THR B O 1
ATOM 3210 N N . ASP B 1 150 ? 18 -26.406 -12.102 1 98.44 150 ASP B N 1
ATOM 3211 C CA . ASP B 1 150 ? 16.953 -26.906 -12.984 1 98.44 150 ASP B CA 1
ATOM 3212 C C . ASP B 1 150 ? 15.602 -26.891 -12.297 1 98.44 150 ASP B C 1
ATOM 3214 O O . ASP B 1 150 ? 14.641 -27.5 -12.773 1 98.44 150 ASP B O 1
ATOM 3218 N N . GLN B 1 151 ? 15.531 -26.203 -11.18 1 98.69 151 GLN B N 1
ATOM 3219 C CA . GLN B 1 151 ? 14.266 -26.062 -10.469 1 98.69 151 GLN B CA 1
ATOM 3220 C C . GLN B 1 151 ? 13.328 -25.109 -11.188 1 98.69 151 GLN B C 1
ATOM 3222 O O . GLN B 1 151 ? 13.781 -24.125 -11.781 1 98.69 151 GLN B O 1
ATOM 3227 N N . VAL B 1 152 ? 11.992 -25.438 -11.086 1 98.88 152 VAL B N 1
ATOM 3228 C CA . VAL B 1 152 ? 11.023 -24.672 -11.852 1 98.88 152 VAL B CA 1
ATOM 3229 C C . VAL B 1 152 ? 9.906 -24.172 -10.93 1 98.88 152 VAL B C 1
ATOM 3231 O O . VAL B 1 152 ? 9.289 -24.969 -10.211 1 98.88 152 VAL B O 1
ATOM 3234 N N . LEU B 1 153 ? 9.703 -22.875 -10.883 1 98.94 153 LEU B N 1
ATOM 3235 C CA . LEU B 1 153 ? 8.578 -22.203 -10.242 1 98.94 153 LEU B CA 1
ATOM 3236 C C . LEU B 1 153 ? 7.641 -21.609 -11.281 1 98.94 153 LEU B C 1
ATOM 3238 O O . LEU B 1 153 ? 8.086 -20.875 -12.18 1 98.94 153 LEU B O 1
ATOM 3242 N N . VAL B 1 154 ? 6.355 -21.906 -11.219 1 98.94 154 VAL B N 1
ATOM 3243 C CA . VAL B 1 154 ? 5.371 -21.266 -12.078 1 98.94 154 VAL B CA 1
ATOM 3244 C C . VAL B 1 154 ? 4.422 -20.422 -11.234 1 98.94 154 VAL B C 1
ATOM 3246 O O . VAL B 1 154 ? 3.855 -20.906 -10.25 1 98.94 154 VAL B O 1
ATOM 3249 N N . PHE B 1 155 ? 4.32 -19.219 -11.555 1 98.94 155 PHE B N 1
ATOM 3250 C CA . PHE B 1 155 ? 3.398 -18.266 -10.961 1 98.94 155 PHE B CA 1
ATOM 3251 C C . PHE B 1 155 ? 2.352 -17.812 -11.969 1 98.94 155 PHE B C 1
ATOM 3253 O O . PHE B 1 155 ? 2.688 -17.219 -13 1 98.94 155 PHE B O 1
ATOM 3260 N N . THR B 1 156 ? 1.112 -17.953 -11.672 1 98.88 156 TH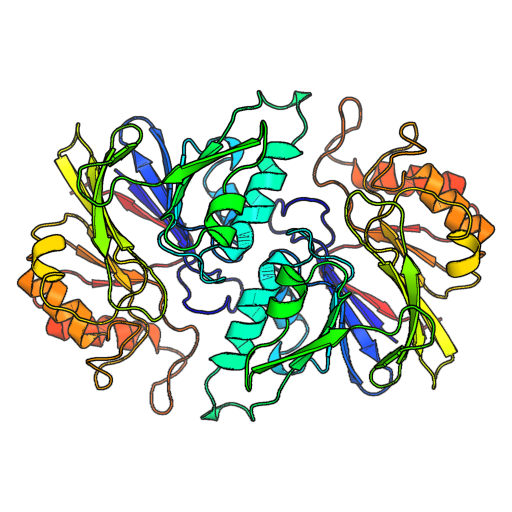R B N 1
ATOM 3261 C CA . THR B 1 156 ? 0.079 -17.734 -12.68 1 98.88 156 THR B CA 1
ATOM 3262 C C . THR B 1 156 ? -0.22 -16.25 -12.836 1 98.88 156 THR B C 1
ATOM 3264 O O . THR B 1 156 ? -0.802 -15.828 -13.836 1 98.88 156 THR B O 1
ATOM 3267 N N . GLY B 1 157 ? 0.206 -15.414 -11.844 1 98.62 157 GLY B N 1
ATOM 3268 C CA . GLY B 1 157 ? -0.488 -14.133 -11.766 1 98.62 157 GLY B CA 1
ATOM 3269 C C . GLY B 1 157 ? -1.979 -14.281 -11.531 1 98.62 157 GLY B C 1
ATOM 3270 O O . GLY B 1 157 ? -2.41 -15.125 -10.742 1 98.62 157 GLY B O 1
ATOM 3271 N N . ASP B 1 158 ? -2.736 -13.32 -12.117 1 98.88 158 ASP B N 1
ATOM 3272 C CA . ASP B 1 158 ? -4.188 -13.469 -12.094 1 98.88 158 ASP B CA 1
ATOM 3273 C C . ASP B 1 158 ? -4.699 -14.078 -13.398 1 98.88 158 ASP B C 1
ATOM 3275 O O . ASP B 1 158 ? -4.309 -13.641 -14.484 1 98.88 158 ASP B O 1
ATOM 3279 N N . THR B 1 159 ? -5.586 -15.102 -13.242 1 98.88 159 THR B N 1
ATOM 3280 C CA . THR B 1 159 ? -6.062 -15.688 -14.492 1 98.88 159 THR B CA 1
ATOM 3281 C C . THR B 1 159 ? -7.332 -16.5 -14.258 1 98.88 159 THR B C 1
ATOM 3283 O O . THR B 1 159 ? -7.488 -17.125 -13.203 1 98.88 159 THR B O 1
ATOM 3286 N N . GLY B 1 160 ? -8.203 -16.484 -15.234 1 98.62 160 GLY B N 1
ATOM 3287 C CA . GLY B 1 160 ? -9.156 -17.578 -15.406 1 98.62 160 GLY B CA 1
ATOM 3288 C C . GLY B 1 160 ? -8.555 -18.781 -16.094 1 98.62 160 GLY B C 1
ATOM 3289 O O . GLY B 1 160 ? -7.398 -18.766 -16.516 1 98.62 160 GLY B O 1
ATOM 3290 N N . TYR B 1 161 ? -9.344 -19.859 -16.141 1 98.31 161 TYR B N 1
ATOM 3291 C CA . TYR B 1 161 ? -8.898 -21.078 -16.828 1 98.31 161 TYR B CA 1
ATOM 3292 C C . TYR B 1 161 ? -8.727 -20.844 -18.312 1 98.31 161 TYR B C 1
ATOM 3294 O O . TYR B 1 161 ? -9.523 -20.125 -18.938 1 98.31 161 TYR B O 1
ATOM 3302 N N . PHE B 1 162 ? -7.734 -21.328 -18.953 1 98.06 162 PHE B N 1
ATOM 3303 C CA . PHE B 1 162 ? -7.59 -21.391 -20.406 1 98.06 162 PHE B CA 1
ATOM 3304 C C . PHE B 1 162 ? -6.734 -22.594 -20.812 1 98.06 162 PHE B C 1
ATOM 3306 O O . PHE B 1 162 ? -5.898 -23.047 -20.031 1 98.06 162 PHE B O 1
ATOM 3313 N N . ASP B 1 163 ? -7.016 -22.922 -22.062 1 95.75 163 ASP B N 1
ATOM 3314 C CA . ASP B 1 163 ? -6.246 -24.031 -22.625 1 95.75 163 ASP B CA 1
ATOM 3315 C C . ASP B 1 163 ? -4.762 -23.688 -22.703 1 95.75 163 ASP B C 1
ATOM 3317 O O . ASP B 1 163 ? -4.402 -22.594 -23.125 1 95.75 163 ASP B O 1
ATOM 3321 N N . GLY B 1 164 ? -3.863 -24.422 -22.25 1 97.69 164 GLY B N 1
ATOM 3322 C CA . GLY B 1 164 ? -2.432 -24.188 -22.359 1 97.69 164 GLY B CA 1
ATOM 3323 C C . GLY B 1 164 ? -1.772 -23.938 -21.016 1 97.69 164 GLY B C 1
ATOM 3324 O O . GLY B 1 164 ? -0.551 -24.062 -20.891 1 97.69 164 GLY B O 1
ATOM 3325 N N . LEU B 1 165 ? -2.582 -23.578 -20.047 1 98.56 165 LEU B N 1
ATOM 3326 C CA . LEU B 1 165 ? -2 -23.266 -18.75 1 98.56 165 LEU B CA 1
ATOM 3327 C C . LEU B 1 165 ? -1.338 -24.5 -18.141 1 98.56 165 LEU B C 1
ATOM 3329 O O . LEU B 1 165 ? -0.253 -24.406 -17.562 1 98.56 165 LEU B O 1
ATOM 3333 N N . ALA B 1 166 ? -2.002 -25.656 -18.25 1 98.75 166 ALA B N 1
ATOM 3334 C CA . ALA B 1 166 ? -1.419 -26.891 -17.719 1 98.75 166 ALA B CA 1
ATOM 3335 C C . ALA B 1 166 ? -0.102 -27.219 -18.422 1 98.75 166 ALA B C 1
ATOM 3337 O O . ALA B 1 166 ? 0.868 -27.625 -17.781 1 98.75 166 ALA B O 1
ATOM 3338 N N . ASP B 1 167 ? -0.101 -27.016 -19.781 1 98.81 167 ASP B N 1
ATOM 3339 C CA . ASP B 1 167 ? 1.131 -27.234 -20.531 1 98.81 167 ASP B CA 1
ATOM 3340 C C . ASP B 1 167 ? 2.232 -26.281 -20.062 1 98.81 167 ASP B C 1
ATOM 3342 O O . ASP B 1 167 ? 3.395 -26.688 -19.953 1 98.81 167 ASP B O 1
ATOM 3346 N N . PHE B 1 168 ? 1.905 -25.094 -19.828 1 98.75 168 PHE B N 1
ATOM 3347 C CA . PHE B 1 168 ? 2.84 -24.078 -19.359 1 98.75 168 PHE B CA 1
ATOM 3348 C C . PHE B 1 168 ? 3.404 -24.438 -18 1 98.75 168 PHE B C 1
ATOM 3350 O O . PHE B 1 168 ? 4.574 -24.188 -17.719 1 98.75 168 PHE B O 1
ATOM 3357 N N . ALA B 1 169 ? 2.602 -25.078 -17.109 1 98.88 169 ALA B N 1
ATOM 3358 C CA . ALA B 1 169 ? 2.98 -25.406 -15.742 1 98.88 169 ALA B CA 1
ATOM 3359 C C . ALA B 1 169 ? 3.562 -26.812 -15.656 1 98.88 169 ALA B C 1
ATOM 3361 O O . ALA B 1 169 ? 3.861 -27.297 -14.57 1 98.88 169 ALA B O 1
ATOM 3362 N N . LYS B 1 170 ? 3.76 -27.484 -16.766 1 98.88 170 LYS B N 1
ATOM 3363 C CA . LYS B 1 170 ? 4.086 -28.906 -16.812 1 98.88 170 LYS B CA 1
ATOM 3364 C C . LYS B 1 170 ? 5.316 -29.219 -15.977 1 98.88 170 LYS B C 1
ATOM 3366 O O . LYS B 1 170 ? 6.355 -28.578 -16.125 1 98.88 170 LYS B O 1
ATOM 3371 N N . GLU B 1 171 ? 5.148 -30.141 -15.023 1 98.75 171 GLU B N 1
ATOM 3372 C CA . GLU B 1 171 ? 6.203 -30.75 -14.227 1 98.75 171 GLU B CA 1
ATOM 3373 C C . GLU B 1 171 ? 6.934 -29.719 -13.375 1 98.75 171 GLU B C 1
ATOM 3375 O O . GLU B 1 171 ? 8.094 -29.906 -13.016 1 98.75 171 GLU B O 1
ATOM 3380 N N . ALA B 1 172 ? 6.312 -28.547 -13.133 1 98.81 172 ALA B N 1
ATOM 3381 C CA . ALA B 1 172 ? 6.914 -27.562 -12.234 1 98.81 172 ALA B CA 1
ATOM 3382 C C . ALA B 1 172 ? 7.148 -28.156 -10.852 1 98.81 172 ALA B C 1
ATOM 3384 O O . ALA B 1 172 ? 6.379 -29 -10.391 1 98.81 172 ALA B O 1
ATOM 3385 N N . ASP B 1 173 ? 8.281 -27.703 -10.211 1 98.88 173 ASP B N 1
ATOM 3386 C CA . ASP B 1 173 ? 8.523 -28.094 -8.828 1 98.88 173 ASP B CA 1
ATOM 3387 C C . ASP B 1 173 ? 7.508 -27.453 -7.887 1 98.88 173 ASP B C 1
ATOM 3389 O O . ASP B 1 173 ? 7.066 -28.062 -6.918 1 98.88 173 ASP B O 1
ATOM 3393 N N . LEU B 1 174 ? 7.188 -26.266 -8.141 1 98.94 174 LEU B N 1
ATOM 3394 C CA . LEU B 1 174 ? 6.184 -25.516 -7.387 1 98.94 174 LEU B CA 1
ATOM 3395 C C . LEU B 1 174 ? 5.277 -24.734 -8.328 1 98.94 174 LEU B C 1
ATOM 3397 O O . LEU B 1 174 ? 5.758 -23.984 -9.188 1 98.94 174 LEU B O 1
ATOM 3401 N N . PHE B 1 175 ? 4.004 -24.984 -8.227 1 98.94 175 PHE B N 1
ATOM 3402 C CA . PHE B 1 175 ? 2.967 -24.266 -8.953 1 98.94 175 PHE B CA 1
ATOM 3403 C C . PHE B 1 175 ? 2.205 -23.328 -8.023 1 98.94 175 PHE B C 1
ATOM 3405 O O . PHE B 1 175 ? 1.414 -23.781 -7.191 1 98.94 175 PHE B O 1
ATOM 3412 N N . LEU B 1 176 ? 2.539 -22.031 -8.055 1 98.94 176 LEU B N 1
ATOM 3413 C CA . LEU B 1 176 ? 1.868 -20.984 -7.301 1 98.94 176 LEU B CA 1
ATOM 3414 C C . LEU B 1 176 ? 0.688 -20.422 -8.086 1 98.94 176 LEU B C 1
ATOM 3416 O O . LEU B 1 176 ? 0.876 -19.656 -9.031 1 98.94 176 LEU B O 1
ATOM 3420 N N . ALA B 1 177 ? -0.544 -20.703 -7.684 1 98.88 177 ALA B N 1
ATOM 3421 C CA . ALA B 1 177 ? -1.692 -20.453 -8.547 1 98.88 177 ALA B CA 1
ATOM 3422 C C . ALA B 1 177 ? -2.697 -19.531 -7.875 1 98.88 177 ALA B C 1
ATOM 3424 O O . ALA B 1 177 ? -2.986 -19.672 -6.688 1 98.88 177 ALA B O 1
ATOM 3425 N N . ASP B 1 178 ? -3.18 -18.609 -8.625 1 98.56 178 ASP B N 1
ATOM 3426 C CA . ASP B 1 178 ? -4.32 -17.766 -8.266 1 98.56 178 ASP B CA 1
ATOM 3427 C C . ASP B 1 178 ? -5.57 -18.609 -8.039 1 98.56 178 ASP B C 1
ATOM 3429 O O . ASP B 1 178 ? -6.078 -19.234 -8.969 1 98.56 178 ASP B O 1
ATOM 3433 N N . VAL B 1 179 ? -6.113 -18.594 -6.855 1 98.81 179 VAL B N 1
ATOM 3434 C CA . VAL B 1 179 ? -7.379 -19.266 -6.574 1 98.81 179 VAL B CA 1
ATOM 3435 C C . VAL B 1 179 ? -8.266 -18.359 -5.73 1 98.81 179 VAL B C 1
ATOM 3437 O O . VAL B 1 179 ? -8.367 -18.531 -4.516 1 98.81 179 VAL B O 1
ATOM 3440 N N . TYR B 1 180 ? -9.016 -17.578 -6.371 1 98.69 180 TYR B N 1
ATOM 3441 C CA . TYR B 1 180 ? -9.867 -16.609 -5.695 1 98.69 180 TYR B CA 1
ATOM 3442 C C . TYR B 1 180 ? -11.273 -17.172 -5.488 1 98.69 180 TYR B C 1
ATOM 3444 O O . TYR B 1 180 ? -12.016 -16.688 -4.629 1 98.69 180 TYR B O 1
ATOM 3452 N N . LEU B 1 181 ? -11.648 -18.219 -6.289 1 98.62 181 LEU B N 1
ATOM 3453 C CA . LEU B 1 181 ? -13.039 -18.672 -6.328 1 98.62 181 LEU B CA 1
ATOM 3454 C C . LEU B 1 181 ? -13.148 -20.125 -5.891 1 98.62 181 LEU B C 1
ATOM 3456 O O . LEU B 1 181 ? -12.227 -20.906 -6.09 1 98.62 181 LEU B O 1
ATOM 3460 N N . TYR B 1 182 ? -14.266 -20.453 -5.324 1 98.44 182 TYR B N 1
ATOM 3461 C CA . TYR B 1 182 ? -14.586 -21.828 -4.93 1 98.44 182 TYR B CA 1
ATOM 3462 C C . TYR B 1 182 ? -15.188 -22.609 -6.09 1 98.44 182 TYR B C 1
ATOM 3464 O O . TYR B 1 182 ? -15.602 -22.016 -7.094 1 98.44 182 TYR B O 1
ATOM 3472 N N . GLU B 1 183 ? -15.203 -23.953 -5.918 1 98.06 183 GLU B N 1
ATOM 3473 C CA . GLU B 1 183 ? -15.82 -24.812 -6.922 1 98.06 183 GLU B CA 1
ATOM 3474 C C . GLU B 1 183 ? -17.25 -24.359 -7.234 1 98.06 183 GLU B C 1
ATOM 3476 O O . GLU B 1 183 ? -17.984 -23.953 -6.336 1 98.06 183 GLU B O 1
ATOM 3481 N N . GLY B 1 184 ? -17.625 -24.422 -8.438 1 97.75 184 GLY B N 1
ATOM 3482 C CA . GLY B 1 184 ? -18.953 -24 -8.859 1 97.75 184 GLY B CA 1
ATOM 3483 C C . GLY B 1 184 ? -18.953 -22.688 -9.609 1 97.75 184 GLY B C 1
ATOM 3484 O O . GLY B 1 184 ? -19.953 -22.312 -10.211 1 97.75 184 GLY B O 1
ATOM 3485 N N . ASN B 1 185 ? -17.812 -22 -9.656 1 97.88 185 ASN B N 1
ATOM 3486 C CA . ASN B 1 185 ? -17.688 -20.719 -10.328 1 97.88 185 ASN B CA 1
ATOM 3487 C C . ASN B 1 185 ? -16.719 -20.797 -11.516 1 97.88 185 ASN B C 1
ATOM 3489 O O . ASN B 1 185 ? -16.062 -19.812 -11.844 1 97.88 185 ASN B O 1
ATOM 3493 N N . GLU B 1 186 ? -16.609 -21.922 -12.133 1 98.12 186 GLU B N 1
ATOM 3494 C CA . GLU B 1 186 ? -15.641 -22.188 -13.188 1 98.12 186 GLU B CA 1
ATOM 3495 C C . GLU B 1 186 ? -15.875 -21.281 -14.391 1 98.12 186 GLU B C 1
ATOM 3497 O O . GLU B 1 186 ? -16.984 -20.766 -14.586 1 98.12 186 GLU B O 1
ATOM 3502 N N . ASN B 1 187 ? -14.844 -21.109 -15.188 1 97.38 187 ASN B N 1
ATOM 3503 C CA . ASN B 1 187 ? -14.828 -20.328 -16.406 1 97.38 187 ASN B CA 1
ATOM 3504 C C . ASN B 1 187 ? -15.047 -18.844 -16.125 1 97.38 187 ASN B C 1
ATOM 3506 O O . ASN B 1 187 ? -15.695 -18.141 -16.906 1 97.38 187 ASN B O 1
ATOM 3510 N N . HIS B 1 188 ? -14.633 -18.484 -14.93 1 97.5 188 HIS B N 1
ATOM 3511 C CA . HIS B 1 188 ? -14.609 -17.062 -14.602 1 97.5 188 HIS B CA 1
ATOM 3512 C C . HIS B 1 188 ? -13.555 -16.328 -15.422 1 97.5 188 HIS B C 1
ATOM 3514 O O . HIS B 1 188 ? -12.453 -16.844 -15.633 1 97.5 188 HIS B O 1
ATOM 3520 N N . PRO B 1 189 ? -13.789 -15.18 -15.836 1 97.06 189 PRO B N 1
ATOM 3521 C CA . PRO B 1 189 ? -12.883 -14.508 -16.766 1 97.06 189 PRO B CA 1
ATOM 3522 C C . PRO B 1 189 ? -11.719 -13.82 -16.062 1 97.06 189 PRO B C 1
ATOM 3524 O O . PRO B 1 189 ? -10.953 -13.086 -16.688 1 97.06 189 PRO B O 1
ATOM 3527 N N . ALA B 1 190 ? -11.562 -14.055 -14.742 1 98 190 ALA B N 1
ATOM 3528 C CA . ALA B 1 190 ? -10.531 -13.266 -14.07 1 98 190 ALA B CA 1
ATOM 3529 C C . ALA B 1 190 ? -9.711 -14.141 -13.125 1 98 190 ALA B C 1
ATOM 3531 O O . ALA B 1 190 ? -8.547 -13.844 -12.859 1 98 190 ALA B O 1
ATOM 3532 N N . HIS B 1 191 ? -10.297 -15.203 -12.609 1 98.81 191 HIS B N 1
ATOM 3533 C CA . HIS B 1 191 ? -9.617 -15.977 -11.578 1 98.81 191 HIS B CA 1
ATOM 3534 C C . HIS B 1 191 ? -9.961 -17.453 -11.68 1 98.81 191 HIS B C 1
ATOM 3536 O O . HIS B 1 191 ? -11.031 -17.812 -12.172 1 98.81 191 HIS B O 1
ATOM 3542 N N . LEU B 1 192 ? -9.125 -18.297 -11.188 1 98.88 192 LEU B N 1
ATOM 3543 C CA . LEU B 1 192 ? -9.352 -19.734 -11.133 1 98.88 192 LEU B CA 1
ATOM 3544 C C . LEU B 1 192 ? -10.227 -20.094 -9.938 1 98.88 192 LEU B C 1
ATOM 3546 O O . LEU B 1 192 ? -10.25 -19.375 -8.938 1 98.88 192 LEU B O 1
ATOM 3550 N N . THR B 1 193 ? -10.906 -21.234 -10.102 1 98.81 193 THR B N 1
ATOM 3551 C CA . THR B 1 193 ? -11.578 -21.875 -8.977 1 98.81 193 THR B CA 1
ATOM 3552 C C . THR B 1 193 ? -10.68 -22.922 -8.336 1 98.81 193 THR B C 1
ATOM 3554 O O . THR B 1 193 ? -9.695 -23.375 -8.945 1 98.81 193 THR B O 1
ATOM 3557 N N . SER B 1 194 ? -11.023 -23.281 -7.09 1 98.81 194 SER B N 1
ATOM 3558 C CA . SER B 1 194 ? -10.375 -24.391 -6.414 1 98.81 194 SER B CA 1
ATOM 3559 C C . SER B 1 194 ? -10.344 -25.641 -7.297 1 98.81 194 SER B C 1
ATOM 3561 O O . SER B 1 194 ? -9.305 -26.297 -7.426 1 98.81 194 SER B O 1
ATOM 3563 N N . LYS B 1 195 ? -11.414 -25.906 -7.969 1 98.88 195 LYS B N 1
ATOM 3564 C CA . LYS B 1 195 ? -11.523 -27.062 -8.852 1 98.88 195 LYS B CA 1
ATOM 3565 C C . LYS B 1 195 ? -10.547 -26.953 -10.023 1 98.88 195 LYS B C 1
ATOM 3567 O O . LYS B 1 195 ? -9.773 -27.875 -10.273 1 98.88 195 LYS B O 1
ATOM 3572 N N . GLU B 1 196 ? -10.578 -25.859 -10.688 1 98.94 196 GLU B N 1
ATOM 3573 C CA . GLU B 1 196 ? -9.734 -25.656 -11.867 1 98.94 196 GLU B CA 1
ATOM 3574 C C . GLU B 1 196 ? -8.258 -25.75 -11.508 1 98.94 196 GLU B C 1
ATOM 3576 O O . GLU B 1 196 ? -7.477 -26.375 -12.219 1 98.94 196 GLU B O 1
ATOM 3581 N N . ALA B 1 197 ? -7.879 -25.141 -10.414 1 98.94 197 ALA B N 1
ATOM 3582 C CA . ALA B 1 197 ? -6.48 -25.172 -9.984 1 98.94 197 ALA B CA 1
ATOM 3583 C C . ALA B 1 197 ? -6.02 -26.594 -9.734 1 98.94 197 ALA B C 1
ATOM 3585 O O . ALA B 1 197 ? -4.922 -26.984 -10.133 1 98.94 197 ALA B O 1
ATOM 3586 N N . GLY B 1 198 ? -6.859 -27.359 -9.031 1 98.94 198 GLY B N 1
ATOM 3587 C CA . GLY B 1 198 ? -6.531 -28.766 -8.797 1 98.94 198 GLY B CA 1
ATOM 3588 C C . GLY B 1 198 ? -6.387 -29.562 -10.07 1 98.94 198 GLY B C 1
ATOM 3589 O O . GLY B 1 198 ? -5.434 -30.344 -10.219 1 98.94 198 GLY B O 1
ATOM 3590 N N . GLN B 1 199 ? -7.32 -29.359 -10.992 1 98.88 199 GLN B N 1
ATOM 3591 C CA . GLN B 1 199 ? -7.297 -30.078 -12.266 1 98.88 199 GLN B CA 1
ATOM 3592 C C . GLN B 1 199 ? -6.055 -29.719 -13.07 1 98.88 199 GLN B C 1
ATOM 3594 O O . GLN B 1 199 ? -5.422 -30.594 -13.664 1 98.88 199 GLN B O 1
ATOM 3599 N N . ILE B 1 200 ? -5.695 -28.453 -13.078 1 98.88 200 ILE B N 1
ATOM 3600 C CA . ILE B 1 200 ? -4.512 -28 -13.797 1 98.88 200 ILE B CA 1
ATOM 3601 C C . ILE B 1 200 ? -3.264 -28.625 -13.195 1 98.88 200 ILE B C 1
ATOM 3603 O O . ILE B 1 200 ? -2.383 -29.094 -13.922 1 98.88 200 ILE B O 1
ATOM 3607 N N . ALA B 1 201 ? -3.182 -28.609 -11.859 1 98.88 201 ALA B N 1
ATOM 3608 C CA . ALA B 1 201 ? -2.031 -29.188 -11.172 1 98.88 201 ALA B CA 1
ATOM 3609 C C . ALA B 1 201 ? -1.853 -30.656 -11.531 1 98.88 201 ALA B C 1
ATOM 3611 O O . ALA B 1 201 ? -0.738 -31.109 -11.812 1 98.88 201 ALA B O 1
ATOM 3612 N N . GLN B 1 202 ? -2.955 -31.391 -11.492 1 98.69 202 GLN B N 1
ATOM 3613 C CA . GLN B 1 202 ? -2.924 -32.812 -11.828 1 98.69 202 GLN B CA 1
ATOM 3614 C C . GLN B 1 202 ? -2.48 -33.031 -13.273 1 98.69 202 GLN B C 1
ATOM 3616 O O . GLN B 1 202 ? -1.587 -33.844 -13.539 1 98.69 202 GLN B O 1
ATOM 3621 N N . GLU B 1 203 ? -3.156 -32.312 -14.203 1 98.75 203 GLU B N 1
ATOM 3622 C CA . GLU B 1 203 ? -2.848 -32.438 -15.625 1 98.75 203 GLU B CA 1
ATOM 3623 C C . GLU B 1 203 ? -1.393 -32.062 -15.906 1 98.75 203 GLU B C 1
ATOM 3625 O O . GLU B 1 203 ? -0.739 -32.688 -16.734 1 98.75 203 GLU B O 1
ATOM 3630 N N . ALA B 1 204 ? -0.875 -31.031 -15.25 1 98.88 204 ALA B N 1
ATOM 3631 C CA . ALA B 1 204 ? 0.479 -30.516 -15.445 1 98.88 204 ALA B CA 1
ATOM 3632 C C . ALA B 1 204 ? 1.506 -31.391 -14.734 1 98.88 204 ALA B C 1
ATOM 3634 O O . ALA B 1 204 ? 2.711 -31.266 -14.969 1 98.88 204 ALA B O 1
ATOM 3635 N N . ALA B 1 205 ? 1.035 -32.281 -13.836 1 98.75 205 ALA B N 1
ATOM 3636 C CA . ALA B 1 205 ? 1.903 -33.156 -13.047 1 98.75 205 ALA B CA 1
ATOM 3637 C C . ALA B 1 205 ? 2.932 -32.344 -12.266 1 98.75 205 ALA B C 1
ATOM 3639 O O . ALA B 1 205 ? 4.129 -32.656 -12.305 1 98.75 205 ALA B O 1
ATOM 3640 N N . VAL B 1 206 ? 2.502 -31.266 -11.648 1 98.88 206 VAL B N 1
ATOM 3641 C CA . VAL B 1 206 ? 3.396 -30.484 -10.812 1 98.88 206 VAL B CA 1
ATOM 3642 C C . VAL B 1 206 ? 3.744 -31.25 -9.539 1 98.88 206 VAL B C 1
ATOM 3644 O O . VAL B 1 206 ? 3.066 -32.219 -9.195 1 98.88 206 VAL B O 1
ATOM 3647 N N . LYS B 1 207 ? 4.828 -30.875 -8.891 1 98.69 207 LYS B N 1
ATOM 3648 C CA . LYS B 1 207 ? 5.211 -31.578 -7.672 1 98.69 207 LYS B CA 1
ATOM 3649 C C . LYS B 1 207 ? 4.402 -31.078 -6.477 1 98.69 207 LYS B C 1
ATOM 3651 O O . LYS B 1 207 ? 4.027 -31.875 -5.605 1 98.69 207 LYS B O 1
ATOM 3656 N N . LYS B 1 208 ? 4.117 -29.797 -6.387 1 98.81 208 LYS B N 1
ATOM 3657 C CA . LYS B 1 208 ? 3.367 -29.141 -5.312 1 98.81 208 LYS B CA 1
ATOM 3658 C C . LYS B 1 208 ? 2.564 -27.953 -5.832 1 98.81 208 LYS B C 1
ATOM 3660 O O . LYS B 1 208 ? 3.053 -27.188 -6.664 1 98.81 208 LYS B O 1
ATOM 3665 N N . LEU B 1 209 ? 1.336 -27.875 -5.355 1 98.94 209 LEU B N 1
ATOM 3666 C CA . LEU B 1 209 ? 0.456 -26.75 -5.664 1 98.94 209 LEU B CA 1
ATOM 3667 C C . LEU B 1 209 ? 0.272 -25.844 -4.449 1 98.94 209 LEU B C 1
ATOM 3669 O O . LEU B 1 209 ? -0.052 -26.328 -3.359 1 98.94 209 LEU B O 1
ATOM 3673 N N . VAL B 1 210 ? 0.558 -24.562 -4.57 1 98.94 210 VAL B N 1
ATOM 3674 C CA . VAL B 1 210 ? 0.305 -23.578 -3.529 1 98.94 210 VAL B CA 1
ATOM 3675 C C . VAL B 1 210 ? -0.749 -22.578 -4.008 1 98.94 210 VAL B C 1
ATOM 3677 O O . VAL B 1 210 ? -0.61 -21.984 -5.078 1 98.94 210 VAL B O 1
ATOM 3680 N N . LEU B 1 211 ? -1.804 -22.438 -3.23 1 98.94 211 LEU B N 1
ATOM 3681 C CA . LEU B 1 211 ? -2.865 -21.484 -3.539 1 98.94 211 LEU B CA 1
ATOM 3682 C C . LEU B 1 211 ? -2.506 -20.094 -3.043 1 98.94 211 LEU B C 1
ATOM 3684 O O . LEU B 1 211 ? -2.109 -19.922 -1.887 1 98.94 211 LEU B O 1
ATOM 3688 N N . THR B 1 212 ? -2.586 -19.094 -3.922 1 98.88 212 THR B N 1
ATOM 3689 C CA . THR B 1 212 ? -2.348 -17.688 -3.59 1 98.88 212 THR B CA 1
ATOM 3690 C C . THR B 1 212 ? -3.473 -16.812 -4.129 1 98.88 212 THR B C 1
ATOM 3692 O O . THR B 1 212 ? -4.418 -17.312 -4.746 1 98.88 212 THR B O 1
ATOM 3695 N N . HIS B 1 213 ? -3.352 -15.445 -3.836 1 98.88 213 HIS B N 1
ATOM 3696 C CA . HIS B 1 213 ? -4.402 -14.523 -4.254 1 98.88 213 HIS B CA 1
ATOM 3697 C C . HIS B 1 213 ? -5.773 -15.016 -3.811 1 98.88 213 HIS B C 1
ATOM 3699 O O . HIS B 1 213 ? -6.719 -15.031 -4.602 1 98.88 213 HIS B O 1
ATOM 3705 N N . VAL B 1 214 ? -5.824 -15.617 -2.588 1 98.88 214 VAL B N 1
ATOM 3706 C CA . VAL B 1 214 ? -7.043 -16.203 -2.043 1 98.88 214 VAL B CA 1
ATOM 3707 C C . VAL B 1 214 ? -7.965 -15.102 -1.524 1 98.88 214 VAL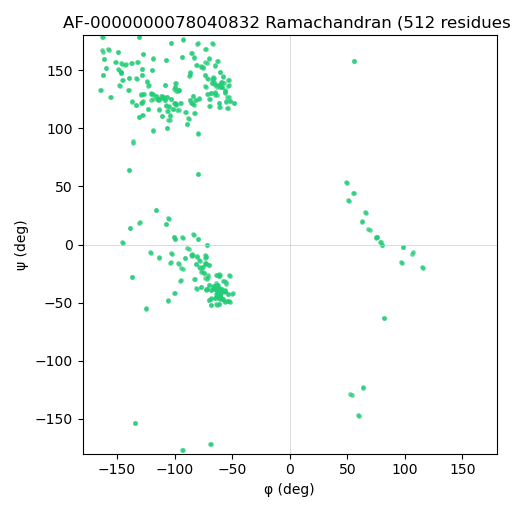 B C 1
ATOM 3709 O O . VAL B 1 214 ? -7.504 -14.008 -1.2 1 98.88 214 VAL B O 1
ATOM 3712 N N . PRO B 1 215 ? -9.258 -15.367 -1.502 1 98.56 215 PRO B N 1
ATOM 3713 C CA . PRO B 1 215 ? -10.18 -14.32 -1.059 1 98.56 215 PRO B CA 1
ATOM 3714 C C . PRO B 1 215 ? -10.125 -14.086 0.449 1 98.56 215 PRO B C 1
ATOM 3716 O O . PRO B 1 215 ? -10.164 -15.047 1.228 1 98.56 215 PRO B O 1
ATOM 3719 N N . PRO B 1 216 ? -10.109 -12.844 0.893 1 98.25 216 PRO B N 1
ATOM 3720 C CA . PRO B 1 216 ? -10.125 -12.578 2.332 1 98.25 216 PRO B CA 1
ATOM 3721 C C . PRO B 1 216 ? -11.383 -13.117 3.02 1 98.25 216 PRO B C 1
ATOM 3723 O O . PRO B 1 216 ? -11.305 -13.602 4.148 1 98.25 216 PRO B O 1
ATOM 3726 N N . LEU B 1 217 ? -12.523 -13.031 2.367 1 98.25 217 LEU B N 1
ATOM 3727 C CA . LEU B 1 217 ? -13.812 -13.492 2.885 1 98.25 217 LEU B CA 1
ATOM 3728 C C . LEU B 1 217 ? -14.5 -14.414 1.882 1 98.25 217 LEU B C 1
ATOM 3730 O O . LEU B 1 217 ? -14.406 -14.203 0.671 1 98.25 217 LEU B O 1
ATOM 3734 N N . PRO B 1 218 ? -15.227 -15.406 2.373 1 96.88 218 PRO B N 1
ATOM 3735 C CA . PRO B 1 218 ? -15.906 -16.344 1.486 1 96.88 218 PRO B CA 1
ATOM 3736 C C . PRO B 1 218 ? -17.25 -15.828 0.987 1 96.88 218 PRO B C 1
ATOM 3738 O O . PRO B 1 218 ? -17.781 -14.859 1.534 1 96.88 218 PRO B O 1
ATOM 3741 N N . PRO B 1 219 ? -17.688 -16.453 -0.092 1 95.5 219 PRO B N 1
ATOM 3742 C CA . PRO B 1 219 ? -19.094 -16.188 -0.456 1 95.5 219 PRO B CA 1
ATOM 3743 C C . PRO B 1 219 ? -20.078 -16.75 0.56 1 95.5 219 PRO B C 1
ATOM 3745 O O . PRO B 1 219 ? -19.672 -17.422 1.513 1 95.5 219 PRO B O 1
ATOM 3748 N N . GLN B 1 220 ? -21.375 -16.391 0.31 1 94.88 220 GLN B N 1
ATOM 3749 C CA . GLN B 1 220 ? -22.422 -16.891 1.188 1 94.88 220 GLN B CA 1
ATOM 3750 C C . GLN B 1 220 ? -22.453 -18.406 1.215 1 94.88 220 GLN B C 1
ATOM 3752 O O . GLN B 1 220 ? -22.312 -19.062 0.176 1 94.88 220 GLN B O 1
ATOM 3757 N N . GLY B 1 221 ? -22.656 -19.031 2.363 1 94.69 221 GLY B N 1
ATOM 3758 C CA . GLY B 1 221 ? -22.812 -20.469 2.477 1 94.69 221 GLY B CA 1
ATOM 3759 C C . GLY B 1 221 ? -21.547 -21.188 2.855 1 94.69 221 GLY B C 1
ATOM 3760 O O . GLY B 1 221 ? -21.562 -22.391 3.148 1 94.69 221 GLY B O 1
ATOM 3761 N N . ILE B 1 222 ? -20.453 -20.5 2.73 1 96.25 222 ILE B N 1
ATOM 3762 C CA . ILE B 1 222 ? -19.188 -21.094 3.145 1 96.25 222 ILE B CA 1
ATOM 3763 C C . ILE B 1 222 ? -18.797 -20.562 4.523 1 96.25 222 ILE B C 1
ATOM 3765 O O . ILE B 1 222 ? -18.875 -19.344 4.773 1 96.25 222 ILE B O 1
ATOM 3769 N N . ASP B 1 223 ? -18.391 -21.469 5.422 1 95.62 223 ASP B N 1
ATOM 3770 C CA . ASP B 1 223 ? -18.031 -21.109 6.789 1 95.62 223 ASP B CA 1
ATOM 3771 C C . ASP B 1 223 ? -16.844 -20.156 6.809 1 95.62 223 ASP B C 1
ATOM 3773 O O . ASP B 1 223 ? -15.742 -20.5 6.383 1 95.62 223 ASP B O 1
ATOM 3777 N N . SER B 1 224 ? -17.016 -18.984 7.391 1 94.38 224 SER B N 1
ATOM 3778 C CA . SER B 1 224 ? -16.031 -17.906 7.328 1 94.38 224 SER B CA 1
ATOM 3779 C C . SER B 1 224 ? -14.797 -18.234 8.156 1 94.38 224 SER B C 1
ATOM 3781 O O . SER B 1 224 ? -13.688 -17.797 7.832 1 94.38 224 SER B O 1
ATOM 3783 N N . ASP B 1 225 ? -14.914 -19.031 9.156 1 95.5 225 ASP B N 1
ATOM 3784 C CA . ASP B 1 225 ? -13.805 -19.328 10.055 1 95.5 225 ASP B CA 1
ATOM 3785 C C . ASP B 1 225 ? -12.852 -20.344 9.438 1 95.5 225 ASP B C 1
ATOM 3787 O O . ASP B 1 225 ? -11.688 -20.438 9.836 1 95.5 225 ASP B O 1
ATOM 3791 N N . HIS B 1 226 ? -13.328 -21.094 8.43 1 97.44 226 HIS B N 1
ATOM 3792 C CA . HIS B 1 226 ? -12.531 -22.172 7.852 1 97.44 226 HIS B CA 1
ATOM 3793 C C . HIS B 1 226 ? -12.5 -22.078 6.332 1 97.44 226 HIS B C 1
ATOM 3795 O O . HIS B 1 226 ? -12.234 -23.062 5.648 1 97.44 226 HIS B O 1
ATOM 3801 N N . HIS B 1 227 ? -12.82 -20.922 5.895 1 98.19 227 HIS B N 1
ATOM 3802 C CA . HIS B 1 227 ? -13.109 -20.812 4.469 1 98.19 227 HIS B CA 1
ATOM 3803 C C . HIS B 1 227 ? -11.875 -21.141 3.629 1 98.19 227 HIS B C 1
ATOM 3805 O O . HIS B 1 227 ? -11.992 -21.734 2.559 1 98.19 227 HIS B O 1
ATOM 3811 N N . LEU B 1 228 ? -10.695 -20.797 4.102 1 98.62 228 LEU B N 1
ATOM 3812 C CA . LEU B 1 228 ? -9.484 -21.078 3.33 1 98.62 228 LEU B CA 1
ATOM 3813 C C . LEU B 1 228 ? -9.18 -22.578 3.332 1 98.62 228 LEU B C 1
ATOM 3815 O O . LEU B 1 228 ? -8.703 -23.109 2.332 1 98.62 228 LEU B O 1
ATOM 3819 N N . GLU B 1 229 ? -9.398 -23.219 4.441 1 98.62 229 GLU B N 1
ATOM 3820 C CA . GLU B 1 229 ? -9.203 -24.672 4.492 1 98.62 229 GLU B CA 1
ATOM 3821 C C . GLU B 1 229 ? -10.195 -25.391 3.576 1 98.62 229 GLU B C 1
ATOM 3823 O O . GLU B 1 229 ? -9.852 -26.391 2.959 1 98.62 229 GLU B O 1
ATOM 3828 N N . ILE B 1 230 ? -11.375 -24.891 3.555 1 98.62 230 ILE B N 1
ATOM 3829 C CA . ILE B 1 230 ? -12.367 -25.438 2.633 1 98.62 230 ILE B CA 1
ATOM 3830 C C . ILE B 1 230 ? -11.875 -25.281 1.196 1 98.62 230 ILE B C 1
ATOM 3832 O O . ILE B 1 230 ? -11.945 -26.219 0.404 1 98.62 230 ILE B O 1
ATOM 3836 N N . LEU B 1 231 ? -11.359 -24.109 0.88 1 98.81 231 LEU B N 1
ATOM 3837 C CA . LEU B 1 231 ? -10.789 -23.844 -0.436 1 98.81 231 LEU B CA 1
ATOM 3838 C C . LEU B 1 231 ? -9.68 -24.844 -0.761 1 98.81 231 LEU B C 1
ATOM 3840 O O . LEU B 1 231 ? -9.648 -25.406 -1.856 1 98.81 231 LEU B O 1
ATOM 3844 N N . ARG B 1 232 ? -8.773 -25.031 0.139 1 98.88 232 ARG B N 1
ATOM 3845 C CA . ARG B 1 232 ? -7.645 -25.953 -0.021 1 98.88 232 ARG B CA 1
ATOM 3846 C C . ARG B 1 232 ? -8.125 -27.391 -0.217 1 98.88 232 ARG B C 1
ATOM 3848 O O . ARG B 1 232 ? -7.625 -28.094 -1.085 1 98.88 232 ARG B O 1
ATOM 3855 N N . GLU B 1 233 ? -9.086 -27.812 0.597 1 98.69 233 GLU B N 1
ATOM 3856 C CA . GLU B 1 233 ? -9.602 -29.172 0.543 1 98.69 233 GLU B CA 1
ATOM 3857 C C . GLU B 1 233 ? -10.297 -29.453 -0.784 1 98.69 233 GLU B C 1
ATOM 3859 O O . GLU B 1 233 ? -10.141 -30.516 -1.368 1 98.69 233 GLU B O 1
ATOM 3864 N N . GLN B 1 234 ? -11.133 -28.484 -1.173 1 98.62 234 GLN B N 1
ATOM 3865 C CA . GLN B 1 234 ? -11.727 -28.609 -2.498 1 98.62 234 GLN B CA 1
ATOM 3866 C C . GLN B 1 234 ? -10.664 -28.828 -3.564 1 98.62 234 GLN B C 1
ATOM 3868 O O . GLN B 1 234 ? -10.789 -29.734 -4.398 1 98.62 234 GLN B O 1
ATOM 3873 N N . THR B 1 235 ? -9.641 -28.016 -3.551 1 98.94 235 THR B N 1
ATOM 3874 C CA . THR B 1 235 ? -8.562 -28.078 -4.531 1 98.94 235 THR B CA 1
ATOM 3875 C C . THR B 1 235 ? -7.863 -29.438 -4.465 1 98.94 235 THR B C 1
ATOM 3877 O O . THR B 1 235 ? -7.586 -30.047 -5.5 1 98.94 235 THR B O 1
ATOM 3880 N N . GLN B 1 236 ? -7.547 -29.875 -3.244 1 98.88 236 GLN B N 1
ATOM 3881 C CA . GLN B 1 236 ? -6.871 -31.156 -3.037 1 98.88 236 GLN B CA 1
ATOM 3882 C C . GLN B 1 236 ? -7.656 -32.312 -3.67 1 98.88 236 GLN B C 1
ATOM 3884 O O . GLN B 1 236 ? -7.066 -33.219 -4.234 1 98.88 236 GLN B O 1
ATOM 3889 N N . GLY B 1 237 ? -8.945 -32.281 -3.539 1 98.75 237 GLY B N 1
ATOM 3890 C CA . GLY B 1 237 ? -9.797 -33.312 -4.129 1 98.75 237 GLY B CA 1
ATOM 3891 C C . GLY B 1 237 ? -9.586 -33.469 -5.621 1 98.75 237 GLY B C 1
ATOM 3892 O O . GLY B 1 237 ? -9.68 -34.562 -6.148 1 98.75 237 GLY B O 1
ATOM 3893 N N . TYR B 1 238 ? -9.258 -32.375 -6.301 1 98.81 238 TYR B N 1
ATOM 3894 C CA . TYR B 1 238 ? -9.117 -32.406 -7.754 1 98.81 238 TYR B CA 1
A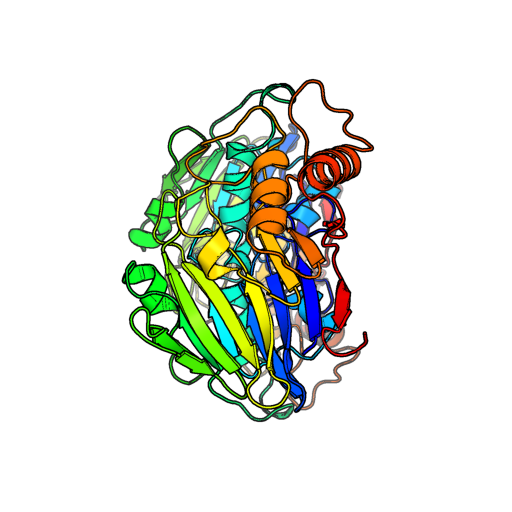TOM 3895 C C . TYR B 1 238 ? -7.656 -32.562 -8.156 1 98.81 238 TYR B C 1
ATOM 3897 O O . TYR B 1 238 ? -7.359 -32.875 -9.312 1 98.81 238 TYR B O 1
ATOM 3905 N N . ALA B 1 239 ? -6.746 -32.312 -7.203 1 98.81 239 ALA B N 1
ATOM 3906 C CA . ALA B 1 239 ? -5.316 -32.375 -7.492 1 98.81 239 ALA B CA 1
ATOM 3907 C C . ALA B 1 239 ? -4.781 -33.781 -7.379 1 98.81 239 ALA B C 1
ATOM 3909 O O . ALA B 1 239 ? -3.643 -34.062 -7.766 1 98.81 239 ALA B O 1
ATOM 3910 N N . GLY B 1 240 ? -5.609 -34.781 -6.867 1 97.75 240 GLY B N 1
ATOM 3911 C CA . GLY B 1 240 ? -5.156 -36.125 -6.672 1 97.75 240 GLY B CA 1
ATOM 3912 C C . GLY B 1 240 ? -4.039 -36.25 -5.652 1 97.75 240 GLY B C 1
ATOM 3913 O O . GLY B 1 240 ? -4.164 -35.781 -4.527 1 97.75 240 GLY B O 1
ATOM 3914 N N . ALA B 1 241 ? -2.887 -36.844 -6.078 1 98 241 ALA B N 1
ATOM 3915 C CA . ALA B 1 241 ? -1.795 -37.094 -5.145 1 98 241 ALA B CA 1
ATOM 3916 C C . ALA B 1 241 ? -0.908 -35.875 -4.973 1 98 241 ALA B C 1
ATOM 3918 O O . ALA B 1 241 ? -0.028 -35.844 -4.109 1 98 241 ALA B O 1
ATOM 3919 N N . ILE B 1 242 ? -1.075 -34.844 -5.773 1 98.69 242 ILE B N 1
ATOM 3920 C CA . ILE B 1 242 ? -0.264 -33.656 -5.691 1 98.69 242 ILE B CA 1
ATOM 3921 C C . ILE B 1 242 ? -0.6 -32.875 -4.41 1 98.69 242 ILE B C 1
ATOM 3923 O O . ILE B 1 242 ? -1.752 -32.5 -4.191 1 98.69 242 ILE B O 1
ATOM 3927 N N . PRO B 1 243 ? 0.343 -32.688 -3.525 1 98.81 243 PRO B N 1
ATOM 3928 C CA . PRO B 1 243 ? 0.054 -31.938 -2.301 1 98.81 243 PRO B CA 1
ATOM 3929 C C . PRO B 1 243 ? -0.364 -30.5 -2.578 1 98.81 243 PRO B C 1
ATOM 3931 O O . PRO B 1 243 ? 0.234 -29.828 -3.426 1 98.81 243 PRO B O 1
ATOM 3934 N N . VAL B 1 244 ? -1.397 -30.016 -1.869 1 98.94 244 VAL B N 1
ATOM 3935 C CA . VAL B 1 244 ? -1.922 -28.656 -1.992 1 98.94 244 VAL B CA 1
ATOM 3936 C C . VAL B 1 244 ? -1.721 -27.906 -0.678 1 98.94 244 VAL B C 1
ATOM 3938 O O . VAL B 1 244 ? -2.1 -28.391 0.389 1 98.94 244 VAL B O 1
ATOM 3941 N N . GLU B 1 245 ? -1.126 -26.734 -0.727 1 98.94 245 GLU B N 1
ATOM 3942 C CA . GLU B 1 245 ? -0.931 -25.891 0.445 1 98.94 245 GLU B CA 1
ATOM 3943 C C . GLU B 1 245 ? -1.457 -24.484 0.198 1 98.94 245 GLU B C 1
ATOM 3945 O O . GLU B 1 245 ? -1.753 -24.109 -0.94 1 98.94 245 GLU B O 1
ATOM 3950 N N . LEU B 1 246 ? -1.645 -23.734 1.268 1 98.88 246 LEU B N 1
ATOM 3951 C CA . LEU B 1 246 ? -2.018 -22.328 1.228 1 98.88 246 LEU B CA 1
ATOM 3952 C C . LEU B 1 246 ? -0.796 -21.438 1.434 1 98.88 246 LEU B C 1
ATOM 3954 O O . LEU B 1 246 ? 0.059 -21.734 2.271 1 98.88 246 LEU B O 1
ATOM 3958 N N . ALA B 1 247 ? -0.722 -20.391 0.601 1 98.81 247 ALA B N 1
ATOM 3959 C CA . ALA B 1 247 ? 0.236 -19.328 0.938 1 98.81 247 ALA B CA 1
ATOM 3960 C C . ALA B 1 247 ? -0.168 -18.609 2.221 1 98.81 247 ALA B C 1
ATOM 3962 O O . ALA B 1 247 ? -1.357 -18.469 2.51 1 98.81 247 ALA B O 1
ATOM 3963 N N . GLN B 1 248 ? 0.754 -18.266 2.957 1 98.31 248 GLN B N 1
ATOM 3964 C CA . GLN B 1 248 ? 0.621 -17.469 4.176 1 98.31 248 GLN B CA 1
ATOM 3965 C C . GLN B 1 248 ? 1.819 -16.547 4.363 1 98.31 248 GLN B C 1
ATOM 3967 O O . GLN B 1 248 ? 2.955 -16.922 4.066 1 98.31 248 GLN B O 1
ATOM 3972 N N . PRO B 1 249 ? 1.534 -15.344 4.844 1 98.5 249 PRO B N 1
ATOM 3973 C CA . PRO B 1 249 ? 2.672 -14.438 5.035 1 98.5 249 PRO B CA 1
ATOM 3974 C C . PRO B 1 249 ? 3.834 -15.102 5.77 1 98.5 249 PRO B C 1
ATOM 3976 O O . PRO B 1 249 ? 3.641 -15.672 6.844 1 98.5 249 PRO B O 1
ATOM 3979 N N . HIS B 1 250 ? 5.027 -15.141 5.145 1 98.69 250 HIS B N 1
ATOM 3980 C CA . HIS B 1 250 ? 6.336 -15.547 5.645 1 98.69 250 HIS B CA 1
ATOM 3981 C C . HIS B 1 250 ? 6.477 -17.062 5.641 1 98.69 250 HIS B C 1
ATOM 3983 O O . HIS B 1 250 ? 7.477 -17.609 6.121 1 98.69 250 HIS B O 1
ATOM 3989 N N . LYS B 1 251 ? 5.426 -17.75 5.215 1 98.75 251 LYS B N 1
ATOM 3990 C CA . LYS B 1 251 ? 5.648 -19.141 4.848 1 98.75 251 LYS B CA 1
ATOM 3991 C C . LYS B 1 251 ? 6.52 -19.25 3.602 1 98.75 251 LYS B C 1
ATOM 3993 O O . LYS B 1 251 ? 6.348 -18.484 2.646 1 98.75 251 LYS B O 1
ATOM 3998 N N . SER B 1 252 ? 7.449 -20.219 3.604 1 98.81 252 SER B N 1
ATOM 3999 C CA . SER B 1 252 ? 8.383 -20.359 2.49 1 98.81 252 SER B CA 1
ATOM 4000 C C . SER B 1 252 ? 8.469 -21.812 2.027 1 98.81 252 SER B C 1
ATOM 4002 O O . SER B 1 252 ? 8.094 -22.734 2.766 1 98.81 252 SER B O 1
ATOM 4004 N N . TRP B 1 253 ? 8.875 -22.016 0.81 1 98.75 253 TRP B N 1
ATOM 4005 C CA . TRP B 1 253 ? 9.141 -23.312 0.199 1 98.75 253 TRP B CA 1
ATOM 4006 C C . TRP B 1 253 ? 10.523 -23.344 -0.449 1 98.75 253 TRP B C 1
ATOM 4008 O O . TRP B 1 253 ? 10.828 -22.5 -1.298 1 98.75 253 TRP B O 1
ATOM 4018 N N . ASN B 1 254 ? 11.336 -24.266 -0.014 1 98.25 254 ASN B N 1
ATOM 4019 C CA . ASN B 1 254 ? 12.609 -24.547 -0.673 1 98.25 254 ASN B CA 1
ATOM 4020 C C . ASN B 1 254 ? 12.461 -25.625 -1.743 1 98.25 254 ASN B C 1
ATOM 4022 O O . ASN B 1 254 ? 12.117 -26.766 -1.436 1 98.25 254 ASN B O 1
ATOM 4026 N N . LEU B 1 255 ? 12.656 -25.25 -3.01 1 97.5 255 LEU B N 1
ATOM 4027 C CA . LEU B 1 255 ? 12.398 -26.172 -4.113 1 97.5 255 LEU B CA 1
ATOM 4028 C C . LEU B 1 255 ? 13.508 -27.219 -4.23 1 97.5 255 LEU B C 1
ATOM 4030 O O . LEU B 1 255 ? 13.336 -28.234 -4.898 1 97.5 255 LEU B O 1
ATOM 4034 N N . GLY B 1 256 ? 14.727 -26.984 -3.658 1 85.94 256 GLY B N 1
ATOM 4035 C CA . GLY B 1 256 ? 15.781 -27.984 -3.643 1 85.94 256 GLY B CA 1
ATOM 4036 C C . GLY B 1 256 ? 15.641 -28.984 -2.514 1 85.94 256 GLY B C 1
ATOM 4037 O O . GLY B 1 256 ? 16.281 -30.031 -2.527 1 85.94 256 GLY B O 1
ATOM 4038 N N . ALA B 1 257 ? 15.086 -28.625 -1.405 1 68.19 257 ALA B N 1
ATOM 4039 C CA . ALA B 1 257 ? 15.086 -29.469 -0.218 1 68.19 257 ALA B CA 1
ATOM 4040 C C . ALA B 1 257 ? 14.016 -30.547 -0.317 1 68.19 257 ALA B C 1
ATOM 4042 O O . ALA B 1 257 ? 12.82 -30.25 -0.33 1 68.19 257 ALA B O 1
ATOM 4043 N N . ASN B 1 258 ? 14.18 -31.469 -1.469 1 47.66 258 ASN B N 1
ATOM 4044 C CA . ASN B 1 258 ? 13.297 -32.625 -1.332 1 47.66 258 ASN B CA 1
ATOM 4045 C C . ASN B 1 258 ? 13.586 -33.406 -0.049 1 47.66 258 ASN B C 1
ATOM 4047 O O . ASN B 1 258 ? 14.734 -33.469 0.393 1 47.66 258 ASN B O 1
#

Radius of gyration: 23.65 Å; Cα contacts (8 Å, |Δi|>4): 1404; chains: 2; bounding box: 50×70×54 Å

pLDDT: mean 98.0, std 3.85, range [47.66, 99.0]

Organism: NCBI:txid764290

Sequence (516 aa):
MKLTTLGCWGAYPYQDGGTTSYLVTGHDGFQLLMDAGSRAVTELEKEISPLDLDAVIISHYHPDHVADLGVLRHYFQLYPKHLWEPKVLPIYGHDEDSYEFAKLTMAGVSRGQAYDVAGTQQIGPFDISFIKTVHPVPCYAFRILERETDQVLVFTGDTGYFDGLADFAKEADLFLADVYLYEGNENHPAHLTSKEAGQIAQEAAVKKLVLTHVPPLPPQGIDSDHHLEILREQTQGYAGAIPVELAQPHKSWNLGANMKLTTLGCWGAYPYQDGGTTSYLVTGHDGFQLLMDAGSRAVTELEKEISPLDLDAVIISHYHPDHVADLGVLRHYFQLYPKHLWEPKVLPIYGHDEDSYEFAKLTMAGVSRGQAYDVAGTQQIGPFDISFIKTVHPVPCYAFRILERETDQVLVFTGDTGYFDGLADFAKEADLFLADVYLYEGNENHPAHLTSKEAGQIAQEAAVKKLVLTHVPPLPPQGIDSDHHLEILREQTQGYAGAIPVELAQPHKSWNLGAN

InterPro domains:
  IPR001279 Metallo-beta-lactamase [PF12706] (48-213)
  IPR001279 Metallo-beta-lactamase [SM00849] (18-213)
  IPR036866 Ribonuclease Z/Hydroxyacylglutathione hydrolase-like [G3DSA:3.60.15.10] (1-254)
  IPR036866 Ribonuclease Z/Hydroxyacylglutathione hydrolase-like [SSF56281] (1-236)

Secondary structure (DSSP, 8-state):
-EEEEEE-BSSS-BTTB-BSEEEEE-TT--EEEE---TTHHHHHHTTS-GGG--EEE-S---HHHHTTHHHHHHHHHHS-GGGS----EEEEE-SSSHHHHHTT-BTTTEEEEE--TTS-EEETTEEEEEEE-BSSS--EEEEEEETTT--EEEE--S-B--TTHHHHTTT-SEEEEEEEE-TT--S-SS-EEHHHHHHHHHHHT-S-EEEESB-SSPPTTS-GGGHHHHHHHHHHHHHTTS-EEE--TT-EEESS--/-EEEEEE-BSSS-BTTB-BSEEEEE-TT--EEEE---TTHHHHHHTTS-GGG--EEE-S---HHHHTTHHHHHHHHHHS-GGGS----EEEEE-SSSHHHHHTT-BTTTEEEEE--TTS-EEETTEEEEEEE-BSSS--EEEEEEETTT--EEEE--S-B--TTHHHHTTT-SEEEEEEEE-TT--S-SS-EEHHHHHHHHHHHT-S-EEEESB-SSPPTTS-GGGHHHHHHHHHHHHHTTS-EEE--TT-EEESS--

Solvent-accessible surface area (backbone atoms only — not comparable to full-atom values): 25382 Å² total; per-residue (Å²): 74,33,45,33,28,37,14,28,23,29,54,25,56,48,90,82,38,17,4,30,15,32,41,38,34,41,84,86,65,49,30,35,33,39,31,24,0,34,46,22,61,41,43,37,50,75,77,40,62,73,85,63,51,60,34,36,39,38,41,42,82,53,37,27,29,37,19,29,45,52,22,47,48,34,40,63,61,64,52,59,64,93,77,50,81,86,62,65,38,40,29,32,31,63,65,89,43,62,70,70,36,54,66,40,41,38,93,86,29,27,40,48,37,68,58,46,64,91,46,72,31,76,56,90,68,27,40,30,35,49,46,79,44,38,37,95,56,82,26,31,20,41,35,36,31,31,68,89,77,68,45,31,41,28,36,40,44,56,20,17,74,58,92,57,52,30,68,69,38,47,58,17,52,33,34,41,35,33,31,51,38,51,69,89,50,68,80,30,67,43,37,16,13,18,40,55,49,11,42,33,39,41,75,14,50,28,58,29,39,33,41,23,31,28,51,82,67,54,61,92,92,48,58,72,92,48,38,66,58,51,39,48,51,51,15,32,69,44,15,61,89,34,52,63,46,73,58,40,69,70,46,67,49,55,72,70,71,121,74,33,43,33,28,37,13,28,24,30,55,24,55,48,91,82,38,19,4,29,13,33,41,36,33,41,84,86,65,49,29,36,34,40,30,26,0,34,46,22,60,42,41,38,51,77,77,41,63,72,84,63,50,61,34,35,39,38,42,40,83,53,39,27,28,36,18,28,44,52,22,47,49,35,40,64,62,64,52,57,62,93,78,50,80,86,60,64,38,41,28,31,30,64,66,89,44,61,69,69,36,53,67,40,42,40,92,85,29,25,41,49,38,65,58,45,63,90,45,72,30,76,55,89,68,28,42,31,35,48,45,79,42,38,35,94,55,83,27,31,21,41,38,36,32,31,68,89,78,69,45,30,42,26,36,40,44,54,19,16,74,58,93,57,54,32,68,69,39,48,58,16,52,33,36,41,35,34,31,51,38,53,70,90,51,69,82,30,66,43,37,15,13,19,41,53,51,11,42,34,40,42,76,13,49,28,58,29,39,31,40,26,32,28,52,80,67,55,62,90,93,49,59,70,91,47,36,66,59,51,40,48,51,50,15,30,69,43,14,62,89,34,51,61,49,73,60,42,68,70,45,68,49,56,72,72,69,120

Foldseek 3Di:
DKKAFAAFAADADDDPGAAGKIWDAAPVGATEIEFQAPPNQVLVVVVPHLQSHQEYEYFDDPRRRHVCVLVSLVCLVPPDCVVDPRDEYEYEYACPPVVSQVSQDDPSRYDYDYADAPAWGDDVQWTWYWDFAQAPDTGIKIWIARNPPRATEIGGTKHADDPCLLVVCAQHLEYEAEAAAEPPCHPDRTHYYLQRQLQSLQSSVYQAYEYGNYHQAHDPPADGVCNVVVSQVSNCVSNDPHYYYYRDHGDMDDSPPD/DKKWFAAFAADADDDPGAAGKIWDAAPVGATEIEFQAPPNQVLVVVVPHLQRHQEYEYFDDPRRRHVCVLVSLVCLVPPDCVVDPRDAYEYEYACPPVVSQVSQDDPSRYDYDYADAPAWGDDVQWTWYWDFAQAPDTGIKIWIARNPPRATEIGGTKHADDPCLLVVCAQHLEYEAEAAAAPPCHPDRTHYYLQRQLQSLQSSVYQAYEYGNYHQAYDPPADRVCNVVVSQVSNCVSNDPRYYYYRDHGDMDDSPPD

Nearest PDB structures (foldseek):
  1zkp-assembly1_C  TM=9.700E-01  e=4.350E-28  Bacillus anthracis str. Ames
  6kns-assembly4_D-2  TM=9.465E-01  e=3.258E-28  Bacillus subtilis
  6kns-assembly2_B-2  TM=9.529E-01  e=2.463E-27  Bacillus subtilis
  6kns-assembly1_A  TM=9.412E-01  e=4.390E-27  Bacillus subtilis
  6kns-assembly3_C-2  TM=9.544E-01  e=1.862E-26  Bacillus subtilis